Protein AF-A0A821WLG9-F1 (afdb_monomer_lite)

Foldseek 3Di:
DVVVVVCVVVVPPDDPVLVQLLFQCQQDPPVSLVQSPPDPPPDDDDDPDDPQPDVDSNSSSLLLLLLLLQLLLVLLQVCLVVLVLVLCVLVDLLLLLLLLLLSLLSNLLVLLCLQQVHDFRQDTFFLSSVVSVVRCVVCSVVGQPVSNVLLVVLLVQCCCQVVPVCVVCVVPDLFRDPSLVVSQLCLLVVLVVVVCCVPRVFDAPAAAQADFAAFDDRDPVCNVVCNVSSNLNSVLLLSQQVSLVVVVCVVPVHDDRSSVVSNVQSVVSNVLSRRSHGRDHDDQLVVVVCVVRPNDDCVVVVVVVVVVNCCRHPVRVSRRSRGSSSVSSSSSSSSVVSNCSVVCLVVCVVPPVLSSVLSVQLNCQCNGRNSSRSSVRSSVSSVVSVLVVQQDWDKAWWAQQPVVRDTDGCVVPVNGHHDFQETEIETQHAFEDSRVVVVVVVVCVRLVADLVVLLVQLVVQLVVLVVVLVVVVVDPPPVVVVVVVVPPPDDDPDDPPPPPDDPPPPPNVVSVVVSVVVNVVSLVVSADSHQEYEYECLNHPDYDPSRLVSVLVVQVSCVSSNHQYAYEQQDPRNVVVNVVNCVCVRRPPVRYYHD

InterPro domains:
  IPR001902 SLC26A/SulP transporter [PTHR11814] (35-591)
  IPR001902 SLC26A/SulP transporter [TIGR00815] (47-593)
  IPR002645 STAS domain [PF01740] (413-580)
  IPR002645 STAS domain [PS50801] (412-595)
  IPR011547 SLC26A/SulP transporter domain [PF00916] (43-362)
  IPR036513 STAS domain superfamily [G3DSA:3.30.750.24] (392-595)
  IPR036513 STAS domain superfamily [SSF52091] (413-586)

Secondary structure (DSSP, 8-state):
-HHHHHHHHHTTSS-GGGSSSGGGSSS-TTTHHHHTS--S--SSS-----TT--S-HHHHHHHHHHHHHHHHHHHHHHHHHTTGGGGGGG--HHHHHHHHHHHHHHHHHHHHHHHHT---PPP-STTHHHHHHHHHHHHGGG--HHHHHHHHHHHHHHIIIIIIIHHHTTTT-SS---HHHHHHHHHHHHHHHHTHHHHH---B--PPPPSPPPP----GGGHHHHHHHHHHHHHHHHHHHHHHHHHHHHHHT----HHHHHHHHHHHHHHHHTTTPPPP---HHHHHHHHHTT--STHHHHHHHHHHHHIIIIIGGGGGG-BHHHHHHHHHHHTHHHHGGGGGHHHHHHH-HHHHHHHHHHHHHHHHH-HHHHHHHHHHHHHHHHHHHHTS--EEEEEEETTTTEEEETTT-TTPBPBTTEEEEEE-S-B-TTTHHHHHHHHHHHHT--HHHHHHHHHHHHHHHHHHHHHHHTPPPHHHHHHHHHSSS---S--TTS-SS------HHHHHHHHHHHHHHHHHHT--S-SEEEEE-TT---B-HHHHHHHHHHHHHHHHTTPEEEEES--HHHHHHHHHTTHHHHH-GGGEE--

pLDDT: mean 79.48, std 19.42, range [22.52, 97.19]

Radius of gyration: 39.39 Å; chains: 1; bounding box: 82×50×138 Å

Structure (mmCIF, N/CA/C/O backbone):
data_AF-A0A821WLG9-F1
#
_entry.id   AF-A0A821WLG9-F1
#
loop_
_atom_site.group_PDB
_atom_site.id
_atom_site.type_symbol
_atom_site.label_atom_id
_atom_site.label_alt_id
_atom_site.label_comp_id
_atom_site.label_asym_id
_atom_site.label_entity_id
_atom_site.label_seq_id
_atom_site.pdbx_PDB_ins_code
_atom_site.Cartn_x
_atom_site.Cartn_y
_atom_site.Cartn_z
_atom_site.occupancy
_atom_site.B_iso_or_equiv
_atom_site.auth_seq_id
_atom_site.auth_comp_id
_atom_site.auth_asym_id
_atom_site.auth_atom_id
_atom_site.pdbx_PDB_model_num
ATOM 1 N N . MET A 1 1 ? 2.327 -9.175 20.419 1.00 23.48 1 MET A N 1
ATOM 2 C CA . MET A 1 1 ? 2.774 -10.441 21.045 1.00 23.48 1 MET A CA 1
ATOM 3 C C . MET A 1 1 ? 3.434 -11.393 20.050 1.00 23.48 1 MET A C 1
ATOM 5 O O . MET A 1 1 ? 4.548 -11.801 20.322 1.00 23.48 1 MET A O 1
ATOM 9 N N . ILE A 1 2 ? 2.847 -11.665 18.876 1.00 24.08 2 ILE A N 1
ATOM 10 C CA . ILE A 1 2 ? 3.480 -12.509 17.835 1.00 24.08 2 ILE A CA 1
ATOM 11 C C . ILE A 1 2 ? 4.735 -11.843 17.227 1.00 24.08 2 ILE A C 1
ATOM 13 O O . ILE A 1 2 ? 5.773 -12.482 17.141 1.00 24.08 2 ILE A O 1
ATOM 17 N N . LEU A 1 3 ? 4.714 -10.529 16.952 1.00 24.88 3 LEU A N 1
ATOM 18 C CA . LEU A 1 3 ? 5.921 -9.780 16.541 1.00 24.88 3 LEU A CA 1
ATOM 19 C C . LEU A 1 3 ? 7.006 -9.684 17.634 1.00 24.88 3 LEU A C 1
ATOM 21 O O . LEU A 1 3 ? 8.188 -9.626 17.321 1.00 24.88 3 LEU A O 1
ATOM 25 N N . ALA A 1 4 ? 6.621 -9.704 18.914 1.00 24.62 4 ALA A N 1
ATOM 26 C CA . ALA A 1 4 ? 7.572 -9.674 20.031 1.00 24.62 4 ALA A CA 1
ATOM 27 C C . ALA A 1 4 ? 8.205 -11.057 20.280 1.00 24.62 4 ALA A C 1
ATOM 29 O O . ALA A 1 4 ? 9.382 -11.137 20.612 1.00 24.62 4 ALA A O 1
ATOM 30 N N . ALA A 1 5 ? 7.453 -12.137 20.038 1.00 25.86 5 ALA A N 1
ATOM 31 C CA . ALA A 1 5 ? 7.956 -13.510 20.071 1.00 25.86 5 ALA A CA 1
ATOM 32 C C . ALA A 1 5 ? 8.858 -13.844 18.864 1.00 25.86 5 ALA A C 1
ATOM 34 O O . ALA A 1 5 ? 9.761 -14.666 18.990 1.00 25.86 5 ALA A O 1
ATOM 35 N N . ILE A 1 6 ? 8.662 -13.175 17.717 1.00 30.45 6 ILE A N 1
ATOM 36 C CA . ILE A 1 6 ? 9.580 -13.248 16.567 1.00 30.45 6 ILE A CA 1
ATOM 37 C C . ILE A 1 6 ? 10.869 -12.465 16.868 1.00 30.45 6 ILE A C 1
ATOM 39 O O . ILE A 1 6 ? 11.960 -12.994 16.671 1.00 30.45 6 ILE A O 1
ATOM 43 N N . ASN A 1 7 ? 10.777 -11.267 17.458 1.00 28.66 7 ASN A N 1
ATOM 44 C CA . ASN A 1 7 ? 11.967 -10.487 17.823 1.00 28.66 7 ASN A CA 1
ATOM 45 C C . ASN A 1 7 ? 12.826 -11.145 18.917 1.00 28.66 7 ASN A C 1
ATOM 47 O O . ASN A 1 7 ? 14.050 -11.053 18.858 1.00 28.66 7 ASN A O 1
ATOM 51 N N . SER A 1 8 ? 12.231 -11.843 19.894 1.00 25.56 8 SER A N 1
ATOM 52 C CA . SER A 1 8 ? 13.005 -12.429 21.001 1.00 25.56 8 SER A CA 1
ATOM 53 C C . SER A 1 8 ? 13.691 -13.761 20.666 1.00 25.56 8 SER A C 1
ATOM 55 O O . SER A 1 8 ? 14.524 -14.210 21.447 1.00 25.56 8 SER A O 1
ATOM 57 N N . ARG A 1 9 ? 13.353 -14.412 19.540 1.00 25.77 9 ARG A N 1
ATOM 58 C CA . ARG A 1 9 ? 14.006 -15.656 19.077 1.00 25.77 9 ARG A CA 1
ATOM 59 C C . ARG A 1 9 ? 14.866 -15.492 17.821 1.00 25.77 9 ARG A C 1
ATOM 61 O O . ARG A 1 9 ? 15.680 -16.366 17.553 1.00 25.77 9 ARG A O 1
ATOM 68 N N . VAL A 1 10 ? 14.729 -14.387 17.085 1.00 28.84 10 VAL A N 1
ATOM 69 C CA . VAL A 1 10 ? 15.570 -14.074 15.909 1.00 28.84 10 VAL A CA 1
ATOM 70 C C . VAL A 1 10 ? 16.749 -13.153 16.274 1.00 28.84 10 VAL A C 1
ATOM 72 O O . VAL A 1 10 ? 17.753 -13.120 15.567 1.00 28.84 10 VAL A O 1
ATOM 75 N N . GLY A 1 11 ? 16.685 -12.467 17.422 1.00 25.28 11 GLY A N 1
ATOM 76 C CA . GLY A 1 11 ? 17.683 -11.486 17.869 1.00 25.28 11 GLY A CA 1
ATOM 77 C C . GLY A 1 11 ? 19.058 -12.019 18.303 1.00 25.28 11 GLY A C 1
ATOM 78 O O . GLY A 1 11 ? 19.885 -11.219 18.726 1.00 25.28 11 GLY A O 1
ATOM 79 N N . THR A 1 12 ? 19.334 -13.324 18.216 1.00 24.81 12 THR A N 1
ATOM 80 C CA . THR A 1 12 ? 20.614 -13.915 18.667 1.00 24.81 12 THR A CA 1
ATOM 81 C C . THR A 1 12 ? 21.373 -14.719 17.606 1.00 24.81 12 THR A C 1
ATOM 83 O O . THR A 1 12 ? 22.415 -15.283 17.925 1.00 24.81 12 THR A O 1
ATOM 86 N N . LEU A 1 13 ? 20.922 -14.753 16.343 1.00 23.95 13 LEU A N 1
ATOM 87 C CA . LEU A 1 13 ? 21.554 -15.574 15.289 1.00 23.95 13 LEU A CA 1
ATOM 88 C C . LEU A 1 13 ? 21.996 -14.812 14.029 1.00 23.95 13 LEU A C 1
ATOM 90 O O . LEU A 1 13 ? 22.405 -15.436 13.054 1.00 23.95 13 LEU A O 1
ATOM 94 N N . ILE A 1 14 ? 21.961 -13.479 14.034 1.00 25.53 14 ILE A N 1
ATOM 95 C CA . ILE A 1 14 ? 22.322 -12.671 12.861 1.00 25.53 14 ILE A CA 1
ATOM 96 C C . ILE A 1 14 ? 23.416 -11.672 13.268 1.00 25.53 14 ILE A C 1
ATOM 98 O O . ILE A 1 14 ? 23.130 -10.752 14.038 1.00 25.53 14 ILE A O 1
ATOM 102 N N . PRO A 1 15 ? 24.675 -11.823 12.807 1.00 22.52 15 PRO A N 1
ATOM 103 C CA . PRO A 1 15 ? 25.710 -10.846 13.104 1.00 22.52 15 PRO A CA 1
ATOM 104 C C . PRO A 1 15 ? 25.378 -9.510 12.410 1.00 22.52 15 PRO A C 1
ATOM 106 O O . PRO A 1 15 ? 24.936 -9.514 11.254 1.00 22.52 15 PRO A O 1
ATOM 109 N N . PRO A 1 16 ? 25.629 -8.361 13.066 1.00 25.36 16 PRO A N 1
ATOM 110 C CA . PRO A 1 16 ? 25.197 -7.033 12.611 1.00 25.36 16 PRO A CA 1
ATOM 111 C C . PRO A 1 16 ? 25.774 -6.604 11.247 1.00 25.36 16 PRO A C 1
ATOM 113 O O . PRO A 1 16 ? 25.240 -5.700 10.610 1.00 25.36 16 PRO A O 1
ATOM 116 N N . ASN A 1 17 ? 26.802 -7.298 10.748 1.00 24.20 17 ASN A N 1
ATOM 117 C CA . ASN A 1 17 ? 27.434 -7.026 9.453 1.00 24.20 17 ASN A CA 1
ATOM 118 C C . ASN A 1 17 ? 26.671 -7.603 8.244 1.00 24.20 17 ASN A C 1
ATOM 120 O O . ASN A 1 17 ? 26.954 -7.221 7.113 1.00 24.20 17 ASN A O 1
ATOM 124 N N . SER A 1 18 ? 25.682 -8.476 8.463 1.00 24.98 18 SER A N 1
ATOM 125 C CA . SER A 1 18 ? 24.826 -9.040 7.401 1.00 24.98 18 SER A CA 1
ATOM 126 C C . SER A 1 18 ? 23.677 -8.115 6.982 1.00 24.98 18 SER A C 1
ATOM 128 O O . SER A 1 18 ? 23.067 -8.323 5.945 1.00 24.98 18 SER A O 1
ATOM 130 N N . ILE A 1 19 ? 23.406 -7.049 7.745 1.00 26.45 19 ILE A N 1
ATOM 131 C CA . ILE A 1 19 ? 22.319 -6.093 7.471 1.00 26.45 19 ILE A CA 1
ATOM 132 C C . ILE A 1 19 ? 22.745 -5.037 6.431 1.00 26.45 19 ILE A C 1
ATOM 134 O O . ILE A 1 19 ? 21.911 -4.418 5.774 1.00 26.45 19 ILE A O 1
ATOM 138 N N . ALA A 1 20 ? 24.054 -4.869 6.220 1.00 23.22 20 ALA A N 1
ATOM 139 C CA . ALA A 1 20 ? 24.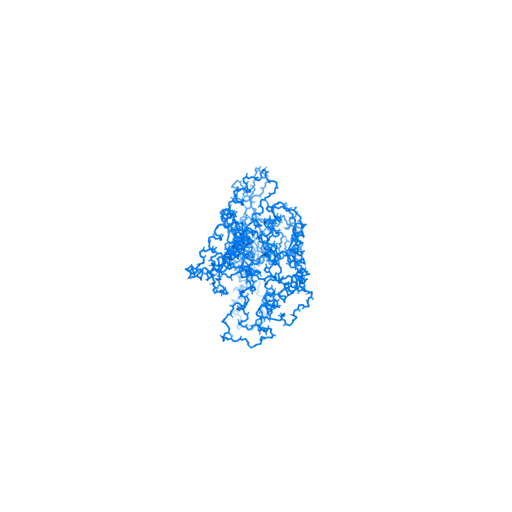609 -3.920 5.256 1.00 23.22 20 ALA A CA 1
ATOM 140 C C . ALA A 1 20 ? 24.592 -4.431 3.799 1.00 23.22 20 ALA A C 1
ATOM 142 O O . ALA A 1 20 ? 24.599 -3.611 2.880 1.00 23.22 20 ALA A O 1
ATOM 143 N N . SER A 1 21 ? 24.527 -5.752 3.568 1.00 24.75 21 SER A N 1
ATOM 144 C CA . SER A 1 21 ? 24.397 -6.339 2.220 1.00 24.75 21 SER A CA 1
ATOM 145 C C . SER A 1 21 ? 22.956 -6.351 1.696 1.00 24.75 21 SER A C 1
ATOM 147 O O . SER A 1 21 ? 22.754 -6.389 0.486 1.00 24.75 21 SER A O 1
ATOM 149 N N . ILE A 1 22 ? 21.974 -6.213 2.594 1.00 27.80 22 ILE A N 1
ATOM 150 C CA . ILE A 1 22 ? 20.524 -6.241 2.316 1.00 27.80 22 ILE A CA 1
ATOM 151 C C . ILE A 1 22 ? 20.060 -4.998 1.526 1.00 27.80 22 ILE A C 1
ATOM 153 O O . ILE A 1 22 ? 19.008 -4.992 0.894 1.00 27.80 22 ILE A O 1
ATOM 157 N N . ALA A 1 23 ? 20.873 -3.940 1.484 1.00 24.88 23 ALA A N 1
ATOM 158 C CA . ALA A 1 23 ? 20.498 -2.632 0.946 1.00 24.88 23 ALA A CA 1
ATOM 159 C C . ALA A 1 23 ? 20.646 -2.463 -0.585 1.00 24.88 23 ALA A C 1
ATOM 161 O O . ALA A 1 23 ? 20.720 -1.329 -1.062 1.00 24.88 23 ALA A O 1
ATOM 162 N N . ASN A 1 24 ? 20.752 -3.547 -1.367 1.00 30.67 24 ASN A N 1
ATOM 163 C CA . ASN A 1 24 ? 21.227 -3.461 -2.757 1.00 30.67 24 ASN A CA 1
ATOM 164 C C . ASN A 1 24 ? 20.327 -4.028 -3.864 1.00 30.67 24 ASN A C 1
ATOM 166 O O . ASN A 1 24 ? 20.704 -3.907 -5.033 1.00 30.67 24 ASN A O 1
ATOM 170 N N . THR A 1 25 ? 19.142 -4.571 -3.574 1.00 28.58 25 THR A N 1
ATOM 171 C CA . THR A 1 25 ? 18.513 -5.497 -4.545 1.00 28.58 25 THR A CA 1
ATOM 172 C C . THR A 1 25 ? 17.132 -5.102 -5.079 1.00 28.58 25 THR A C 1
ATOM 174 O O . THR A 1 25 ? 16.523 -5.874 -5.813 1.00 28.58 25 THR A O 1
ATOM 177 N N . THR A 1 26 ? 16.631 -3.890 -4.822 1.00 30.19 26 THR A N 1
ATOM 178 C CA . THR A 1 26 ? 15.239 -3.525 -5.185 1.00 30.19 26 THR A CA 1
ATOM 179 C C . THR A 1 26 ? 15.062 -2.298 -6.077 1.00 30.19 26 THR A C 1
ATOM 181 O O . THR A 1 26 ? 13.938 -1.859 -6.310 1.00 30.19 26 THR A O 1
ATOM 184 N N . THR A 1 27 ? 16.125 -1.812 -6.720 1.00 26.31 27 THR A N 1
ATOM 185 C CA . THR A 1 27 ? 16.008 -0.821 -7.801 1.00 26.31 27 THR A CA 1
ATOM 186 C C . THR A 1 27 ? 16.720 -1.303 -9.055 1.00 26.31 27 THR A C 1
ATOM 188 O O . THR A 1 27 ? 17.943 -1.377 -9.113 1.00 26.31 27 THR A O 1
ATOM 191 N N . THR A 1 28 ? 15.915 -1.623 -10.073 1.00 31.62 28 THR A N 1
ATOM 192 C CA . THR A 1 28 ? 16.267 -2.218 -11.372 1.00 31.62 28 THR A CA 1
ATOM 193 C C . THR A 1 28 ? 16.817 -3.644 -11.290 1.00 31.62 28 THR A C 1
ATOM 195 O O . THR A 1 28 ? 17.981 -3.862 -10.990 1.00 31.62 28 THR A O 1
ATOM 198 N N . THR A 1 29 ? 16.011 -4.622 -11.703 1.00 30.53 29 THR A N 1
ATOM 199 C CA . THR A 1 29 ? 16.458 -5.980 -12.062 1.00 30.53 29 THR A CA 1
ATOM 200 C C . THR A 1 29 ? 17.608 -5.991 -13.088 1.00 30.53 29 THR A C 1
ATOM 202 O O . THR A 1 29 ? 18.370 -6.946 -13.131 1.00 30.53 29 THR A O 1
ATOM 205 N N . ASN A 1 30 ? 17.823 -4.894 -13.829 1.00 27.70 30 ASN A N 1
ATOM 206 C CA . ASN A 1 30 ? 19.012 -4.685 -14.672 1.00 27.70 30 ASN A CA 1
ATOM 207 C C . ASN A 1 30 ? 20.189 -3.988 -13.948 1.00 27.70 30 ASN A C 1
ATOM 209 O O . ASN A 1 30 ? 21.338 -4.114 -14.361 1.00 27.70 30 ASN A O 1
ATOM 213 N N . GLY A 1 31 ? 19.923 -3.230 -12.882 1.00 27.89 31 GLY A N 1
ATOM 214 C CA . GLY A 1 31 ? 20.931 -2.483 -12.128 1.00 27.89 31 GLY A CA 1
ATOM 215 C C . GLY A 1 31 ? 21.577 -3.314 -11.030 1.00 27.89 31 GLY A C 1
ATOM 216 O O . GLY A 1 31 ? 22.794 -3.288 -10.931 1.00 27.89 31 GLY A O 1
ATOM 217 N N . ALA A 1 32 ? 20.801 -4.109 -10.284 1.00 27.67 32 ALA A N 1
ATOM 218 C CA . ALA A 1 32 ? 21.271 -4.902 -9.142 1.00 27.67 32 ALA A CA 1
ATOM 219 C C . ALA A 1 32 ? 22.396 -5.889 -9.506 1.00 27.67 32 ALA A C 1
ATOM 221 O O . ALA A 1 32 ? 23.393 -5.984 -8.792 1.00 27.67 32 ALA A O 1
ATOM 222 N N . ILE A 1 33 ? 22.279 -6.545 -10.664 1.00 29.23 33 ILE A N 1
ATOM 223 C CA . ILE A 1 33 ? 23.303 -7.456 -11.196 1.00 29.23 33 ILE A CA 1
ATOM 224 C C . ILE A 1 33 ? 24.598 -6.691 -11.521 1.00 29.23 33 ILE A C 1
ATOM 226 O O . ILE A 1 33 ? 25.695 -7.187 -11.282 1.00 29.23 33 ILE A O 1
ATOM 230 N N . THR A 1 34 ? 24.478 -5.444 -11.979 1.00 26.44 34 THR A N 1
ATOM 231 C CA . THR A 1 34 ? 25.624 -4.573 -12.265 1.00 26.44 34 THR A CA 1
ATOM 232 C C . THR A 1 34 ? 26.223 -3.991 -10.976 1.00 26.44 34 THR A C 1
ATOM 234 O O . THR A 1 34 ? 27.438 -3.928 -10.834 1.00 26.44 34 THR A O 1
ATOM 237 N N . THR A 1 35 ? 25.402 -3.595 -9.999 1.00 27.31 35 THR A N 1
ATOM 238 C CA . THR A 1 35 ? 25.847 -2.879 -8.792 1.00 27.31 35 THR A CA 1
ATOM 239 C C . THR A 1 35 ? 26.415 -3.761 -7.688 1.00 27.31 35 THR A C 1
ATOM 241 O O . THR A 1 35 ? 27.226 -3.264 -6.911 1.00 27.31 35 THR A O 1
ATOM 244 N N . ALA A 1 36 ? 26.040 -5.039 -7.602 1.00 27.17 36 ALA A N 1
ATOM 245 C CA . ALA A 1 36 ? 26.558 -5.915 -6.552 1.00 27.17 36 ALA A CA 1
ATOM 246 C C . ALA A 1 36 ? 28.043 -6.295 -6.747 1.00 27.17 36 ALA A C 1
ATOM 248 O O . ALA A 1 36 ? 28.692 -6.673 -5.779 1.00 27.17 36 ALA A O 1
ATOM 249 N N . TYR A 1 37 ? 28.608 -6.156 -7.958 1.00 29.31 37 TYR A N 1
ATOM 250 C CA . TYR A 1 37 ? 29.936 -6.714 -8.259 1.00 29.31 37 TYR A CA 1
ATOM 251 C C . TYR A 1 37 ? 30.783 -5.898 -9.256 1.00 29.31 37 TYR A C 1
ATOM 253 O O . TYR A 1 37 ? 31.655 -6.463 -9.909 1.00 29.31 37 TYR A O 1
ATOM 261 N N . THR A 1 38 ? 30.554 -4.591 -9.436 1.00 24.72 38 THR A N 1
ATOM 262 C CA . THR A 1 38 ? 31.510 -3.688 -10.134 1.00 24.72 38 THR A CA 1
ATOM 263 C C . THR A 1 38 ? 32.602 -3.144 -9.205 1.00 24.72 38 THR A C 1
ATOM 265 O O . THR A 1 38 ? 33.229 -2.128 -9.500 1.00 24.72 38 THR A O 1
ATOM 268 N N . SER A 1 39 ? 32.809 -3.755 -8.042 1.00 26.34 39 SER A N 1
ATOM 269 C CA . SER A 1 39 ? 33.836 -3.330 -7.101 1.00 26.34 39 SER A CA 1
ATOM 270 C C . SER A 1 39 ? 35.206 -3.878 -7.503 1.00 26.34 39 SER A C 1
ATOM 272 O O . SER A 1 39 ? 35.589 -4.950 -7.051 1.00 26.34 39 SER A O 1
ATOM 274 N N . ASP A 1 40 ? 35.990 -3.055 -8.202 1.00 24.61 40 ASP A N 1
ATOM 275 C CA . ASP A 1 40 ? 37.470 -3.067 -8.159 1.00 24.61 40 ASP A CA 1
ATOM 276 C C . ASP A 1 40 ? 38.009 -2.611 -6.777 1.00 24.61 40 ASP A C 1
ATOM 278 O O . ASP A 1 40 ? 39.134 -2.151 -6.626 1.00 24.61 40 ASP A O 1
ATOM 282 N N . THR A 1 41 ? 37.192 -2.707 -5.725 1.00 24.12 41 THR A N 1
ATOM 283 C CA . THR A 1 41 ? 37.567 -2.395 -4.345 1.00 24.12 41 THR A CA 1
ATOM 284 C C . THR A 1 41 ? 37.046 -3.491 -3.426 1.00 24.12 41 THR A C 1
ATOM 286 O O . THR A 1 41 ? 36.073 -3.300 -2.698 1.00 24.12 41 THR A O 1
ATOM 289 N N . LEU A 1 42 ? 37.687 -4.653 -3.504 1.00 26.95 42 LEU A N 1
ATOM 290 C CA . LEU A 1 42 ? 37.723 -5.655 -2.440 1.00 26.95 42 LEU A CA 1
ATOM 291 C C . LEU A 1 42 ? 39.187 -6.031 -2.168 1.00 26.95 42 LEU A C 1
ATOM 293 O O . LEU A 1 42 ? 39.543 -7.200 -2.104 1.00 26.95 42 LEU A O 1
ATOM 297 N N . GLU A 1 43 ? 40.040 -5.027 -1.967 1.00 26.89 43 GLU A N 1
ATOM 298 C CA . GLU A 1 43 ? 41.131 -5.207 -1.016 1.00 26.89 43 GLU A CA 1
ATOM 299 C C . GLU A 1 43 ? 40.616 -4.793 0.359 1.00 26.89 43 GLU A C 1
ATOM 301 O O . GLU A 1 43 ? 40.154 -3.671 0.568 1.00 26.89 43 GLU A O 1
ATOM 306 N N . THR A 1 44 ? 40.700 -5.742 1.290 1.00 29.06 44 THR A N 1
ATOM 307 C CA . THR A 1 44 ? 40.520 -5.580 2.737 1.00 29.06 44 THR A CA 1
ATOM 308 C C . THR A 1 44 ? 39.143 -5.083 3.192 1.00 29.06 44 THR A C 1
ATOM 310 O O . THR A 1 44 ? 38.894 -3.892 3.340 1.00 29.06 44 THR A O 1
ATOM 313 N N . THR A 1 45 ? 38.241 -6.006 3.543 1.00 24.62 45 THR A N 1
ATOM 314 C CA . THR A 1 45 ? 38.035 -6.449 4.942 1.00 24.62 45 THR A CA 1
ATOM 315 C C . THR A 1 45 ? 36.865 -7.455 4.985 1.00 24.62 45 THR A C 1
ATOM 317 O O . THR A 1 45 ? 35.772 -7.172 4.507 1.00 24.62 45 THR A O 1
ATOM 320 N N . SER A 1 46 ? 37.121 -8.639 5.559 1.00 26.31 46 SER A N 1
ATOM 321 C CA . SER A 1 46 ? 36.164 -9.696 5.956 1.00 26.31 46 SER A CA 1
ATOM 322 C C . SER A 1 46 ? 35.268 -10.352 4.883 1.00 26.31 46 SER A C 1
ATOM 324 O O . SER A 1 46 ? 34.050 -10.222 4.928 1.00 26.31 46 SER A O 1
ATOM 326 N N . LEU A 1 47 ? 35.855 -11.166 3.996 1.00 30.81 47 LEU A N 1
ATOM 327 C CA . LEU A 1 47 ? 35.153 -12.232 3.251 1.00 30.81 47 LEU A CA 1
ATOM 328 C C . LEU A 1 47 ? 35.980 -13.531 3.279 1.00 30.81 47 LEU A C 1
ATOM 330 O O . LEU A 1 47 ? 36.430 -14.055 2.263 1.00 30.81 47 LEU A O 1
ATOM 334 N N . THR A 1 48 ? 36.207 -14.061 4.478 1.00 30.08 48 THR A N 1
ATOM 335 C CA . THR A 1 48 ? 36.605 -15.461 4.666 1.00 30.08 48 THR A CA 1
ATOM 336 C C . THR A 1 48 ? 35.387 -16.349 4.394 1.00 30.08 48 THR A C 1
ATOM 338 O O . THR A 1 48 ? 34.597 -16.562 5.309 1.00 30.08 48 THR A O 1
ATOM 341 N N . ASN A 1 49 ? 35.213 -16.770 3.130 1.00 35.09 49 ASN A N 1
ATOM 342 C CA . ASN A 1 49 ? 34.460 -17.945 2.623 1.00 35.09 49 ASN A CA 1
ATOM 343 C C . ASN A 1 49 ? 33.703 -17.667 1.305 1.00 35.09 49 ASN A C 1
ATOM 345 O O . ASN A 1 49 ? 32.502 -17.896 1.221 1.00 35.09 49 ASN A O 1
ATOM 349 N N . ASN A 1 50 ? 34.375 -17.232 0.236 1.00 42.78 50 ASN A N 1
ATOM 350 C CA . ASN A 1 50 ? 33.726 -17.167 -1.082 1.00 42.78 50 ASN A CA 1
ATOM 351 C C . ASN A 1 50 ? 33.950 -18.468 -1.869 1.00 42.78 50 ASN A C 1
ATOM 353 O O . ASN A 1 50 ? 34.939 -18.617 -2.579 1.00 42.78 50 ASN A O 1
ATOM 357 N N . ARG A 1 51 ? 32.996 -19.405 -1.755 1.00 50.41 51 ARG A N 1
ATOM 358 C CA . ARG A 1 51 ? 32.944 -20.683 -2.502 1.00 50.41 51 ARG A CA 1
ATOM 359 C C . ARG A 1 51 ? 32.593 -20.540 -3.995 1.00 50.41 51 ARG A C 1
ATOM 361 O O . ARG A 1 51 ? 32.677 -21.528 -4.715 1.00 50.41 51 ARG A O 1
ATOM 368 N N . TYR A 1 52 ? 32.221 -19.343 -4.458 1.00 49.84 52 TYR A N 1
ATOM 369 C CA . TYR A 1 52 ? 31.686 -19.103 -5.812 1.00 49.84 52 TYR A CA 1
ATOM 370 C C . TYR A 1 52 ? 32.490 -18.100 -6.647 1.00 49.84 52 TYR A C 1
ATOM 372 O O . TYR A 1 52 ? 31.990 -17.597 -7.650 1.00 49.84 52 TYR A O 1
ATOM 380 N N . LEU A 1 53 ? 33.738 -17.812 -6.263 1.00 46.16 53 LEU A N 1
ATOM 381 C CA . LEU A 1 53 ? 34.675 -17.106 -7.138 1.00 46.16 53 LEU A CA 1
ATOM 382 C C . LEU A 1 53 ? 35.116 -18.050 -8.266 1.00 46.16 53 LEU A C 1
ATOM 384 O O . LEU A 1 53 ? 36.177 -18.664 -8.218 1.00 46.16 53 LEU A O 1
ATOM 388 N N . SER A 1 54 ? 34.287 -18.164 -9.301 1.00 41.84 54 SER A N 1
ATOM 389 C CA . SER A 1 54 ? 34.812 -18.334 -10.652 1.00 41.84 54 SER A CA 1
ATOM 390 C C . SER A 1 54 ? 35.695 -17.122 -10.975 1.00 41.84 54 SER A C 1
ATOM 392 O O . SER A 1 54 ? 35.394 -16.010 -10.544 1.00 41.84 54 SER A O 1
ATOM 394 N N . ASN A 1 55 ? 36.744 -17.301 -11.783 1.00 48.31 55 ASN A N 1
ATOM 395 C CA . ASN A 1 55 ? 37.589 -16.206 -12.300 1.00 48.31 55 ASN A CA 1
ATOM 396 C C . ASN A 1 55 ? 36.810 -15.153 -13.131 1.00 48.31 55 ASN A C 1
ATOM 398 O O . ASN A 1 55 ? 37.405 -14.197 -13.620 1.00 48.31 55 ASN A O 1
ATOM 402 N N . ASP A 1 56 ? 35.496 -15.333 -13.298 1.00 61.53 56 ASP A N 1
ATOM 403 C CA . ASP A 1 56 ? 34.582 -14.456 -14.018 1.00 61.53 56 ASP A CA 1
ATOM 404 C C . ASP A 1 56 ? 33.472 -13.926 -13.074 1.00 61.53 56 ASP A C 1
ATOM 406 O O . ASP A 1 56 ? 32.638 -14.717 -12.603 1.00 61.53 56 ASP A O 1
ATOM 410 N N . PRO A 1 57 ? 33.436 -12.610 -12.780 1.00 63.72 57 PRO A N 1
ATOM 411 C CA . PRO A 1 57 ? 32.413 -11.993 -11.937 1.00 63.72 57 PRO A CA 1
ATOM 412 C C . PRO A 1 57 ? 31.005 -12.053 -12.548 1.00 63.72 57 PRO A C 1
ATOM 414 O O . PRO A 1 57 ? 30.023 -12.000 -11.804 1.00 63.72 57 PRO A O 1
ATOM 417 N N . ASP A 1 58 ? 30.873 -12.193 -13.871 1.00 66.19 58 ASP A N 1
ATOM 418 C CA . ASP A 1 58 ? 29.565 -12.289 -14.522 1.00 66.19 58 ASP A CA 1
ATOM 419 C C . ASP A 1 58 ? 28.916 -13.665 -14.317 1.00 66.19 58 ASP A C 1
ATOM 421 O O . ASP A 1 58 ? 27.696 -13.760 -14.164 1.00 66.19 58 ASP A O 1
ATOM 425 N N . GLN A 1 59 ? 29.709 -14.729 -14.181 1.00 72.00 59 GLN A N 1
ATOM 426 C CA . GLN A 1 59 ? 29.187 -16.050 -13.817 1.00 72.00 59 GLN A CA 1
ATOM 427 C C . GLN A 1 59 ? 28.680 -16.094 -12.372 1.00 72.00 59 GLN A C 1
ATOM 429 O O . GLN A 1 59 ? 27.589 -16.610 -12.117 1.00 72.00 59 GLN A O 1
ATOM 434 N N . ALA A 1 60 ? 29.413 -15.488 -11.434 1.00 72.81 60 ALA A N 1
ATOM 435 C CA . ALA A 1 60 ? 28.988 -15.397 -10.036 1.00 72.81 60 ALA A CA 1
ATOM 436 C C . ALA A 1 60 ? 27.647 -14.650 -9.896 1.00 72.81 60 ALA A C 1
ATOM 438 O O . ALA A 1 60 ? 26.756 -15.075 -9.158 1.00 72.81 60 ALA A O 1
ATOM 439 N N . ARG A 1 61 ? 27.461 -13.578 -10.676 1.00 72.12 61 ARG A N 1
ATOM 440 C CA . ARG A 1 61 ? 26.199 -12.827 -10.761 1.00 72.12 61 ARG A CA 1
ATOM 441 C C . ARG A 1 61 ? 25.024 -13.683 -11.225 1.00 72.12 61 ARG A C 1
ATOM 443 O O . ARG A 1 61 ? 23.944 -13.592 -10.644 1.00 72.12 61 ARG A O 1
ATOM 450 N N . ILE A 1 62 ? 25.224 -14.501 -12.259 1.00 80.00 62 ILE A N 1
ATOM 451 C CA . ILE A 1 62 ? 24.182 -15.387 -12.794 1.00 80.00 62 ILE A CA 1
ATOM 452 C C . ILE A 1 62 ? 23.792 -16.438 -11.749 1.00 80.00 62 ILE A C 1
ATOM 454 O O . ILE A 1 62 ? 22.603 -16.638 -11.505 1.00 80.00 62 ILE A O 1
ATOM 458 N N . ILE A 1 63 ? 24.770 -17.051 -11.074 1.00 82.19 63 ILE A N 1
ATOM 459 C CA . ILE A 1 63 ? 24.550 -18.050 -10.012 1.00 82.19 63 ILE A CA 1
ATOM 460 C C . ILE A 1 63 ? 23.689 -17.465 -8.884 1.00 82.19 63 ILE A C 1
ATOM 462 O O . ILE A 1 63 ? 22.664 -18.043 -8.515 1.00 82.19 63 ILE A O 1
ATOM 466 N N . LEU A 1 64 ? 24.065 -16.294 -8.368 1.00 81.00 64 LEU A N 1
ATOM 467 C CA . LEU A 1 64 ? 23.348 -15.645 -7.270 1.00 81.00 64 LEU A CA 1
ATOM 468 C C . LEU A 1 64 ? 21.967 -15.140 -7.698 1.00 81.00 64 LEU A C 1
ATOM 470 O O . LEU A 1 64 ? 20.995 -15.325 -6.967 1.00 81.00 64 LEU A O 1
ATOM 474 N N . GLY A 1 65 ? 21.848 -14.567 -8.899 1.00 82.62 65 GLY A N 1
ATOM 475 C CA . GLY A 1 65 ? 20.559 -14.169 -9.470 1.00 82.62 65 GLY A CA 1
ATOM 476 C C . GLY A 1 65 ? 19.598 -15.352 -9.612 1.00 82.62 65 GLY A C 1
ATOM 477 O O . GLY A 1 65 ? 18.419 -15.238 -9.280 1.00 82.62 65 GLY A O 1
ATOM 478 N N . THR A 1 66 ? 20.121 -16.508 -10.014 1.00 87.94 66 THR A N 1
ATOM 479 C CA . THR A 1 66 ? 19.359 -17.754 -10.150 1.00 87.94 66 THR A CA 1
ATOM 480 C C . THR A 1 66 ? 18.893 -18.292 -8.798 1.00 87.94 66 THR A C 1
ATOM 482 O O . THR A 1 66 ? 17.728 -18.665 -8.641 1.00 87.94 66 THR A O 1
ATOM 485 N N . ALA A 1 67 ? 19.770 -18.277 -7.789 1.00 88.69 67 ALA A N 1
ATOM 486 C CA . ALA A 1 67 ? 19.409 -18.652 -6.423 1.00 88.69 67 ALA A CA 1
ATOM 487 C C . ALA A 1 67 ? 18.337 -17.715 -5.839 1.00 88.69 67 ALA A C 1
ATOM 489 O O . ALA A 1 67 ? 17.358 -18.183 -5.257 1.00 88.69 67 ALA A O 1
ATOM 490 N N . LEU A 1 68 ? 18.460 -16.402 -6.063 1.00 88.19 68 LEU A N 1
ATOM 491 C CA . LEU A 1 68 ? 17.453 -15.417 -5.662 1.00 88.19 68 LEU A CA 1
ATOM 492 C C . LEU A 1 68 ? 16.100 -15.670 -6.334 1.00 88.19 68 LEU A C 1
ATOM 494 O O . LEU A 1 68 ? 15.066 -15.530 -5.679 1.00 88.19 68 LEU A O 1
ATOM 498 N N . ALA A 1 69 ? 16.084 -16.040 -7.621 1.00 90.50 69 ALA A N 1
ATOM 499 C CA . ALA A 1 69 ? 14.851 -16.359 -8.341 1.00 90.50 69 ALA A CA 1
ATOM 500 C C . ALA A 1 69 ? 14.135 -17.552 -7.701 1.00 90.50 69 ALA A C 1
ATOM 502 O O . ALA A 1 69 ? 12.932 -17.482 -7.444 1.00 90.50 69 ALA A O 1
ATOM 503 N N . LEU A 1 70 ? 14.888 -18.604 -7.363 1.00 94.31 70 LEU A N 1
ATOM 504 C CA . LEU A 1 70 ? 14.345 -19.775 -6.686 1.00 94.31 70 LEU A CA 1
ATOM 505 C C . LEU A 1 70 ? 13.788 -19.416 -5.302 1.00 94.31 70 LEU A C 1
ATOM 507 O O . LEU A 1 70 ? 12.637 -19.737 -5.012 1.00 94.31 70 LEU A O 1
ATOM 511 N N . VAL A 1 71 ? 14.569 -18.726 -4.462 1.00 92.94 71 VAL A N 1
ATOM 512 C CA . VAL A 1 71 ? 14.132 -18.336 -3.109 1.00 92.94 71 VAL A CA 1
ATOM 513 C C . VAL A 1 71 ? 12.890 -17.453 -3.179 1.00 92.94 71 VAL A C 1
ATOM 515 O O . VAL A 1 71 ? 11.906 -17.731 -2.499 1.00 92.94 71 VAL A O 1
ATOM 518 N N . SER A 1 72 ? 12.900 -16.427 -4.032 1.00 91.94 72 SER A N 1
ATOM 519 C CA . SER A 1 72 ? 11.763 -15.520 -4.199 1.00 91.94 72 SER A CA 1
ATOM 520 C C . SER A 1 72 ? 10.503 -16.270 -4.645 1.00 91.94 72 SER A C 1
ATOM 522 O O . SER A 1 72 ? 9.433 -16.093 -4.061 1.00 91.94 72 SER A O 1
ATOM 524 N N . GLY A 1 73 ? 10.643 -17.189 -5.608 1.00 95.81 73 GLY A N 1
ATOM 525 C CA . GLY A 1 73 ? 9.545 -18.029 -6.079 1.00 95.81 73 GLY A CA 1
ATOM 526 C C . GLY A 1 73 ? 8.980 -18.953 -4.997 1.00 95.81 73 GLY A C 1
ATOM 527 O O . GLY A 1 73 ? 7.764 -19.023 -4.820 1.00 95.81 73 GLY A O 1
ATOM 528 N N . LEU A 1 74 ? 9.841 -19.608 -4.214 1.00 96.50 74 LEU A N 1
ATOM 529 C CA . LEU A 1 74 ? 9.417 -20.454 -3.093 1.00 96.50 74 LEU A CA 1
ATOM 530 C C . LEU A 1 74 ? 8.713 -19.647 -1.996 1.00 96.50 74 LEU A C 1
ATOM 532 O O . LEU A 1 74 ? 7.699 -20.094 -1.462 1.00 96.50 74 LEU A O 1
ATOM 536 N N . VAL A 1 75 ? 9.202 -18.444 -1.688 1.00 95.44 75 VAL A N 1
ATOM 537 C CA . VAL A 1 75 ? 8.572 -17.544 -0.712 1.00 95.44 75 VAL A CA 1
ATOM 538 C C . VAL A 1 75 ? 7.202 -17.074 -1.209 1.00 95.44 75 VAL A C 1
ATOM 540 O O . VAL A 1 75 ? 6.242 -17.083 -0.440 1.00 95.44 75 VAL A O 1
ATOM 543 N N . HIS A 1 76 ? 7.057 -16.730 -2.494 1.00 95.56 76 HIS A N 1
ATOM 544 C CA . HIS A 1 76 ? 5.756 -16.413 -3.098 1.00 95.56 76 HIS A CA 1
ATOM 545 C C . HIS A 1 76 ? 4.775 -17.586 -3.030 1.00 95.56 76 HIS A C 1
ATOM 547 O O . HIS A 1 76 ? 3.624 -17.381 -2.648 1.00 95.56 76 HIS A O 1
ATOM 553 N N . LEU A 1 77 ? 5.222 -18.809 -3.333 1.00 97.19 77 LEU A N 1
ATOM 554 C CA . LEU A 1 77 ? 4.394 -20.014 -3.210 1.00 97.19 77 LEU A CA 1
ATOM 555 C C . LEU A 1 77 ? 3.976 -20.270 -1.758 1.00 97.19 77 LEU A C 1
ATOM 557 O O . LEU A 1 77 ? 2.801 -20.524 -1.498 1.00 97.19 77 LEU A O 1
ATOM 561 N N . ALA A 1 78 ? 4.901 -20.144 -0.804 1.00 96.75 78 ALA A N 1
ATOM 562 C CA . ALA A 1 78 ? 4.594 -20.273 0.617 1.00 96.75 78 ALA A CA 1
ATOM 563 C C . ALA A 1 78 ? 3.559 -19.225 1.062 1.00 96.75 78 ALA A C 1
ATOM 565 O O . ALA A 1 78 ? 2.572 -19.564 1.714 1.00 96.75 78 ALA A O 1
ATOM 566 N N . MET A 1 79 ? 3.727 -17.965 0.649 1.00 94.38 79 MET A N 1
ATOM 567 C CA . MET A 1 79 ? 2.757 -16.899 0.908 1.00 94.38 79 MET A CA 1
ATOM 568 C C . MET A 1 79 ? 1.392 -17.175 0.259 1.00 94.38 79 MET A C 1
ATOM 570 O O . MET A 1 79 ? 0.368 -16.893 0.880 1.00 94.38 79 MET A O 1
ATOM 574 N N . ALA A 1 80 ? 1.353 -17.746 -0.949 1.00 95.38 80 ALA A N 1
ATOM 575 C CA . ALA A 1 80 ? 0.108 -18.125 -1.618 1.00 95.38 80 ALA A CA 1
ATOM 576 C C . ALA A 1 80 ? -0.640 -19.225 -0.846 1.00 95.38 80 ALA A C 1
ATOM 578 O O . ALA A 1 80 ? -1.834 -19.086 -0.586 1.00 95.38 80 ALA A O 1
ATOM 579 N N . ILE A 1 81 ? 0.068 -20.280 -0.422 1.00 95.56 81 ILE A N 1
ATOM 580 C CA . ILE A 1 81 ? -0.494 -21.399 0.356 1.00 95.56 81 ILE A CA 1
ATOM 581 C C . ILE A 1 81 ? -1.042 -20.901 1.699 1.00 95.56 81 ILE A C 1
ATOM 583 O O . ILE A 1 81 ? -2.146 -21.266 2.105 1.00 95.56 81 ILE A O 1
ATOM 587 N N . LEU A 1 82 ? -0.311 -20.006 2.366 1.00 94.44 82 LEU A N 1
ATOM 588 C CA . LEU A 1 82 ? -0.729 -19.380 3.624 1.00 94.44 82 LEU A CA 1
ATOM 589 C C . LEU A 1 82 ? -1.797 -18.288 3.446 1.00 94.44 82 LEU A C 1
ATOM 591 O O . LEU A 1 82 ? -2.183 -17.651 4.424 1.00 94.44 82 LEU A O 1
ATOM 595 N N . HIS A 1 83 ? -2.280 -18.057 2.222 1.00 91.19 83 HIS A N 1
ATOM 596 C CA . HIS A 1 83 ? -3.273 -17.034 1.891 1.00 91.19 83 HIS A CA 1
ATOM 597 C C . HIS A 1 83 ? -2.864 -15.610 2.317 1.00 91.19 83 HIS A C 1
ATOM 599 O O . HIS A 1 83 ? -3.706 -14.764 2.634 1.00 91.19 83 HIS A O 1
ATOM 605 N N . PHE A 1 84 ? -1.560 -15.315 2.284 1.00 89.44 84 PHE A N 1
ATOM 606 C CA . PHE A 1 84 ? -0.989 -14.048 2.745 1.00 89.44 84 PHE A CA 1
ATOM 607 C C . PHE A 1 84 ? -1.387 -12.843 1.878 1.00 89.44 84 PHE A C 1
ATOM 609 O O . PHE A 1 84 ? -1.234 -11.692 2.289 1.00 89.44 84 PHE A O 1
ATOM 616 N N . GLY A 1 85 ? -1.976 -13.071 0.702 1.00 86.31 85 GLY A N 1
ATOM 617 C CA . GLY A 1 85 ? -2.503 -12.019 -0.159 1.00 86.31 85 GLY A CA 1
ATOM 618 C C . GLY A 1 85 ? -3.556 -11.129 0.509 1.00 86.31 85 GLY A C 1
ATOM 619 O O . GLY A 1 85 ? -3.727 -9.983 0.090 1.00 86.31 85 GLY A O 1
ATOM 620 N N . TYR A 1 86 ? -4.192 -11.588 1.594 1.00 83.25 86 TYR A N 1
ATOM 621 C CA . TYR A 1 86 ? -5.087 -10.769 2.417 1.00 83.25 86 TYR A CA 1
ATOM 622 C C . TYR A 1 86 ? -4.418 -9.496 2.966 1.00 83.25 86 TYR A C 1
ATOM 624 O O . TYR A 1 86 ? -5.067 -8.458 3.072 1.00 83.25 86 TYR A O 1
ATOM 632 N N . VAL A 1 87 ? -3.107 -9.519 3.240 1.00 82.00 87 VAL A N 1
ATOM 633 C CA . VAL A 1 87 ? -2.367 -8.350 3.760 1.00 82.00 87 VAL A CA 1
ATOM 634 C C . VAL A 1 87 ? -2.445 -7.149 2.814 1.00 82.00 87 VAL A C 1
ATOM 636 O O . VAL A 1 87 ? -2.360 -5.999 3.241 1.00 82.00 87 VAL A O 1
ATOM 639 N N . THR A 1 88 ? -2.704 -7.382 1.529 1.00 81.44 88 THR A N 1
ATOM 640 C CA . THR A 1 88 ? -2.860 -6.303 0.549 1.00 81.44 88 THR A CA 1
ATOM 641 C C . THR A 1 88 ? -4.099 -5.444 0.787 1.00 81.44 88 THR A C 1
ATOM 643 O O . THR A 1 88 ? -4.167 -4.349 0.236 1.00 81.44 88 THR A O 1
ATOM 646 N N . VAL A 1 89 ? -5.056 -5.866 1.623 1.00 80.81 89 VAL A N 1
ATOM 647 C CA . VAL A 1 89 ? -6.177 -5.022 2.078 1.00 80.81 89 VAL A CA 1
ATOM 648 C C . VAL A 1 89 ? -5.671 -3.770 2.807 1.00 80.81 89 VAL A C 1
ATOM 650 O O . VAL A 1 89 ? -6.295 -2.718 2.719 1.00 80.81 89 VAL A O 1
ATOM 653 N N . TYR A 1 90 ? -4.504 -3.846 3.453 1.00 80.94 90 TYR A N 1
ATOM 654 C CA . TYR A 1 90 ? -3.894 -2.715 4.157 1.00 80.94 90 TYR A CA 1
ATOM 655 C C . TYR A 1 90 ? -3.111 -1.758 3.241 1.00 80.94 90 TYR A C 1
ATOM 657 O O . TYR A 1 90 ? -2.679 -0.699 3.691 1.00 80.94 90 TYR A O 1
ATOM 665 N N . LEU A 1 91 ? -2.934 -2.098 1.958 1.00 82.94 91 LEU A N 1
ATOM 666 C CA . LEU A 1 91 ? -2.322 -1.215 0.962 1.00 82.94 91 LEU A CA 1
ATOM 667 C C . LEU A 1 91 ? -3.397 -0.306 0.365 1.00 82.94 91 LEU A C 1
ATOM 669 O O . LEU A 1 91 ? -4.080 -0.698 -0.588 1.00 82.94 91 LEU A O 1
ATOM 673 N N . SER A 1 92 ? -3.550 0.886 0.945 1.00 86.00 92 SER A N 1
ATOM 674 C CA . SER A 1 92 ? -4.441 1.915 0.409 1.00 86.00 92 SER A CA 1
ATOM 675 C C . SER A 1 92 ? -3.899 2.496 -0.898 1.00 86.00 92 SER A C 1
ATOM 677 O O . SER A 1 92 ? -2.687 2.501 -1.138 1.00 86.00 92 SER A O 1
ATOM 679 N N . ASP A 1 93 ? -4.793 3.043 -1.722 1.00 84.06 93 ASP A N 1
ATOM 680 C CA . ASP A 1 93 ? -4.423 3.675 -2.992 1.00 84.06 93 ASP A CA 1
ATOM 681 C C . ASP A 1 93 ? -3.391 4.796 -2.788 1.00 84.06 93 ASP A C 1
ATOM 683 O O . ASP A 1 93 ? -2.440 4.914 -3.558 1.00 84.06 93 ASP A O 1
ATOM 687 N N . SER A 1 94 ? -3.505 5.563 -1.700 1.00 88.25 94 SER A N 1
ATOM 688 C CA . SER A 1 94 ? -2.571 6.644 -1.363 1.00 88.25 94 SER A CA 1
ATOM 689 C C . SER A 1 94 ? -1.150 6.140 -1.073 1.00 88.25 94 SER A C 1
ATOM 691 O O . SER A 1 94 ? -0.187 6.772 -1.505 1.00 88.25 94 SER A O 1
ATOM 693 N N . ILE A 1 95 ? -0.987 4.989 -0.402 1.00 88.25 95 ILE A N 1
ATOM 694 C CA . ILE A 1 95 ? 0.341 4.370 -0.209 1.00 88.25 95 ILE A CA 1
ATOM 695 C C . ILE A 1 95 ? 0.893 3.914 -1.556 1.00 88.25 95 ILE A C 1
ATOM 697 O O . ILE A 1 95 ? 2.040 4.209 -1.879 1.00 88.25 95 ILE A O 1
ATOM 701 N N . ILE A 1 96 ? 0.079 3.197 -2.339 1.00 84.75 96 ILE A N 1
ATOM 702 C CA . ILE A 1 96 ? 0.489 2.635 -3.631 1.00 84.75 96 ILE A CA 1
ATOM 703 C C . ILE A 1 96 ? 0.985 3.747 -4.558 1.00 84.75 96 ILE A C 1
ATOM 705 O O . ILE A 1 96 ? 2.040 3.621 -5.186 1.00 84.75 96 ILE A O 1
ATOM 709 N N . GLN A 1 97 ? 0.266 4.866 -4.606 1.00 86.69 97 GLN A N 1
ATOM 710 C CA . GLN A 1 97 ? 0.678 6.010 -5.403 1.00 86.69 97 GLN A CA 1
ATOM 711 C C . GLN A 1 97 ? 1.983 6.629 -4.889 1.00 86.69 97 GLN A C 1
ATOM 713 O O . GLN A 1 97 ? 2.927 6.788 -5.659 1.00 86.69 97 GLN A O 1
ATOM 718 N N . GLY A 1 98 ? 2.091 6.907 -3.583 1.00 90.06 98 GLY A N 1
ATOM 719 C CA . GLY A 1 98 ? 3.315 7.470 -2.997 1.00 90.06 98 GLY A CA 1
ATOM 720 C C . GLY A 1 98 ? 4.541 6.583 -3.234 1.00 90.06 98 GLY A C 1
ATOM 721 O O . GLY A 1 98 ? 5.605 7.066 -3.625 1.00 90.06 98 GLY A O 1
ATOM 722 N N . PHE A 1 99 ? 4.366 5.270 -3.088 1.00 85.88 99 PHE A N 1
ATOM 723 C CA . PHE A 1 99 ? 5.385 4.254 -3.330 1.00 85.88 99 PHE A CA 1
ATOM 724 C C . PHE A 1 99 ? 5.812 4.177 -4.803 1.00 85.88 99 PHE A C 1
ATOM 726 O O . PHE A 1 99 ? 7.009 4.192 -5.102 1.00 85.88 99 PHE A O 1
ATOM 733 N N . THR A 1 100 ? 4.863 4.123 -5.745 1.00 82.44 100 THR A N 1
ATOM 734 C CA . THR A 1 100 ? 5.178 4.026 -7.183 1.00 82.44 100 THR A CA 1
ATOM 735 C C . THR A 1 100 ? 5.789 5.316 -7.735 1.00 82.44 100 THR A C 1
ATOM 737 O O . THR A 1 100 ? 6.734 5.245 -8.524 1.00 82.44 100 THR A O 1
ATOM 740 N N . THR A 1 101 ? 5.346 6.493 -7.277 1.00 88.75 101 THR A N 1
ATOM 741 C CA . THR A 1 101 ? 5.980 7.779 -7.610 1.00 88.75 101 THR A CA 1
ATOM 742 C C . THR A 1 101 ? 7.415 7.852 -7.084 1.00 88.75 101 THR A C 1
ATOM 744 O O . THR A 1 101 ? 8.319 8.236 -7.826 1.00 88.75 101 THR A O 1
ATOM 747 N N . ALA A 1 102 ? 7.665 7.459 -5.833 1.00 89.56 102 ALA A N 1
ATOM 748 C CA . ALA A 1 102 ? 9.017 7.454 -5.277 1.00 89.56 102 ALA A CA 1
ATOM 749 C C . ALA A 1 102 ? 9.934 6.429 -5.970 1.00 89.56 102 ALA A C 1
ATOM 751 O O . ALA A 1 102 ? 11.088 6.729 -6.278 1.00 89.56 102 ALA A O 1
ATOM 752 N N . SER A 1 103 ? 9.407 5.248 -6.304 1.00 82.69 103 SER A N 1
ATOM 753 C CA . SER A 1 103 ? 10.126 4.229 -7.084 1.00 82.69 103 SER A CA 1
ATOM 754 C C . SER A 1 103 ? 10.518 4.745 -8.473 1.00 82.69 103 SER A C 1
ATOM 756 O O . SER A 1 103 ? 11.618 4.475 -8.954 1.00 82.69 103 SER A O 1
ATOM 758 N N . ALA A 1 104 ? 9.656 5.544 -9.110 1.00 82.38 104 ALA A N 1
ATOM 759 C CA . ALA A 1 104 ? 9.968 6.188 -10.382 1.00 82.38 104 ALA A CA 1
ATOM 760 C C . ALA A 1 104 ? 11.156 7.162 -10.272 1.00 82.38 104 ALA A C 1
ATOM 762 O O . ALA A 1 104 ? 11.980 7.207 -11.185 1.00 82.38 104 ALA A O 1
ATOM 763 N N . ILE A 1 105 ? 11.294 7.889 -9.154 1.00 89.06 105 ILE A N 1
ATOM 764 C CA . ILE A 1 105 ? 12.457 8.761 -8.899 1.00 89.06 105 ILE A CA 1
ATOM 765 C C . ILE A 1 105 ? 13.738 7.935 -8.825 1.00 89.06 105 ILE A C 1
ATOM 767 O O . ILE A 1 105 ? 14.707 8.267 -9.502 1.00 89.06 105 ILE A O 1
ATOM 771 N N . HIS A 1 106 ? 13.734 6.835 -8.071 1.00 84.25 106 HIS A N 1
ATOM 772 C CA . HIS A 1 106 ? 14.884 5.931 -8.000 1.00 84.25 106 HIS A CA 1
ATOM 773 C C . HIS A 1 106 ? 15.305 5.403 -9.374 1.00 84.25 106 HIS A C 1
ATOM 775 O O . HIS A 1 106 ? 16.492 5.417 -9.703 1.00 84.25 106 HIS A O 1
ATOM 781 N N . ILE A 1 107 ? 14.335 4.977 -10.191 1.00 81.00 107 ILE A N 1
ATOM 782 C CA . ILE A 1 107 ? 14.590 4.497 -11.555 1.00 81.00 107 ILE A CA 1
ATOM 783 C C . ILE A 1 107 ? 15.208 5.615 -12.399 1.00 81.00 107 ILE A C 1
ATOM 785 O O . ILE A 1 107 ? 16.234 5.398 -13.034 1.00 81.00 107 ILE A O 1
ATOM 789 N N . ILE A 1 108 ? 14.641 6.823 -12.388 1.00 84.62 108 ILE A N 1
ATOM 790 C CA . ILE A 1 108 ? 15.188 7.956 -13.149 1.00 84.62 108 ILE A CA 1
ATOM 791 C C . ILE A 1 108 ? 16.619 8.270 -12.698 1.00 84.62 108 ILE A C 1
ATOM 793 O O . ILE A 1 108 ? 17.503 8.421 -13.541 1.00 84.62 108 ILE A O 1
ATOM 797 N N . THR A 1 109 ? 16.877 8.295 -11.386 1.00 88.56 109 THR A N 1
ATOM 798 C CA . THR A 1 109 ? 18.220 8.500 -10.826 1.00 88.56 109 THR A CA 1
ATOM 799 C C . THR A 1 109 ? 19.213 7.443 -11.306 1.00 88.56 109 THR A C 1
ATOM 801 O O . THR A 1 109 ? 20.352 7.787 -11.610 1.00 88.56 109 THR A O 1
ATOM 804 N N . SER A 1 110 ? 18.801 6.179 -11.448 1.00 83.44 110 SER A N 1
ATOM 805 C CA . SER A 1 110 ? 19.682 5.119 -11.953 1.00 83.44 110 SER A CA 1
ATOM 806 C C . SER A 1 110 ? 19.931 5.199 -13.467 1.00 83.44 110 SER A C 1
ATOM 808 O O . SER A 1 110 ? 20.935 4.673 -13.944 1.00 83.44 110 SER A O 1
ATOM 810 N N . GLN A 1 111 ? 19.042 5.845 -14.230 1.00 85.88 111 GLN A N 1
ATOM 811 C CA . GLN A 1 111 ? 19.175 6.014 -15.684 1.00 85.88 111 GLN A CA 1
ATOM 812 C C . GLN A 1 111 ? 19.915 7.295 -16.098 1.00 85.88 111 GLN A C 1
ATOM 814 O O . GLN A 1 111 ? 20.354 7.409 -17.241 1.00 85.88 111 GLN A O 1
ATOM 819 N N . LEU A 1 112 ? 20.092 8.256 -15.191 1.00 89.81 112 LEU A N 1
ATOM 820 C CA . LEU A 1 112 ? 20.833 9.493 -15.460 1.00 89.81 112 LEU A CA 1
ATOM 821 C C . LEU A 1 112 ? 22.301 9.256 -15.882 1.00 89.81 112 LEU A C 1
ATOM 823 O O . LEU A 1 112 ? 22.720 9.849 -16.877 1.00 89.81 112 LEU A O 1
ATOM 827 N N . PRO A 1 113 ? 23.090 8.383 -15.221 1.00 88.81 113 PRO A N 1
ATOM 828 C CA . PRO A 1 113 ? 24.472 8.121 -15.630 1.00 88.81 113 PRO A CA 1
ATOM 829 C C . PRO A 1 113 ? 24.638 7.606 -17.074 1.00 88.81 113 PRO A C 1
ATOM 831 O O . PRO A 1 113 ? 25.416 8.213 -17.816 1.00 88.81 113 PRO A O 1
ATOM 834 N N . PRO A 1 114 ? 23.913 6.561 -17.539 1.00 85.38 114 PRO A N 1
ATOM 835 C CA . PRO A 1 114 ? 24.010 6.118 -18.931 1.00 85.38 114 PRO A CA 1
ATOM 836 C C . PRO A 1 114 ? 23.460 7.139 -19.937 1.00 85.38 114 PRO A C 1
ATOM 838 O O . PRO A 1 114 ? 23.943 7.167 -21.067 1.00 85.38 114 PRO A O 1
ATOM 841 N N . LEU A 1 115 ? 22.514 8.002 -19.540 1.00 89.06 115 LEU A N 1
ATOM 842 C CA . LEU A 1 115 ? 22.032 9.106 -20.378 1.00 89.06 115 LEU A CA 1
ATOM 843 C C . LEU A 1 115 ? 23.118 10.175 -20.606 1.00 89.06 115 LEU A C 1
ATOM 845 O O . LEU A 1 115 ? 23.258 10.689 -21.712 1.00 89.06 115 LEU A O 1
ATOM 849 N N . LEU A 1 116 ? 23.905 10.483 -19.570 1.00 90.69 116 LEU A N 1
ATOM 850 C CA . LEU A 1 116 ? 25.005 11.459 -19.611 1.00 90.69 116 LEU A CA 1
ATOM 851 C C . LEU A 1 116 ? 26.337 10.857 -20.101 1.00 90.69 116 LEU A C 1
ATOM 853 O O . LEU A 1 116 ? 27.317 11.570 -20.325 1.00 90.69 116 LEU A O 1
ATOM 857 N N . GLY A 1 117 ? 26.404 9.530 -20.232 1.00 88.06 117 GLY A N 1
ATOM 858 C CA . GLY A 1 117 ? 27.624 8.806 -20.587 1.00 88.06 117 GLY A CA 1
ATOM 859 C C . GLY A 1 117 ? 28.705 8.831 -19.505 1.00 88.06 117 GLY A C 1
ATOM 860 O O . GLY A 1 117 ? 29.875 8.641 -19.826 1.00 88.06 117 GLY A O 1
ATOM 861 N N . ILE A 1 118 ? 28.332 9.057 -18.242 1.00 89.81 118 ILE A N 1
ATOM 862 C CA . ILE A 1 118 ? 29.265 9.079 -17.109 1.00 89.81 118 ILE A CA 1
ATOM 863 C C . ILE A 1 118 ? 29.299 7.727 -16.398 1.00 89.81 118 ILE A C 1
ATOM 865 O O . ILE A 1 118 ? 28.285 7.038 -16.273 1.00 89.81 118 ILE A O 1
ATOM 869 N N . LYS A 1 119 ? 30.473 7.364 -15.882 1.00 83.06 119 LYS A N 1
ATOM 870 C CA . LYS A 1 119 ? 30.632 6.253 -14.940 1.00 83.06 119 LYS A CA 1
ATOM 871 C C . LYS A 1 119 ? 30.662 6.835 -13.532 1.00 83.06 119 LYS A C 1
ATOM 873 O O . LYS A 1 119 ? 31.549 7.625 -13.222 1.00 83.06 119 LYS A O 1
ATOM 878 N N . ILE A 1 120 ? 29.690 6.465 -12.707 1.00 81.81 120 ILE A N 1
ATOM 879 C CA . ILE A 1 120 ? 29.644 6.846 -11.293 1.00 81.81 120 ILE A CA 1
ATOM 880 C C . ILE A 1 120 ? 29.993 5.643 -10.428 1.00 81.81 120 ILE A C 1
ATOM 882 O O . ILE A 1 120 ? 29.704 4.503 -10.800 1.00 81.81 120 ILE A O 1
ATOM 886 N N . LYS A 1 121 ? 30.597 5.891 -9.264 1.00 75.94 121 LYS A N 1
ATOM 887 C CA . LYS A 1 121 ? 30.754 4.840 -8.262 1.00 75.94 121 LYS A CA 1
ATOM 888 C C . LYS A 1 121 ? 29.369 4.458 -7.754 1.00 75.94 121 LYS A C 1
ATOM 890 O O . LYS A 1 121 ? 28.584 5.321 -7.366 1.00 75.94 121 LYS A O 1
ATOM 895 N N . THR A 1 122 ? 29.080 3.165 -7.752 1.00 62.31 122 THR A N 1
ATOM 896 C CA . THR A 1 122 ? 27.852 2.638 -7.167 1.00 62.31 122 THR A CA 1
ATOM 897 C C . THR A 1 122 ? 27.785 3.010 -5.695 1.00 62.31 122 THR A C 1
ATOM 899 O O . THR A 1 122 ? 28.657 2.619 -4.916 1.00 62.31 122 THR A O 1
ATOM 902 N N . VAL A 1 123 ? 26.741 3.741 -5.312 1.00 67.69 123 VAL A N 1
ATOM 903 C CA . VAL A 1 123 ? 26.469 4.037 -3.911 1.00 67.69 123 VAL A CA 1
ATOM 904 C C . VAL A 1 123 ? 25.382 3.110 -3.386 1.00 67.69 123 VAL A C 1
ATOM 906 O O . VAL A 1 123 ? 24.338 2.932 -4.016 1.00 67.69 123 VAL A O 1
ATOM 909 N N . THR A 1 124 ? 25.649 2.521 -2.226 1.00 63.34 124 THR A N 1
ATOM 910 C CA . THR A 1 124 ? 24.794 1.545 -1.550 1.00 63.34 124 THR A CA 1
ATOM 911 C C . THR A 1 124 ? 24.299 2.109 -0.211 1.00 63.34 124 THR A C 1
ATOM 913 O O . THR A 1 124 ? 24.869 3.066 0.337 1.00 63.34 124 THR A O 1
ATOM 916 N N . GLY A 1 125 ? 23.212 1.543 0.316 1.00 66.06 125 GLY A N 1
ATOM 917 C CA . GLY A 1 125 ? 22.640 1.933 1.607 1.00 66.06 125 GLY A CA 1
ATOM 918 C C . GLY A 1 125 ? 21.664 3.114 1.562 1.00 66.06 125 GLY A C 1
ATOM 919 O O . GLY A 1 125 ? 21.315 3.640 0.508 1.00 66.06 125 GLY A O 1
ATOM 920 N N . GLN A 1 126 ? 21.242 3.554 2.750 1.00 73.56 126 GLN A N 1
ATOM 921 C CA . GLN A 1 126 ? 20.244 4.615 2.930 1.00 73.56 126 GLN A CA 1
ATOM 922 C C . GLN A 1 126 ? 20.642 5.920 2.220 1.00 73.56 126 GLN A C 1
ATOM 924 O O . GLN A 1 126 ? 21.828 6.237 2.057 1.00 73.56 126 GLN A O 1
ATOM 929 N N . SER A 1 127 ? 19.636 6.704 1.827 1.00 81.56 127 SER A N 1
ATOM 930 C CA . SER A 1 127 ? 19.767 7.941 1.046 1.00 81.56 127 SER A CA 1
ATOM 931 C C . SER A 1 127 ? 20.476 7.753 -0.301 1.00 81.56 127 SER A C 1
ATOM 933 O O . SER A 1 127 ? 21.133 8.672 -0.796 1.00 81.56 127 SER A O 1
ATOM 935 N N . LYS A 1 128 ? 20.340 6.569 -0.917 1.00 79.81 128 LYS A N 1
ATOM 936 C CA . LYS A 1 128 ? 20.947 6.217 -2.212 1.00 79.81 128 LYS A CA 1
ATOM 937 C C . LYS A 1 128 ? 20.654 7.242 -3.301 1.00 79.81 128 LYS A C 1
ATOM 939 O O . LYS A 1 128 ? 21.564 7.635 -4.023 1.00 79.81 128 LYS A O 1
ATOM 944 N N . VAL A 1 129 ? 19.410 7.719 -3.383 1.00 85.94 129 VAL A N 1
ATOM 945 C CA . VAL A 1 129 ? 19.004 8.752 -4.348 1.00 85.94 129 VAL A CA 1
ATOM 946 C C . VAL A 1 129 ? 19.867 9.998 -4.175 1.00 85.94 129 VAL A C 1
ATOM 948 O O . VAL A 1 129 ? 20.522 10.424 -5.122 1.00 85.94 129 VAL A O 1
ATOM 951 N N . ILE A 1 130 ? 19.936 10.538 -2.956 1.00 89.56 130 ILE A N 1
ATOM 952 C CA . ILE A 1 130 ? 20.687 11.763 -2.648 1.00 89.56 130 ILE A CA 1
ATOM 953 C C . ILE A 1 130 ? 22.173 11.576 -2.963 1.00 89.56 130 ILE A C 1
ATOM 955 O O . ILE A 1 130 ? 22.771 12.410 -3.641 1.00 89.56 130 ILE A O 1
ATOM 959 N N . LYS A 1 131 ? 22.770 10.464 -2.524 1.00 86.69 131 LYS A N 1
ATOM 960 C CA . LYS A 1 131 ? 24.191 10.190 -2.764 1.00 86.69 131 LYS A CA 1
ATOM 961 C C . LYS A 1 131 ? 24.505 10.020 -4.256 1.00 86.69 131 LYS A C 1
ATOM 963 O O . LYS A 1 131 ? 25.510 10.552 -4.718 1.00 86.69 131 LYS A O 1
ATOM 968 N N . ASN A 1 132 ? 23.634 9.353 -5.016 1.00 86.69 132 ASN A N 1
ATOM 969 C CA . ASN A 1 132 ? 23.778 9.231 -6.468 1.00 86.69 132 ASN A CA 1
ATOM 970 C C . ASN A 1 132 ? 23.691 10.593 -7.157 1.00 86.69 132 ASN A C 1
ATOM 972 O O . ASN A 1 132 ? 24.508 10.873 -8.026 1.00 86.69 132 ASN A O 1
ATOM 976 N N . TRP A 1 133 ? 22.761 11.463 -6.754 1.00 91.50 133 TRP A N 1
ATOM 977 C CA . TRP A 1 133 ? 22.694 12.827 -7.286 1.00 91.50 133 TRP A CA 1
ATOM 978 C C . TRP A 1 133 ? 23.974 13.617 -7.000 1.00 91.50 133 TRP A C 1
ATOM 980 O O . TRP A 1 133 ? 24.508 14.243 -7.912 1.00 91.50 133 TRP A O 1
ATOM 990 N N . ILE A 1 134 ? 24.519 13.534 -5.782 1.00 91.25 134 ILE A N 1
ATOM 991 C CA . ILE A 1 134 ? 25.807 14.161 -5.440 1.00 91.25 134 ILE A CA 1
ATOM 992 C C . ILE A 1 134 ? 26.924 13.645 -6.359 1.00 91.25 134 ILE A C 1
ATOM 994 O O . ILE A 1 134 ? 27.698 14.439 -6.891 1.00 91.25 134 ILE A O 1
ATOM 998 N N . GLU A 1 135 ? 27.008 12.333 -6.578 1.00 88.25 135 GLU A N 1
ATOM 999 C CA . GLU A 1 135 ? 28.047 11.731 -7.420 1.00 88.25 135 GLU A CA 1
ATOM 1000 C C . GLU A 1 135 ? 27.884 12.073 -8.911 1.00 88.25 135 GLU A C 1
ATOM 1002 O O . GLU A 1 135 ? 28.876 12.295 -9.612 1.00 88.25 135 GLU A O 1
ATOM 1007 N N . ILE A 1 136 ? 26.639 12.185 -9.388 1.00 91.19 136 ILE A N 1
ATOM 1008 C CA . ILE A 1 136 ? 26.312 12.665 -10.736 1.00 91.19 136 ILE A CA 1
ATOM 1009 C C . ILE A 1 136 ? 26.795 14.108 -10.904 1.00 91.19 136 ILE A C 1
ATOM 1011 O O . ILE A 1 136 ? 27.503 14.396 -11.867 1.00 91.19 136 ILE A O 1
ATOM 1015 N N . PHE A 1 137 ? 26.482 15.002 -9.960 1.00 93.06 137 PHE A N 1
ATOM 1016 C CA . PHE A 1 137 ? 26.922 16.399 -10.028 1.00 93.06 137 PHE A CA 1
ATOM 1017 C C . PHE A 1 137 ? 28.445 16.540 -9.938 1.00 93.06 137 PHE A C 1
ATOM 1019 O O . PHE A 1 137 ? 29.019 17.365 -10.642 1.00 93.06 137 PHE A O 1
ATOM 1026 N N . LYS A 1 138 ? 29.126 15.700 -9.148 1.00 91.88 138 LYS A N 1
ATOM 1027 C CA . LYS A 1 138 ? 30.599 15.677 -9.085 1.00 91.88 138 LYS A CA 1
ATOM 1028 C C . LYS A 1 138 ? 31.248 15.251 -10.401 1.00 91.88 138 LYS A C 1
ATOM 1030 O O . LYS A 1 138 ? 32.287 15.792 -10.772 1.00 91.88 138 LYS A O 1
ATOM 1035 N N . ASN A 1 139 ? 30.661 14.287 -11.109 1.00 90.75 139 ASN A N 1
ATOM 1036 C CA . ASN A 1 139 ? 31.221 13.757 -12.355 1.00 90.75 139 ASN A CA 1
ATOM 1037 C C . ASN A 1 139 ? 30.596 14.366 -13.618 1.00 90.75 139 ASN A C 1
ATOM 1039 O O . ASN A 1 139 ? 30.909 13.915 -14.718 1.00 90.75 139 ASN A O 1
ATOM 1043 N N . ILE A 1 140 ? 29.765 15.407 -13.494 1.00 91.00 140 ILE A N 1
ATOM 1044 C CA . ILE A 1 140 ? 29.052 16.015 -14.627 1.00 91.00 140 ILE A CA 1
ATOM 1045 C C . ILE A 1 140 ? 30.009 16.552 -15.704 1.00 91.00 140 ILE A C 1
ATOM 1047 O O . ILE A 1 140 ? 29.735 16.439 -16.898 1.00 91.00 140 ILE A O 1
ATOM 1051 N N . ASN A 1 141 ? 31.183 17.037 -15.289 1.00 90.50 141 ASN A N 1
ATOM 1052 C CA . ASN A 1 141 ? 32.233 17.537 -16.182 1.00 90.50 141 ASN A CA 1
ATOM 1053 C C . ASN A 1 141 ? 32.891 16.427 -17.020 1.00 90.50 141 ASN A C 1
ATOM 1055 O O . ASN A 1 141 ? 33.531 16.719 -18.022 1.00 90.50 141 ASN A O 1
ATOM 1059 N N . LYS A 1 142 ? 32.736 15.155 -16.628 1.00 90.94 142 LYS A N 1
ATOM 1060 C CA . LYS A 1 142 ? 33.227 13.982 -17.372 1.00 90.94 142 LYS A CA 1
ATOM 1061 C C . LYS A 1 142 ? 32.165 13.407 -18.315 1.00 90.94 142 LYS A C 1
ATOM 1063 O O . LYS A 1 142 ? 32.313 12.280 -18.786 1.00 90.94 142 LYS A O 1
ATOM 1068 N N . SER A 1 143 ? 31.065 14.129 -18.531 1.00 91.12 143 SER A N 1
ATOM 1069 C CA . SER A 1 143 ? 29.995 13.694 -19.424 1.00 91.12 143 SER A CA 1
ATOM 1070 C C . SER A 1 143 ? 30.466 13.604 -20.869 1.00 91.12 143 SER A C 1
ATOM 1072 O O . SER A 1 143 ? 31.318 14.359 -21.335 1.00 91.12 143 SER A O 1
ATOM 1074 N N . ASN A 1 144 ? 29.905 12.635 -21.584 1.00 92.94 144 ASN A N 1
ATOM 1075 C CA . ASN A 1 144 ? 30.199 12.444 -22.990 1.00 92.94 144 ASN A CA 1
ATOM 1076 C C . ASN A 1 144 ? 29.188 13.244 -23.816 1.00 92.94 144 ASN A C 1
ATOM 1078 O O . ASN A 1 144 ? 28.009 12.889 -23.867 1.00 92.94 144 ASN A O 1
ATOM 1082 N N . ALA A 1 145 ? 29.659 14.296 -24.487 1.00 92.44 145 ALA A N 1
ATOM 1083 C CA . ALA A 1 145 ? 28.812 15.188 -25.274 1.00 92.44 145 ALA A CA 1
ATOM 1084 C C . ALA A 1 145 ? 27.988 14.447 -26.343 1.00 92.44 145 ALA A C 1
ATOM 1086 O O . ALA A 1 145 ? 26.800 14.729 -26.494 1.00 92.44 145 ALA A O 1
ATOM 1087 N N . ALA A 1 146 ? 28.569 13.458 -27.035 1.00 91.88 146 ALA A N 1
ATOM 1088 C CA . ALA A 1 146 ? 27.848 12.671 -28.035 1.00 91.88 146 ALA A CA 1
ATOM 1089 C C . ALA A 1 146 ? 26.708 11.867 -27.391 1.00 91.88 146 ALA A C 1
ATOM 1091 O O . ALA A 1 146 ? 25.581 11.877 -27.884 1.00 91.88 146 ALA A O 1
ATOM 1092 N N . THR A 1 147 ? 26.972 11.235 -26.245 1.00 92.44 147 THR A N 1
ATOM 1093 C CA . THR A 1 147 ? 25.963 10.481 -25.485 1.00 92.44 147 THR A CA 1
ATOM 1094 C C . THR A 1 147 ? 24.826 11.381 -24.995 1.00 92.44 147 THR A C 1
ATOM 1096 O O . THR A 1 147 ? 23.658 11.003 -25.119 1.00 92.44 147 THR A O 1
ATOM 1099 N N . CYS A 1 148 ? 25.150 12.584 -24.509 1.00 92.88 148 CYS A N 1
ATOM 1100 C CA . CYS A 1 148 ? 24.169 13.580 -24.076 1.00 92.88 148 CYS A CA 1
ATOM 1101 C C . CYS A 1 148 ? 23.287 14.064 -25.235 1.00 92.88 148 CYS A C 1
ATOM 1103 O O . CYS A 1 148 ? 22.073 14.164 -25.072 1.00 92.88 148 CYS A O 1
ATOM 1105 N N . ILE A 1 149 ? 23.872 14.338 -26.407 1.00 94.06 149 ILE A N 1
ATOM 1106 C CA . ILE A 1 149 ? 23.128 14.783 -27.595 1.00 94.06 149 ILE A CA 1
ATOM 1107 C C . ILE A 1 149 ? 22.182 13.679 -28.073 1.00 94.06 149 ILE A C 1
ATOM 1109 O O . ILE A 1 149 ? 20.995 13.934 -28.264 1.00 94.06 149 ILE A O 1
ATOM 1113 N N . ILE A 1 150 ? 22.671 12.442 -28.210 1.00 92.56 150 ILE A N 1
ATOM 1114 C CA . ILE A 1 150 ? 21.847 11.298 -28.630 1.00 92.56 150 ILE A CA 1
ATOM 1115 C C . ILE A 1 150 ? 20.711 11.059 -27.627 1.00 92.56 150 ILE A C 1
ATOM 1117 O O . ILE A 1 150 ? 19.561 10.866 -28.028 1.00 92.56 150 ILE A O 1
ATOM 1121 N N . GLY A 1 151 ? 21.011 11.108 -26.326 1.00 92.06 151 GLY A N 1
ATOM 1122 C CA . GLY A 1 151 ? 20.019 10.966 -25.262 1.00 92.06 151 GLY A CA 1
ATOM 1123 C C . GLY A 1 151 ? 18.972 12.079 -25.287 1.00 92.06 151 GLY A C 1
ATOM 1124 O O . GLY A 1 151 ? 17.776 11.800 -25.239 1.00 92.06 151 GLY A O 1
ATOM 1125 N N . GLY A 1 152 ? 19.406 13.332 -25.435 1.00 93.62 152 GLY A N 1
ATOM 1126 C CA . GLY A 1 152 ? 18.534 14.502 -25.528 1.00 93.62 152 GLY A CA 1
ATOM 1127 C C . GLY A 1 152 ? 17.611 14.456 -26.745 1.00 93.62 152 GLY A C 1
ATOM 1128 O O . GLY A 1 152 ? 16.405 14.649 -26.599 1.00 93.62 152 GLY A O 1
ATOM 1129 N N . ILE A 1 153 ? 18.144 14.113 -27.923 1.00 93.38 153 ILE A N 1
ATOM 1130 C CA . ILE A 1 153 ? 17.350 13.905 -29.144 1.00 93.38 153 ILE A CA 1
ATOM 1131 C C . ILE A 1 153 ? 16.348 12.769 -28.935 1.00 93.38 153 ILE A C 1
ATOM 1133 O O . ILE A 1 153 ? 15.177 12.923 -29.269 1.00 93.38 153 ILE A O 1
ATOM 1137 N N . SER A 1 154 ? 16.774 11.654 -28.337 1.00 90.88 154 SER A N 1
ATOM 1138 C CA . SER A 1 154 ? 15.887 10.521 -28.058 1.00 90.88 154 SER A CA 1
ATOM 1139 C C . SER A 1 154 ? 14.732 10.935 -27.142 1.00 90.88 154 SER A C 1
ATOM 1141 O O . SER A 1 154 ? 13.577 10.680 -27.469 1.00 90.88 154 SER A O 1
ATOM 1143 N N . ILE A 1 155 ? 15.011 11.636 -26.036 1.00 90.75 155 ILE A N 1
ATOM 1144 C CA . ILE A 1 155 ? 13.980 12.151 -25.118 1.00 90.75 155 ILE A CA 1
ATOM 1145 C C . ILE A 1 155 ? 13.047 13.138 -25.830 1.00 90.75 155 ILE A C 1
ATOM 1147 O O . ILE A 1 155 ? 11.832 13.054 -25.657 1.00 90.75 155 ILE A O 1
ATOM 1151 N N . ALA A 1 156 ? 13.586 14.052 -26.641 1.00 91.62 156 ALA A N 1
ATOM 1152 C CA . ALA A 1 156 ? 12.790 15.023 -27.386 1.00 91.62 156 ALA A CA 1
ATOM 1153 C C . ALA A 1 156 ? 11.864 14.341 -28.406 1.00 91.62 156 ALA A C 1
ATOM 1155 O O . ALA A 1 156 ? 10.683 14.683 -28.493 1.00 91.62 156 ALA A O 1
ATOM 1156 N N . LEU A 1 157 ? 12.361 13.338 -29.133 1.00 89.88 157 LEU A N 1
ATOM 1157 C CA . LEU A 1 157 ? 11.562 12.529 -30.055 1.00 89.88 157 LEU A CA 1
ATOM 1158 C C . LEU A 1 157 ? 10.481 11.738 -29.314 1.00 89.88 157 LEU A C 1
ATOM 1160 O O . LEU A 1 157 ? 9.329 11.736 -29.743 1.00 89.88 157 LEU A O 1
ATOM 1164 N N . PHE A 1 158 ? 10.807 11.135 -28.169 1.00 85.25 158 PHE A N 1
ATOM 1165 C CA . PHE A 1 158 ? 9.809 10.474 -27.330 1.00 85.25 158 PHE A CA 1
ATOM 1166 C C . PHE A 1 158 ? 8.715 11.442 -26.886 1.00 85.25 158 PHE A C 1
ATOM 1168 O O . PHE A 1 158 ? 7.540 11.147 -27.075 1.00 85.25 158 PHE A O 1
ATOM 1175 N N . ALA A 1 159 ? 9.076 12.602 -26.339 1.00 83.81 159 ALA A N 1
ATOM 1176 C CA . ALA A 1 159 ? 8.109 13.581 -25.853 1.00 83.81 159 ALA A CA 1
ATOM 1177 C C . ALA A 1 159 ? 7.227 14.134 -26.986 1.00 83.81 159 ALA A C 1
ATOM 1179 O O . ALA A 1 159 ? 6.010 14.208 -26.849 1.00 83.81 159 ALA A O 1
ATOM 1180 N N . THR A 1 160 ? 7.808 14.479 -28.135 1.00 85.44 160 THR A N 1
ATOM 1181 C CA . THR A 1 160 ? 7.052 15.028 -29.273 1.00 85.44 160 THR A CA 1
ATOM 1182 C C . THR A 1 160 ? 6.134 13.987 -29.909 1.00 85.44 160 THR A C 1
ATOM 1184 O O . THR A 1 160 ? 4.931 14.220 -30.041 1.00 85.44 160 THR A O 1
ATOM 1187 N N . VAL A 1 161 ? 6.655 12.809 -30.257 1.00 84.06 161 VAL A N 1
ATOM 1188 C CA . VAL A 1 161 ? 5.870 11.782 -30.955 1.00 84.06 161 VAL A CA 1
ATOM 1189 C C . VAL A 1 161 ? 4.812 11.180 -30.034 1.00 84.06 161 VAL A C 1
ATOM 1191 O O . VAL A 1 161 ? 3.651 11.060 -30.425 1.00 84.06 161 VAL A O 1
ATOM 1194 N N . ARG A 1 162 ? 5.176 10.842 -28.792 1.00 76.69 162 ARG A N 1
ATOM 1195 C CA . ARG A 1 162 ? 4.248 10.205 -27.852 1.00 76.69 162 ARG A CA 1
ATOM 1196 C C . ARG A 1 162 ? 3.206 11.178 -27.316 1.00 76.69 162 ARG A C 1
ATOM 1198 O O . ARG A 1 162 ? 2.028 10.841 -27.319 1.00 76.69 162 ARG A O 1
ATOM 1205 N N . ASP A 1 163 ? 3.621 12.350 -26.838 1.00 73.25 163 ASP A N 1
ATOM 1206 C CA . ASP A 1 163 ? 2.707 13.239 -26.113 1.00 73.25 163 ASP A CA 1
ATOM 1207 C C . ASP A 1 163 ? 1.963 14.215 -27.024 1.00 73.25 163 ASP A C 1
ATOM 1209 O O . ASP A 1 163 ? 0.861 14.634 -26.681 1.00 73.25 163 ASP A O 1
ATOM 1213 N N . GLN A 1 164 ? 2.545 14.608 -28.163 1.00 80.44 164 GLN A N 1
ATOM 1214 C CA . GLN A 1 164 ? 1.921 15.588 -29.057 1.00 80.44 164 GLN A CA 1
ATOM 1215 C C . GLN A 1 164 ? 1.289 14.913 -30.270 1.00 80.44 164 GLN A C 1
ATOM 1217 O O . GLN A 1 164 ? 0.118 15.147 -30.551 1.00 80.44 164 GLN A O 1
ATOM 1222 N N . ILE A 1 165 ? 2.036 14.075 -30.993 1.00 80.81 165 ILE A N 1
ATOM 1223 C CA . ILE A 1 165 ? 1.559 13.496 -32.259 1.00 80.81 165 ILE A CA 1
ATOM 1224 C C . ILE A 1 165 ? 0.530 12.395 -31.998 1.00 80.81 165 ILE A C 1
ATOM 1226 O O . ILE A 1 165 ? -0.590 12.488 -32.498 1.00 80.81 165 ILE A O 1
ATOM 1230 N N . ASN A 1 166 ? 0.870 11.387 -31.192 1.00 77.88 166 ASN A N 1
ATOM 1231 C CA . ASN A 1 166 ? -0.030 10.262 -30.937 1.00 77.88 166 ASN A CA 1
ATOM 1232 C C . ASN A 1 166 ? -1.337 10.708 -30.260 1.00 77.88 166 ASN A C 1
ATOM 1234 O O . ASN A 1 166 ? -2.400 10.223 -30.635 1.00 77.88 166 ASN A O 1
ATOM 1238 N N . GLU A 1 167 ? -1.298 11.663 -29.325 1.00 74.81 167 GLU A N 1
ATOM 1239 C CA . GLU A 1 167 ? -2.525 12.191 -28.708 1.00 74.81 167 GLU A CA 1
ATOM 1240 C C . GLU A 1 167 ? -3.332 13.086 -29.666 1.00 74.81 167 GLU A C 1
ATOM 1242 O O . GLU A 1 167 ? -4.554 12.963 -29.732 1.00 74.81 167 GLU A O 1
ATOM 1247 N N . ARG A 1 168 ? -2.688 13.935 -30.482 1.00 78.50 168 ARG A N 1
ATOM 1248 C CA . ARG A 1 168 ? -3.397 14.819 -31.428 1.00 78.50 168 ARG A CA 1
ATOM 1249 C C . ARG A 1 168 ? -4.015 14.071 -32.610 1.00 78.50 168 ARG A C 1
ATOM 1251 O O . ARG A 1 168 ? -5.073 14.465 -33.093 1.00 78.50 168 ARG A O 1
ATOM 1258 N N . PHE A 1 169 ? -3.376 12.999 -33.074 1.00 75.69 169 PHE A N 1
ATOM 1259 C CA . PHE A 1 169 ? -3.833 12.191 -34.211 1.00 75.69 169 PHE A CA 1
ATOM 1260 C C . PHE A 1 169 ? -4.505 10.876 -33.804 1.00 75.69 169 PHE A C 1
ATOM 1262 O O . PHE A 1 169 ? -4.811 10.051 -34.667 1.00 75.69 169 PHE A O 1
ATOM 1269 N N . LYS A 1 170 ? -4.826 10.710 -32.516 1.00 69.94 170 LYS A N 1
ATOM 1270 C CA . LYS A 1 170 ? -5.512 9.536 -31.955 1.00 69.94 170 LYS A CA 1
ATOM 1271 C C . LYS A 1 170 ? -6.813 9.173 -32.676 1.00 69.94 170 LYS A C 1
ATOM 1273 O O . LYS A 1 170 ? -7.168 8.006 -32.756 1.00 69.94 170 LYS A O 1
ATOM 1278 N N . GLY A 1 171 ? -7.512 10.170 -33.225 1.00 69.75 171 GLY A N 1
ATOM 1279 C CA . GLY A 1 171 ? -8.743 9.970 -33.997 1.00 69.75 171 GLY A CA 1
ATOM 1280 C C . GLY A 1 171 ? -8.540 9.552 -35.460 1.00 69.75 171 GLY A C 1
ATOM 1281 O O . GLY A 1 171 ? -9.507 9.162 -36.103 1.00 69.75 171 GLY A O 1
ATOM 1282 N N . ARG A 1 172 ? -7.321 9.650 -36.010 1.00 75.25 172 ARG A N 1
ATOM 1283 C CA . ARG A 1 172 ? -7.021 9.316 -37.418 1.00 75.25 172 ARG A CA 1
ATOM 1284 C C . ARG A 1 172 ? -6.105 8.109 -37.588 1.00 75.25 172 ARG A C 1
ATOM 1286 O O . ARG A 1 172 ? -6.152 7.479 -38.639 1.00 75.25 172 ARG A O 1
ATOM 1293 N N . ILE A 1 173 ? -5.273 7.797 -36.596 1.00 70.94 173 ILE A N 1
ATOM 1294 C CA . ILE A 1 173 ? -4.333 6.676 -36.658 1.00 70.94 173 ILE A CA 1
ATOM 1295 C C . ILE A 1 173 ? -4.833 5.575 -35.706 1.00 70.94 173 ILE A C 1
ATOM 1297 O O . ILE A 1 173 ? -4.840 5.794 -34.496 1.00 70.94 173 ILE A O 1
ATOM 1301 N N . PRO A 1 174 ? -5.247 4.398 -36.217 1.00 67.44 174 PRO A N 1
ATOM 1302 C CA . PRO A 1 174 ? -5.817 3.329 -35.392 1.00 67.44 174 PRO A CA 1
ATOM 1303 C C . PRO A 1 174 ? -4.785 2.632 -34.492 1.00 67.44 174 PRO A C 1
ATOM 1305 O O . PRO A 1 174 ? -5.164 1.984 -33.521 1.00 67.44 174 PRO A O 1
ATOM 1308 N N . ILE A 1 175 ? -3.489 2.753 -34.805 1.00 70.81 175 ILE A N 1
ATOM 1309 C CA . ILE A 1 175 ? -2.386 2.127 -34.068 1.00 70.81 175 ILE A CA 1
ATOM 1310 C C . ILE A 1 175 ? -1.385 3.222 -33.671 1.00 70.81 175 ILE A C 1
ATOM 1312 O O . ILE A 1 175 ? -0.897 3.929 -34.555 1.00 70.81 175 ILE A O 1
ATOM 1316 N N . PRO A 1 176 ? -1.053 3.388 -32.378 1.00 72.31 176 PRO A N 1
ATOM 1317 C CA . PRO A 1 176 ? -0.069 4.381 -31.958 1.00 72.31 176 PRO A CA 1
ATOM 1318 C C . PRO A 1 176 ? 1.302 4.074 -32.567 1.00 72.31 176 PRO A C 1
ATOM 1320 O O . PRO A 1 176 ? 1.703 2.913 -32.668 1.00 72.31 176 PRO A O 1
ATOM 1323 N N . ILE A 1 177 ? 2.034 5.119 -32.959 1.00 80.75 177 ILE A N 1
ATOM 1324 C CA . ILE A 1 177 ? 3.351 4.966 -33.584 1.00 80.75 177 ILE A CA 1
ATOM 1325 C C . ILE A 1 177 ? 4.319 4.349 -32.556 1.00 80.75 177 ILE A C 1
ATOM 1327 O O . ILE A 1 177 ? 4.498 4.952 -31.491 1.00 80.75 177 ILE A O 1
ATOM 1331 N N . PRO A 1 178 ? 4.965 3.198 -32.852 1.00 79.56 178 PRO A N 1
ATOM 1332 C CA . PRO A 1 178 ? 5.892 2.523 -31.942 1.00 79.56 178 PRO A CA 1
ATOM 1333 C C . PRO A 1 178 ? 7.256 3.230 -31.937 1.00 79.56 178 PRO A C 1
ATOM 1335 O O . PRO A 1 178 ? 8.251 2.731 -32.470 1.00 79.56 178 PRO A O 1
ATOM 1338 N N . ILE A 1 179 ? 7.294 4.432 -31.363 1.00 84.62 179 ILE A N 1
ATOM 1339 C CA . ILE A 1 179 ? 8.472 5.307 -31.350 1.00 84.62 179 ILE A CA 1
ATOM 1340 C C . ILE A 1 179 ? 9.676 4.660 -30.651 1.00 84.62 179 ILE A C 1
ATOM 1342 O O . ILE A 1 179 ? 10.814 4.884 -31.055 1.00 84.62 179 ILE A O 1
ATOM 1346 N N . GLU A 1 180 ? 9.440 3.795 -29.664 1.00 82.62 180 GLU A N 1
ATOM 1347 C CA . GLU A 1 180 ? 10.473 3.028 -28.968 1.00 82.62 180 GLU A CA 1
ATOM 1348 C C . GLU A 1 180 ? 11.242 2.128 -29.937 1.00 82.62 180 GLU A C 1
ATOM 1350 O O . GLU A 1 180 ? 12.473 2.140 -29.946 1.00 82.62 180 GLU A O 1
ATOM 1355 N N . LEU A 1 181 ? 10.528 1.395 -30.798 1.00 84.50 181 LEU A N 1
ATOM 1356 C CA . LEU A 1 181 ? 11.143 0.524 -31.797 1.00 84.50 181 LEU A CA 1
ATOM 1357 C C . LEU A 1 181 ? 11.901 1.344 -32.845 1.00 84.50 181 LEU A C 1
ATOM 1359 O O . LEU A 1 181 ? 13.025 0.997 -33.201 1.00 84.50 181 LEU A O 1
ATOM 1363 N N . ILE A 1 182 ? 11.317 2.456 -33.297 1.00 88.94 182 ILE A N 1
ATOM 1364 C CA . ILE A 1 182 ? 11.943 3.347 -34.281 1.00 88.94 182 ILE A CA 1
ATOM 1365 C C . ILE A 1 182 ? 13.262 3.907 -33.737 1.00 88.94 182 ILE A C 1
ATOM 1367 O O . ILE A 1 182 ? 14.276 3.848 -34.427 1.00 88.94 182 ILE A O 1
ATOM 1371 N N . ILE A 1 183 ? 13.287 4.396 -32.494 1.00 89.38 183 ILE A N 1
ATOM 1372 C CA . ILE A 1 183 ? 14.505 4.938 -31.874 1.00 89.38 183 ILE A CA 1
ATOM 1373 C C . ILE A 1 183 ? 15.563 3.853 -31.680 1.00 89.38 183 ILE A C 1
ATOM 1375 O O . ILE A 1 183 ? 16.746 4.116 -31.889 1.00 89.38 183 ILE A O 1
ATOM 1379 N N . VAL A 1 184 ? 15.169 2.627 -31.336 1.00 88.38 184 VAL A N 1
ATOM 1380 C CA . VAL A 1 184 ? 16.109 1.504 -31.238 1.00 88.38 184 VAL A CA 1
ATOM 1381 C C . VAL A 1 184 ? 16.693 1.147 -32.607 1.00 88.38 184 VAL A C 1
ATOM 1383 O O . VAL A 1 184 ? 17.906 0.969 -32.708 1.00 88.38 184 VAL A O 1
ATOM 1386 N N . ILE A 1 185 ? 15.879 1.093 -33.666 1.00 90.94 185 ILE A N 1
ATOM 1387 C CA . ILE A 1 185 ? 16.341 0.788 -35.030 1.00 90.94 185 ILE A CA 1
ATOM 1388 C C . ILE A 1 185 ? 17.252 1.902 -35.551 1.00 90.94 185 ILE A C 1
ATOM 1390 O O . ILE A 1 185 ? 18.363 1.620 -36.002 1.00 90.94 185 ILE A O 1
ATOM 1394 N N . LEU A 1 186 ? 16.823 3.163 -35.458 1.00 92.12 186 LEU A N 1
ATOM 1395 C CA . LEU A 1 186 ? 17.607 4.316 -35.902 1.00 92.12 186 LEU A CA 1
ATOM 1396 C C . LEU A 1 186 ? 18.890 4.455 -35.083 1.00 92.12 186 LEU A C 1
ATOM 1398 O O . LEU A 1 186 ? 19.965 4.594 -35.654 1.00 92.12 186 LEU A O 1
ATOM 1402 N N . GLY A 1 187 ? 18.801 4.351 -33.756 1.00 91.12 187 GLY A N 1
ATOM 1403 C CA . GLY A 1 187 ? 19.951 4.431 -32.858 1.00 91.12 187 GLY A CA 1
ATOM 1404 C C . GLY A 1 187 ? 20.986 3.348 -33.150 1.00 91.12 187 GLY A C 1
ATOM 1405 O O . GLY A 1 187 ? 22.172 3.646 -33.248 1.00 91.12 187 GLY A O 1
ATOM 1406 N N . THR A 1 188 ? 20.541 2.108 -33.363 1.00 91.12 188 THR A N 1
ATOM 1407 C CA . THR A 1 188 ? 21.407 0.990 -33.769 1.00 91.12 188 THR A CA 1
ATOM 1408 C C . THR A 1 188 ? 22.038 1.223 -35.141 1.00 91.12 188 THR A C 1
ATOM 1410 O O . THR A 1 188 ? 23.250 1.068 -35.288 1.00 91.12 188 THR A O 1
ATOM 1413 N N . SER A 1 189 ? 21.238 1.624 -36.135 1.00 91.62 189 SER A N 1
ATOM 1414 C CA . SER A 1 189 ? 21.682 1.791 -37.527 1.00 91.62 189 SER A CA 1
ATOM 1415 C C . SER A 1 189 ? 22.682 2.936 -37.671 1.00 91.62 189 SER A C 1
ATOM 1417 O O . SER A 1 189 ? 23.731 2.772 -38.286 1.00 91.62 189 SER A O 1
ATOM 1419 N N . ILE A 1 190 ? 22.394 4.084 -37.053 1.00 93.12 190 ILE A N 1
ATOM 1420 C CA . ILE A 1 190 ? 23.282 5.251 -37.052 1.00 93.12 190 ILE A CA 1
ATOM 1421 C C . ILE A 1 190 ? 24.554 4.930 -36.256 1.00 93.12 190 ILE A C 1
ATOM 1423 O O . ILE A 1 190 ? 25.655 5.210 -36.722 1.00 93.12 190 ILE A O 1
ATOM 1427 N N . SER A 1 191 ? 24.432 4.280 -35.094 1.00 93.12 191 SER A N 1
ATOM 1428 C CA . SER A 1 191 ? 25.600 3.876 -34.300 1.00 93.12 191 SER A CA 1
ATOM 1429 C C . SER A 1 191 ? 26.508 2.896 -35.049 1.00 93.12 191 SER A C 1
ATOM 1431 O O . SER A 1 191 ? 27.729 3.004 -34.944 1.00 93.12 191 SER A O 1
ATOM 1433 N N . ALA A 1 192 ? 25.932 1.984 -35.841 1.00 90.44 192 ALA A N 1
ATOM 1434 C CA . ALA A 1 192 ? 26.680 1.070 -36.701 1.00 90.44 192 ALA A CA 1
ATOM 1435 C C . ALA A 1 192 ? 27.331 1.787 -37.895 1.00 90.44 192 ALA A C 1
ATOM 1437 O O . ALA A 1 192 ? 28.488 1.524 -38.199 1.00 90.44 192 ALA A O 1
ATOM 1438 N N . ALA A 1 193 ? 26.620 2.710 -38.551 1.00 92.06 193 ALA A N 1
ATOM 1439 C CA . ALA A 1 193 ? 27.136 3.433 -39.714 1.00 92.06 193 ALA A CA 1
ATOM 1440 C C . ALA A 1 193 ? 28.286 4.392 -39.359 1.00 92.06 193 ALA A C 1
ATOM 1442 O O . ALA A 1 193 ? 29.216 4.571 -40.144 1.00 92.06 193 ALA A O 1
ATOM 1443 N N . PHE A 1 194 ? 28.226 5.013 -38.179 1.00 91.06 194 PHE A N 1
ATOM 1444 C CA . PHE A 1 194 ? 29.195 6.019 -37.741 1.00 91.06 194 PHE A CA 1
ATOM 1445 C C . PHE A 1 194 ? 30.176 5.521 -36.669 1.00 91.06 194 PHE A C 1
ATOM 1447 O O . PHE A 1 194 ? 31.016 6.302 -36.223 1.00 91.06 194 PHE A O 1
ATOM 1454 N N . ASP A 1 195 ? 30.095 4.252 -36.257 1.00 89.62 195 ASP A N 1
ATOM 1455 C CA . ASP A 1 195 ? 30.948 3.635 -35.231 1.00 89.62 195 ASP A CA 1
ATOM 1456 C C . ASP A 1 195 ? 31.036 4.461 -33.930 1.00 89.62 195 ASP A C 1
ATOM 1458 O O . ASP A 1 195 ? 32.119 4.835 -33.458 1.00 89.62 195 ASP A O 1
ATOM 1462 N N . PHE A 1 196 ? 29.882 4.742 -33.313 1.00 89.56 196 PHE A N 1
ATOM 1463 C CA . PHE A 1 196 ? 29.798 5.638 -32.147 1.00 89.56 196 PHE A CA 1
ATOM 1464 C C . PHE A 1 196 ? 30.687 5.237 -30.968 1.00 89.56 196 PHE A C 1
ATOM 1466 O O . PHE A 1 196 ? 31.230 6.099 -30.270 1.00 89.56 196 PHE A O 1
ATOM 1473 N N . ASN A 1 197 ? 30.879 3.936 -30.766 1.00 90.19 197 ASN A N 1
ATOM 1474 C CA . ASN A 1 197 ? 31.734 3.430 -29.704 1.00 90.19 197 ASN A CA 1
ATOM 1475 C C . ASN A 1 197 ? 33.219 3.751 -29.936 1.00 90.19 197 ASN A C 1
ATOM 1477 O O . ASN A 1 197 ? 33.881 4.219 -29.018 1.00 90.19 197 ASN A O 1
ATOM 1481 N N . LYS A 1 198 ? 33.738 3.565 -31.156 1.00 89.31 198 LYS A N 1
ATOM 1482 C CA . LYS A 1 198 ? 35.163 3.796 -31.444 1.00 89.31 198 LYS A CA 1
ATOM 1483 C C . LYS A 1 198 ? 35.499 5.278 -31.571 1.00 89.31 198 LYS A C 1
ATOM 1485 O O . LYS A 1 198 ? 36.551 5.699 -31.106 1.00 89.31 198 LYS A O 1
ATOM 1490 N N . ARG A 1 199 ? 34.627 6.063 -32.215 1.00 90.12 199 ARG A N 1
ATOM 1491 C CA . ARG A 1 199 ? 34.906 7.476 -32.523 1.00 90.12 199 ARG A CA 1
ATOM 1492 C C . ARG A 1 199 ? 34.636 8.416 -31.357 1.00 90.12 199 ARG A C 1
ATOM 1494 O O . ARG A 1 199 ? 35.410 9.337 -31.132 1.00 90.12 199 ARG A O 1
ATOM 1501 N N . TRP A 1 200 ? 33.546 8.187 -30.628 1.00 88.38 200 TRP A N 1
ATOM 1502 C CA . TRP A 1 200 ? 33.095 9.092 -29.569 1.00 88.38 200 TRP A CA 1
ATOM 1503 C C . TRP A 1 200 ? 33.007 8.422 -28.201 1.00 88.38 200 TRP A C 1
ATOM 1505 O O . TRP A 1 200 ? 32.496 9.041 -27.278 1.00 88.38 200 TRP A O 1
ATOM 1515 N N . ASN A 1 201 ? 33.492 7.186 -28.032 1.00 90.69 201 ASN A N 1
ATOM 1516 C CA . ASN A 1 201 ? 33.455 6.457 -26.758 1.00 90.69 201 ASN A CA 1
ATOM 1517 C C . ASN A 1 201 ? 32.043 6.380 -26.141 1.00 90.69 201 ASN A C 1
ATOM 1519 O O . ASN A 1 201 ? 31.853 6.507 -24.929 1.00 90.69 201 ASN A O 1
ATOM 1523 N N . VAL A 1 202 ? 31.023 6.228 -26.992 1.00 90.69 202 VAL A N 1
ATOM 1524 C CA . VAL A 1 202 ? 29.643 6.020 -26.541 1.00 90.69 202 VAL A CA 1
ATOM 1525 C C . VAL A 1 202 ? 29.506 4.587 -26.027 1.00 90.69 202 VAL A C 1
ATOM 1527 O O . VAL A 1 202 ? 29.902 3.629 -26.699 1.00 90.69 202 VAL A O 1
ATOM 1530 N N . ASN A 1 203 ? 28.923 4.429 -24.837 1.00 87.38 203 ASN A N 1
ATOM 1531 C CA . ASN A 1 203 ? 28.651 3.112 -24.266 1.00 87.38 203 ASN A CA 1
ATOM 1532 C C . ASN A 1 203 ? 27.550 2.406 -25.069 1.00 87.38 203 ASN A C 1
ATOM 1534 O O . ASN A 1 203 ? 26.442 2.932 -25.211 1.00 87.38 203 ASN A O 1
ATOM 1538 N N . ILE A 1 204 ? 27.859 1.207 -25.554 1.00 89.81 204 ILE A N 1
ATOM 1539 C CA . ILE A 1 204 ? 26.957 0.345 -26.326 1.00 89.81 204 ILE A CA 1
ATOM 1540 C C . ILE A 1 204 ? 26.652 -0.945 -25.559 1.00 89.81 204 ILE A C 1
ATOM 1542 O O . ILE A 1 204 ? 27.361 -1.280 -24.609 1.00 89.81 204 ILE A O 1
ATOM 1546 N N . VAL A 1 205 ? 25.619 -1.670 -25.987 1.00 85.50 205 VAL A N 1
ATOM 1547 C CA . VAL A 1 205 ? 25.182 -2.932 -25.363 1.00 85.50 205 VAL A CA 1
ATOM 1548 C C . VAL A 1 205 ? 26.261 -4.019 -25.432 1.00 85.50 205 VAL A C 1
ATOM 1550 O O . VAL A 1 205 ? 26.497 -4.714 -24.449 1.00 85.50 205 VAL A O 1
ATOM 1553 N N . GLY A 1 206 ? 26.952 -4.159 -26.567 1.00 83.56 206 GLY A N 1
ATOM 1554 C CA . GLY A 1 206 ? 27.996 -5.172 -26.730 1.00 83.56 206 GLY A CA 1
ATOM 1555 C C . GLY A 1 206 ? 27.464 -6.544 -27.158 1.00 83.56 206 GLY A C 1
ATOM 1556 O O . GLY A 1 206 ? 26.437 -6.650 -27.824 1.00 83.56 206 GLY A O 1
ATOM 1557 N N . ARG A 1 207 ? 28.228 -7.612 -26.894 1.00 78.88 207 ARG A N 1
ATOM 1558 C CA . ARG A 1 207 ? 27.874 -8.963 -27.363 1.00 78.88 207 ARG A CA 1
ATOM 1559 C C . ARG A 1 207 ? 26.786 -9.561 -26.473 1.00 78.88 207 ARG A C 1
ATOM 1561 O O . ARG A 1 207 ? 26.954 -9.614 -25.261 1.00 78.88 207 ARG A O 1
ATOM 1568 N N . LEU A 1 208 ? 25.717 -10.048 -27.094 1.00 77.06 208 LEU A N 1
ATOM 1569 C CA . LEU A 1 208 ? 24.634 -10.760 -26.422 1.00 77.06 208 LEU A CA 1
ATOM 1570 C C . LEU A 1 208 ? 24.796 -12.269 -26.661 1.00 77.06 208 LEU A C 1
ATOM 1572 O O . LEU A 1 208 ? 25.042 -12.658 -27.808 1.00 77.06 208 LEU A O 1
ATOM 1576 N N . PRO A 1 209 ? 24.680 -13.117 -25.623 1.00 72.88 209 PRO A N 1
ATOM 1577 C CA . PRO A 1 209 ? 24.641 -14.560 -25.814 1.00 72.88 209 PRO A CA 1
ATOM 1578 C C . PRO A 1 209 ? 23.383 -14.928 -26.610 1.00 72.88 209 PRO A C 1
ATOM 1580 O O . PRO A 1 209 ? 22.286 -14.462 -26.302 1.00 72.88 209 PRO A O 1
ATOM 1583 N N . LEU A 1 210 ? 23.558 -15.728 -27.661 1.00 77.25 210 LEU A N 1
ATOM 1584 C CA . LEU A 1 210 ? 22.464 -16.225 -28.494 1.00 77.25 210 LEU A CA 1
ATOM 1585 C C . LEU A 1 210 ? 22.009 -17.586 -27.981 1.00 77.25 210 LEU A C 1
ATOM 1587 O O . LEU A 1 210 ? 22.831 -18.390 -27.541 1.00 77.25 210 LEU A O 1
ATOM 1591 N N . GLY A 1 211 ? 20.716 -17.861 -28.113 1.00 78.50 211 GLY A N 1
ATOM 1592 C CA . GLY A 1 211 ? 20.137 -19.142 -27.720 1.00 78.50 211 GLY A CA 1
ATOM 1593 C C . GLY A 1 211 ? 19.374 -19.095 -26.401 1.00 78.50 211 GLY A C 1
ATOM 1594 O O . GLY A 1 211 ? 19.439 -18.136 -25.634 1.00 78.50 211 GLY A O 1
ATOM 1595 N N . ILE A 1 212 ? 18.617 -20.162 -26.158 1.00 80.50 212 ILE A N 1
ATOM 1596 C CA . ILE A 1 212 ? 17.956 -20.401 -24.876 1.00 80.50 212 ILE A CA 1
ATOM 1597 C C . ILE A 1 212 ? 18.979 -21.105 -23.977 1.00 80.50 212 ILE A C 1
ATOM 1599 O O . ILE A 1 212 ? 19.568 -22.093 -24.423 1.00 80.50 212 ILE A O 1
ATOM 1603 N N . PRO A 1 213 ? 19.210 -20.638 -22.739 1.00 81.12 213 PRO A N 1
ATOM 1604 C CA . PRO A 1 213 ? 20.065 -21.362 -21.810 1.00 81.12 213 PRO A CA 1
ATOM 1605 C C . PRO A 1 213 ? 19.477 -22.751 -21.542 1.00 81.12 213 PRO A C 1
ATOM 1607 O O . PRO A 1 213 ? 18.274 -22.890 -21.312 1.00 81.12 213 PRO A O 1
ATOM 1610 N N . SER A 1 214 ? 20.320 -23.785 -21.570 1.00 85.31 214 SER A N 1
ATOM 1611 C CA . SER A 1 214 ? 19.894 -25.139 -21.214 1.00 85.31 214 SER A CA 1
ATOM 1612 C C . SER A 1 214 ? 19.362 -25.167 -19.777 1.00 85.31 214 SER A C 1
ATOM 1614 O O . SER A 1 214 ? 19.962 -24.517 -18.914 1.00 85.31 214 SER A O 1
ATOM 1616 N N . PRO A 1 215 ? 18.284 -25.924 -19.492 1.00 89.62 215 PRO A N 1
ATOM 1617 C CA . PRO A 1 215 ? 17.798 -26.087 -18.132 1.00 89.62 215 PRO A CA 1
ATOM 1618 C C . PRO A 1 215 ? 18.907 -26.612 -17.214 1.00 89.62 215 PRO A C 1
ATOM 1620 O O . PRO A 1 215 ? 19.510 -27.650 -17.489 1.00 89.62 215 PRO A O 1
ATOM 1623 N N . SER A 1 216 ? 19.167 -25.908 -16.120 1.00 88.38 216 SER A N 1
ATOM 1624 C CA . SER A 1 216 ? 20.146 -26.263 -15.098 1.00 88.38 216 SER A CA 1
ATOM 1625 C C . SER A 1 216 ? 19.499 -26.230 -13.722 1.00 88.38 216 SER A C 1
ATOM 1627 O O . SER A 1 216 ? 18.666 -25.372 -13.437 1.00 88.38 216 SER A O 1
ATOM 1629 N N . VAL A 1 217 ? 19.888 -27.154 -12.844 1.00 90.56 217 VAL A N 1
ATOM 1630 C CA . VAL A 1 217 ? 19.421 -27.131 -11.453 1.00 90.56 217 VAL A CA 1
ATOM 1631 C C . VAL A 1 217 ? 19.950 -25.855 -10.784 1.00 90.56 217 VAL A C 1
ATOM 1633 O O . VAL A 1 217 ? 21.158 -25.612 -10.855 1.00 90.56 217 VAL A O 1
ATOM 1636 N N . PRO A 1 218 ? 19.088 -25.044 -10.137 1.00 87.25 218 PRO A N 1
ATOM 1637 C CA . PRO A 1 218 ? 19.531 -23.851 -9.431 1.00 87.25 218 PRO A CA 1
ATOM 1638 C C . PRO A 1 218 ? 20.610 -24.193 -8.395 1.00 87.25 218 PRO A C 1
ATOM 1640 O O . PRO A 1 218 ? 20.526 -25.239 -7.741 1.00 87.25 218 PRO A O 1
ATOM 1643 N N . PRO A 1 219 ? 21.617 -23.329 -8.210 1.00 82.50 219 PRO A N 1
ATOM 1644 C CA . PRO A 1 219 ? 22.758 -23.615 -7.350 1.00 82.50 219 PRO A CA 1
ATOM 1645 C C . PRO A 1 219 ? 22.334 -23.656 -5.874 1.00 82.50 219 PRO A C 1
ATOM 1647 O O . PRO A 1 219 ? 22.297 -22.637 -5.186 1.00 82.50 219 PRO A O 1
ATOM 1650 N N . MET A 1 220 ? 22.036 -24.859 -5.370 1.00 86.69 220 MET A N 1
ATOM 1651 C CA . MET A 1 220 ? 21.505 -25.069 -4.014 1.00 86.69 220 MET A CA 1
ATOM 1652 C C . MET A 1 220 ? 22.446 -24.563 -2.919 1.00 86.69 220 MET A C 1
ATOM 1654 O O . MET A 1 220 ? 21.995 -24.068 -1.890 1.00 86.69 220 MET A O 1
ATOM 1658 N N . GLY A 1 221 ? 23.758 -24.635 -3.147 1.00 83.75 221 GLY A N 1
ATOM 1659 C CA . GLY A 1 221 ? 24.743 -24.160 -2.182 1.00 83.75 221 GLY A CA 1
ATOM 1660 C C . GLY A 1 221 ? 24.796 -22.636 -2.030 1.00 83.75 221 GLY A C 1
ATOM 1661 O O . GLY A 1 221 ? 25.381 -22.173 -1.058 1.00 83.75 221 GLY A O 1
ATOM 1662 N N . ALA A 1 222 ? 24.247 -21.861 -2.973 1.00 79.75 222 ALA A N 1
ATOM 1663 C CA . ALA A 1 222 ? 24.218 -20.397 -2.900 1.00 79.75 222 ALA A CA 1
ATOM 1664 C C . ALA A 1 222 ? 22.964 -19.878 -2.173 1.00 79.75 222 ALA A C 1
ATOM 1666 O O . ALA A 1 222 ? 22.879 -18.700 -1.843 1.00 79.75 222 ALA A O 1
ATOM 1667 N N . ILE A 1 223 ? 21.986 -20.752 -1.901 1.00 86.50 223 ILE A N 1
ATOM 1668 C CA . ILE A 1 223 ? 20.719 -20.384 -1.255 1.00 86.50 223 ILE A CA 1
ATOM 1669 C C . ILE A 1 223 ? 20.950 -19.843 0.156 1.00 86.50 223 ILE A C 1
ATOM 1671 O O . ILE A 1 223 ? 20.311 -18.862 0.527 1.00 86.50 223 ILE A O 1
ATOM 1675 N N . SER A 1 224 ? 21.864 -20.442 0.932 1.00 85.50 224 SER A N 1
ATOM 1676 C CA . SER A 1 224 ? 22.183 -19.979 2.293 1.00 85.50 224 SER A CA 1
ATOM 1677 C C . SER A 1 224 ? 22.649 -18.529 2.322 1.00 85.50 224 SER A C 1
ATOM 1679 O O . SER A 1 224 ? 22.349 -17.810 3.271 1.00 85.50 224 SER A O 1
ATOM 1681 N N . ASP A 1 225 ? 23.340 -18.109 1.266 1.00 77.25 225 ASP A N 1
ATOM 1682 C CA . ASP A 1 225 ? 23.986 -16.805 1.187 1.00 77.25 225 ASP A CA 1
ATOM 1683 C C . ASP A 1 225 ? 22.987 -15.717 0.772 1.00 77.25 225 ASP A C 1
ATOM 1685 O O . ASP A 1 225 ? 23.174 -14.551 1.103 1.00 77.25 225 ASP A O 1
ATOM 1689 N N . VAL A 1 226 ? 21.898 -16.098 0.090 1.00 79.50 226 VAL A N 1
ATOM 1690 C CA . VAL A 1 226 ? 20.916 -15.164 -0.488 1.00 79.50 226 VAL A CA 1
ATOM 1691 C C . VAL A 1 226 ? 19.511 -15.288 0.101 1.00 79.50 226 VAL A C 1
ATOM 1693 O O . VAL A 1 226 ? 18.591 -14.613 -0.359 1.00 79.50 226 VAL A O 1
ATOM 1696 N N . ILE A 1 227 ? 19.297 -16.144 1.105 1.00 83.88 227 ILE A N 1
ATOM 1697 C CA . ILE A 1 227 ? 17.951 -16.423 1.629 1.00 83.88 227 ILE A CA 1
ATOM 1698 C C . ILE A 1 227 ? 17.270 -15.173 2.204 1.00 83.88 227 ILE A C 1
ATOM 1700 O O . ILE A 1 227 ? 16.088 -14.944 1.945 1.00 83.88 227 ILE A O 1
ATOM 1704 N N . GLY A 1 228 ? 18.017 -14.339 2.937 1.00 77.44 228 GLY A N 1
ATOM 1705 C CA . GLY A 1 228 ? 17.507 -13.088 3.504 1.00 77.44 228 GLY A CA 1
ATOM 1706 C C . GLY A 1 228 ? 17.100 -12.092 2.418 1.00 77.44 228 GLY A C 1
ATOM 1707 O O . GLY A 1 228 ? 15.977 -11.584 2.425 1.00 77.44 228 GLY A O 1
ATOM 1708 N N . ASP A 1 229 ? 17.977 -11.896 1.434 1.00 73.38 229 ASP A N 1
ATOM 1709 C CA . ASP A 1 229 ? 17.733 -11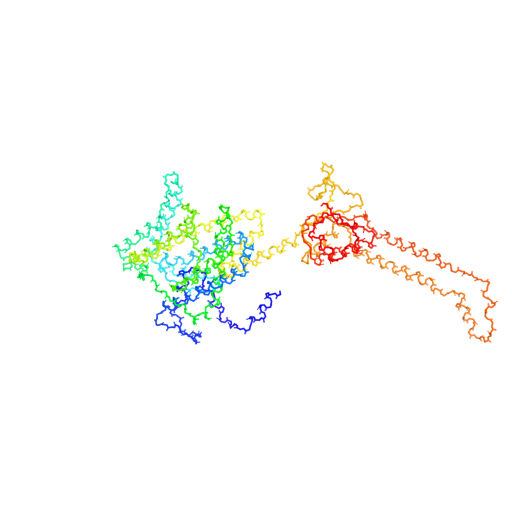.012 0.292 1.00 73.38 229 ASP A CA 1
ATOM 1710 C C . ASP A 1 229 ? 16.565 -11.513 -0.569 1.00 73.38 229 ASP A C 1
ATOM 1712 O O . ASP A 1 229 ? 15.720 -10.731 -1.003 1.00 73.38 229 ASP A O 1
ATOM 1716 N N . GLY A 1 230 ? 16.457 -12.828 -0.768 1.00 79.25 230 GLY A N 1
ATOM 1717 C CA . GLY A 1 230 ? 15.374 -13.453 -1.522 1.00 79.25 230 GLY A CA 1
ATOM 1718 C C . GLY A 1 230 ? 13.998 -13.240 -0.885 1.00 79.25 230 GLY A C 1
ATOM 1719 O O . GLY A 1 230 ? 13.038 -12.960 -1.604 1.00 79.25 230 GLY A O 1
ATOM 1720 N N . ILE A 1 231 ? 13.894 -13.294 0.450 1.00 82.94 231 ILE A N 1
ATOM 1721 C CA . ILE A 1 231 ? 12.649 -12.977 1.174 1.00 82.94 231 ILE A CA 1
ATOM 1722 C C . ILE A 1 231 ? 12.275 -11.503 0.982 1.00 82.94 231 ILE A C 1
ATOM 1724 O O . ILE A 1 231 ? 11.121 -11.194 0.676 1.00 82.94 231 ILE A O 1
ATOM 1728 N N . ALA A 1 232 ? 13.241 -10.592 1.128 1.00 75.69 232 ALA A N 1
ATOM 1729 C CA . ALA A 1 232 ? 13.004 -9.161 0.952 1.00 75.69 232 ALA A CA 1
ATOM 1730 C C . ALA A 1 232 ? 12.533 -8.838 -0.478 1.00 75.69 232 ALA A C 1
ATOM 1732 O O . ALA A 1 232 ? 11.521 -8.156 -0.666 1.00 75.69 232 ALA A O 1
ATOM 1733 N N . ILE A 1 233 ? 13.207 -9.398 -1.488 1.00 79.75 233 ILE A N 1
ATOM 1734 C CA . ILE A 1 233 ? 12.823 -9.256 -2.897 1.00 79.75 233 ILE A CA 1
ATOM 1735 C C . ILE A 1 233 ? 11.430 -9.832 -3.136 1.00 79.75 233 ILE A C 1
ATOM 1737 O O . ILE A 1 233 ? 10.630 -9.185 -3.805 1.00 79.75 233 ILE A O 1
ATOM 1741 N N . ALA A 1 234 ? 11.094 -10.996 -2.574 1.00 85.44 234 ALA A N 1
ATOM 1742 C CA . ALA A 1 234 ? 9.765 -11.580 -2.730 1.00 85.44 234 ALA A CA 1
ATOM 1743 C C . ALA A 1 234 ? 8.665 -10.628 -2.234 1.00 85.44 234 ALA A C 1
ATOM 1745 O O . ALA A 1 234 ? 7.686 -10.388 -2.945 1.00 85.44 234 ALA A O 1
ATOM 1746 N N . ILE A 1 235 ? 8.840 -10.032 -1.052 1.00 81.88 235 ILE A N 1
ATOM 1747 C CA . ILE A 1 235 ? 7.878 -9.076 -0.487 1.00 81.88 235 ILE A CA 1
ATOM 1748 C C . ILE A 1 235 ? 7.736 -7.855 -1.401 1.00 81.88 235 ILE A C 1
ATOM 1750 O O . ILE A 1 235 ? 6.619 -7.480 -1.763 1.00 81.88 235 ILE A O 1
ATOM 1754 N N . VAL A 1 236 ? 8.852 -7.260 -1.829 1.00 78.19 236 VAL A N 1
ATOM 1755 C CA . VAL A 1 236 ? 8.833 -6.071 -2.692 1.00 78.19 236 VAL A CA 1
ATOM 1756 C C . VAL A 1 236 ? 8.232 -6.381 -4.065 1.00 78.19 236 VAL A C 1
ATOM 1758 O O . VAL A 1 236 ? 7.391 -5.622 -4.547 1.00 78.19 236 VAL A O 1
ATOM 1761 N N . CYS A 1 237 ? 8.590 -7.512 -4.678 1.00 84.06 237 CYS A N 1
ATOM 1762 C CA . CYS A 1 237 ? 8.025 -7.960 -5.949 1.00 84.06 237 CYS A CA 1
ATOM 1763 C C . CYS A 1 237 ? 6.520 -8.186 -5.852 1.00 84.06 237 CYS A C 1
ATOM 1765 O O . CYS A 1 237 ? 5.776 -7.760 -6.736 1.00 84.06 237 CYS A O 1
ATOM 1767 N N . PHE A 1 238 ? 6.064 -8.810 -4.766 1.00 85.69 238 PHE A N 1
ATOM 1768 C CA . PHE A 1 238 ? 4.645 -9.014 -4.532 1.00 85.69 238 PHE A CA 1
ATOM 1769 C C . PHE A 1 238 ? 3.907 -7.680 -4.408 1.00 85.69 238 PHE A C 1
ATOM 1771 O O . PHE A 1 238 ? 2.896 -7.477 -5.083 1.00 85.69 238 PHE A O 1
ATOM 1778 N N . VAL A 1 239 ? 4.428 -6.750 -3.601 1.00 79.38 239 VAL A N 1
ATOM 1779 C CA . VAL A 1 239 ? 3.794 -5.443 -3.417 1.00 79.38 239 VAL A CA 1
ATOM 1780 C C . VAL A 1 239 ? 3.776 -4.631 -4.705 1.00 79.38 239 VAL A C 1
ATOM 1782 O O . VAL A 1 239 ? 2.737 -4.062 -5.033 1.00 79.38 239 VAL A O 1
ATOM 1785 N N . LEU A 1 240 ? 4.871 -4.592 -5.466 1.00 78.50 240 LEU A N 1
ATOM 1786 C CA . LEU A 1 240 ? 4.907 -3.923 -6.768 1.00 78.50 240 LEU A CA 1
ATOM 1787 C C . LEU A 1 240 ? 3.874 -4.521 -7.724 1.00 78.50 240 LEU A C 1
ATOM 1789 O O . LEU A 1 240 ? 3.125 -3.778 -8.363 1.00 78.50 240 LEU A O 1
ATOM 1793 N N . ASN A 1 241 ? 3.801 -5.851 -7.789 1.00 85.94 241 ASN A N 1
ATOM 1794 C CA . ASN A 1 241 ? 2.864 -6.535 -8.664 1.00 85.94 241 ASN A CA 1
ATOM 1795 C C . ASN A 1 241 ? 1.407 -6.241 -8.288 1.00 85.94 241 ASN A C 1
ATOM 1797 O O . ASN A 1 241 ? 0.645 -5.776 -9.135 1.00 85.94 241 ASN A O 1
ATOM 1801 N N . ILE A 1 242 ? 1.024 -6.415 -7.017 1.00 86.25 242 ILE A N 1
ATOM 1802 C CA . ILE A 1 242 ? -0.358 -6.146 -6.599 1.00 86.25 242 ILE A CA 1
ATOM 1803 C C . ILE A 1 242 ? -0.711 -4.661 -6.694 1.00 86.25 242 ILE A C 1
ATOM 1805 O O . ILE A 1 242 ? -1.844 -4.328 -7.027 1.00 86.25 242 ILE A O 1
ATOM 1809 N N . SER A 1 243 ? 0.250 -3.765 -6.457 1.00 80.56 243 SER A N 1
ATOM 1810 C CA . SER A 1 243 ? 0.074 -2.321 -6.629 1.00 80.56 243 SER A CA 1
ATOM 1811 C C . SER A 1 243 ? -0.312 -1.980 -8.065 1.00 80.56 243 SER A C 1
ATOM 1813 O O . SER A 1 243 ? -1.290 -1.270 -8.294 1.00 80.56 243 SER A O 1
ATOM 1815 N N . MET A 1 244 ? 0.417 -2.531 -9.040 1.00 79.69 244 MET A N 1
ATOM 1816 C CA . MET A 1 244 ? 0.131 -2.300 -10.454 1.00 79.69 244 MET A CA 1
ATOM 1817 C C . MET A 1 244 ? -1.162 -2.992 -10.900 1.00 79.69 244 MET A C 1
ATOM 1819 O O . MET A 1 244 ? -1.958 -2.406 -11.633 1.00 79.69 244 MET A O 1
ATOM 1823 N N . ALA A 1 245 ? -1.406 -4.216 -10.428 1.00 87.38 245 ALA A N 1
ATOM 1824 C CA . ALA A 1 245 ? -2.636 -4.940 -10.721 1.00 87.38 245 ALA A CA 1
ATOM 1825 C C . ALA A 1 245 ? -3.867 -4.181 -10.200 1.00 87.38 245 ALA A C 1
ATOM 1827 O O . ALA A 1 245 ? -4.821 -3.992 -10.952 1.00 87.38 245 ALA A O 1
ATOM 1828 N N . LYS A 1 246 ? -3.824 -3.675 -8.958 1.00 83.38 246 LYS A N 1
ATOM 1829 C CA . LYS A 1 246 ? -4.886 -2.844 -8.370 1.00 83.38 246 LYS A CA 1
ATOM 1830 C C . LYS A 1 246 ? -5.080 -1.527 -9.115 1.00 83.38 246 LYS A C 1
ATOM 1832 O O . LYS A 1 246 ? -6.220 -1.145 -9.356 1.00 83.38 246 LYS A O 1
ATOM 1837 N N . LEU A 1 247 ? -3.998 -0.863 -9.528 1.00 80.12 247 LEU A N 1
ATOM 1838 C CA . LEU A 1 247 ? -4.080 0.376 -10.306 1.00 80.12 247 LEU A CA 1
ATOM 1839 C C . LEU A 1 247 ? -4.945 0.189 -11.566 1.00 80.12 247 LEU A C 1
ATOM 1841 O O . LEU A 1 247 ? -5.846 0.988 -11.830 1.00 80.12 247 LEU A O 1
ATOM 1845 N N . PHE A 1 248 ? -4.711 -0.884 -12.326 1.00 82.62 248 PHE A N 1
ATOM 1846 C CA . PHE A 1 248 ? -5.509 -1.185 -13.517 1.00 82.62 248 PHE A CA 1
ATOM 1847 C C . PHE A 1 248 ? -6.891 -1.757 -13.193 1.00 82.62 248 PHE A C 1
ATOM 1849 O O . PHE A 1 248 ? -7.856 -1.408 -13.870 1.00 82.62 248 PHE A O 1
ATOM 1856 N N . ALA A 1 249 ? -7.016 -2.561 -12.140 1.00 86.88 249 ALA A N 1
ATOM 1857 C CA . ALA A 1 249 ? -8.293 -3.080 -11.656 1.00 86.88 249 ALA A CA 1
ATOM 1858 C C . ALA A 1 249 ? -9.276 -1.958 -11.318 1.00 86.88 249 ALA A C 1
ATOM 1860 O O . ALA A 1 249 ? -10.422 -1.990 -11.758 1.00 86.88 249 ALA A O 1
ATOM 1861 N N . THR A 1 250 ? -8.813 -0.922 -10.616 1.00 82.00 250 THR A N 1
ATOM 1862 C CA . THR A 1 250 ? -9.610 0.268 -10.300 1.00 82.00 250 THR A CA 1
ATOM 1863 C C . THR A 1 250 ? -9.956 1.051 -11.566 1.00 82.00 250 THR A C 1
ATOM 1865 O O . THR A 1 250 ? -11.102 1.466 -11.740 1.00 82.00 250 THR A O 1
ATOM 1868 N N . LYS A 1 251 ? -8.999 1.211 -12.494 1.00 83.31 251 LYS A N 1
ATOM 1869 C CA . LYS A 1 251 ? -9.217 1.917 -13.769 1.00 83.31 251 LYS A CA 1
ATOM 1870 C C . LYS A 1 251 ? -10.268 1.233 -14.655 1.00 83.31 251 LYS A C 1
ATOM 1872 O O . LYS A 1 251 ? -11.094 1.918 -15.252 1.00 83.31 251 LYS A O 1
ATOM 1877 N N . TYR A 1 252 ? -10.244 -0.097 -14.737 1.00 86.75 252 TYR A N 1
ATOM 1878 C CA . TYR A 1 252 ? -11.086 -0.895 -15.641 1.00 86.75 252 TYR A CA 1
ATOM 1879 C C . TYR A 1 252 ? -12.216 -1.664 -14.950 1.00 86.75 252 TYR A C 1
ATOM 1881 O O . TYR A 1 252 ? -12.966 -2.369 -15.621 1.00 86.75 252 TYR A O 1
ATOM 1889 N N . LYS A 1 253 ? -12.371 -1.503 -13.634 1.00 89.19 253 LYS A N 1
ATOM 1890 C CA . LYS A 1 253 ? -13.451 -2.070 -12.815 1.00 89.19 253 LYS A CA 1
ATOM 1891 C C . LYS A 1 253 ? -13.550 -3.602 -12.878 1.00 89.19 253 LYS A C 1
ATOM 1893 O O . LYS A 1 253 ? -14.648 -4.144 -12.975 1.00 89.19 253 LYS A O 1
ATOM 1898 N N . TYR A 1 254 ? -12.418 -4.301 -12.799 1.00 90.88 254 TYR A N 1
ATOM 1899 C CA . TYR A 1 254 ? -12.379 -5.765 -12.664 1.00 90.88 254 TYR A CA 1
ATOM 1900 C C . TYR A 1 254 ? -11.771 -6.183 -11.314 1.00 90.88 254 TYR A C 1
ATOM 1902 O O . TYR A 1 254 ? -10.961 -5.441 -10.761 1.00 90.88 254 TYR A O 1
ATOM 1910 N N . PRO A 1 255 ? -12.141 -7.347 -10.749 1.00 90.06 255 PRO A N 1
ATOM 1911 C CA . PRO A 1 255 ? -11.565 -7.821 -9.493 1.00 90.06 255 PRO A CA 1
ATOM 1912 C C . PRO A 1 255 ? -10.165 -8.420 -9.700 1.00 90.06 255 PRO A C 1
ATOM 1914 O O . PRO A 1 255 ? -9.898 -9.068 -10.710 1.00 90.06 255 PRO A O 1
ATOM 1917 N N . VAL A 1 256 ? -9.283 -8.266 -8.710 1.00 91.31 256 VAL A N 1
ATOM 1918 C CA . VAL A 1 256 ? -7.955 -8.905 -8.672 1.00 91.31 256 VAL A CA 1
ATOM 1919 C C . VAL A 1 256 ? -7.867 -9.813 -7.456 1.00 91.31 256 VAL A C 1
ATOM 1921 O O . VAL A 1 256 ? -8.251 -9.410 -6.360 1.00 91.31 256 VAL A O 1
ATOM 1924 N N . SER A 1 257 ? -7.330 -11.022 -7.643 1.00 93.44 257 SER A N 1
ATOM 1925 C CA . SER A 1 257 ? -7.024 -11.959 -6.558 1.00 93.44 257 SER A CA 1
ATOM 1926 C C . SER A 1 257 ? -5.531 -11.894 -6.208 1.00 93.44 257 SER A C 1
ATOM 1928 O O . SER A 1 257 ? -4.710 -12.409 -6.969 1.00 93.44 257 SER A O 1
ATOM 1930 N N . PRO A 1 258 ? -5.141 -11.309 -5.058 1.00 93.31 258 PRO A N 1
ATOM 1931 C CA . PRO A 1 258 ? -3.732 -11.213 -4.674 1.00 93.31 258 PRO A CA 1
ATOM 1932 C C . PRO A 1 258 ? -3.058 -12.575 -4.452 1.00 93.31 258 PRO A C 1
ATOM 1934 O O . PRO A 1 258 ? -1.874 -12.725 -4.735 1.00 93.31 258 PRO A O 1
ATOM 1937 N N . ASN A 1 259 ? -3.802 -13.579 -3.970 1.00 95.00 259 ASN A N 1
ATOM 1938 C CA . ASN A 1 259 ? -3.270 -14.938 -3.796 1.00 95.00 259 ASN A CA 1
ATOM 1939 C C . ASN A 1 259 ? -2.979 -15.614 -5.139 1.00 95.00 259 ASN A C 1
ATOM 1941 O O . ASN A 1 259 ? -1.989 -16.333 -5.253 1.00 95.00 259 ASN A O 1
ATOM 1945 N N . GLN A 1 260 ? -3.804 -15.360 -6.160 1.00 94.81 260 GLN A N 1
ATOM 1946 C CA . GLN A 1 260 ? -3.549 -15.884 -7.501 1.00 94.81 260 GLN A CA 1
ATOM 1947 C C . GLN A 1 260 ? -2.286 -15.262 -8.105 1.00 94.81 260 GLN A C 1
ATOM 1949 O O . GLN A 1 260 ? -1.491 -15.966 -8.720 1.00 94.81 260 GLN A O 1
ATOM 1954 N N . GLU A 1 261 ? -2.073 -13.964 -7.882 1.00 93.12 261 GLU A N 1
ATOM 1955 C CA . GLU A 1 261 ? -0.853 -13.268 -8.296 1.00 93.12 261 GLU A CA 1
ATOM 1956 C C . GLU A 1 261 ? 0.397 -13.822 -7.591 1.00 93.12 261 GLU A C 1
ATOM 1958 O O . GLU A 1 261 ? 1.411 -14.061 -8.245 1.00 93.12 261 GLU A O 1
ATOM 1963 N N . LEU A 1 262 ? 0.323 -14.094 -6.279 1.00 93.75 262 LEU A N 1
ATOM 1964 C CA . LEU A 1 262 ? 1.405 -14.762 -5.539 1.00 93.75 262 LEU A CA 1
ATOM 1965 C C . LEU A 1 262 ? 1.731 -16.131 -6.128 1.00 93.75 262 LEU A C 1
ATOM 1967 O O . LEU A 1 262 ? 2.896 -16.442 -6.357 1.00 93.75 262 LEU A O 1
ATOM 1971 N N . PHE A 1 263 ? 0.708 -16.940 -6.397 1.00 96.69 263 PHE A N 1
ATOM 1972 C CA . PHE A 1 263 ? 0.901 -18.258 -6.986 1.00 96.69 263 PHE A CA 1
ATOM 1973 C C . PHE A 1 263 ? 1.541 -18.164 -8.379 1.00 96.69 263 PHE A C 1
ATOM 1975 O O . PHE A 1 263 ? 2.524 -18.851 -8.649 1.00 96.69 263 PHE A O 1
ATOM 1982 N N . ALA A 1 264 ? 1.036 -17.276 -9.241 1.00 95.00 264 ALA A N 1
ATOM 1983 C CA . ALA A 1 264 ? 1.537 -17.098 -10.602 1.00 95.00 264 ALA A CA 1
ATOM 1984 C C . ALA A 1 264 ? 3.012 -16.662 -10.634 1.00 95.00 264 ALA A C 1
ATOM 1986 O O . ALA A 1 264 ? 3.813 -17.268 -11.347 1.00 95.00 264 ALA A O 1
ATOM 1987 N N . TYR A 1 265 ? 3.395 -15.664 -9.829 1.00 92.25 265 TYR A N 1
ATOM 1988 C CA . TYR A 1 265 ? 4.794 -15.235 -9.722 1.00 92.25 265 TYR A CA 1
ATOM 1989 C C . TYR A 1 265 ? 5.675 -16.270 -9.025 1.00 92.25 265 TYR A C 1
ATOM 1991 O O . TYR A 1 265 ? 6.827 -16.437 -9.417 1.00 92.25 265 TYR A O 1
ATOM 1999 N N . GLY A 1 266 ? 5.135 -17.002 -8.050 1.00 96.00 266 GLY A N 1
ATOM 2000 C CA . GLY A 1 266 ? 5.840 -18.090 -7.385 1.00 96.00 266 GLY A CA 1
ATOM 2001 C C . GLY A 1 266 ? 6.248 -19.188 -8.358 1.00 96.00 266 GLY A C 1
ATOM 2002 O O . GLY A 1 266 ? 7.433 -19.494 -8.484 1.00 96.00 266 GLY A O 1
ATOM 2003 N N . VAL A 1 267 ? 5.286 -19.714 -9.123 1.00 97.19 267 VAL A N 1
ATOM 2004 C CA . VAL A 1 267 ? 5.563 -20.701 -10.178 1.00 97.19 267 VAL A CA 1
ATOM 2005 C C . VAL A 1 267 ? 6.497 -20.112 -11.237 1.00 97.19 267 VAL A C 1
ATOM 2007 O O . VAL A 1 267 ? 7.484 -20.749 -11.599 1.00 97.19 267 VAL A O 1
ATOM 2010 N N . GLY A 1 268 ? 6.232 -18.887 -11.701 1.00 94.50 268 GLY A N 1
ATOM 2011 C CA . GLY A 1 268 ? 7.044 -18.223 -12.720 1.00 94.50 268 GLY A CA 1
ATOM 2012 C C . GLY A 1 268 ? 8.512 -18.072 -12.317 1.00 94.50 268 GLY A C 1
ATOM 2013 O O . GLY A 1 268 ? 9.398 -18.391 -13.108 1.00 94.50 268 GLY A O 1
ATOM 2014 N N . ASN A 1 269 ? 8.785 -17.652 -11.081 1.00 93.12 269 ASN A N 1
ATOM 2015 C CA . ASN A 1 269 ? 10.143 -17.469 -10.566 1.00 93.12 269 ASN A CA 1
ATOM 2016 C C . ASN A 1 269 ? 10.858 -18.796 -10.291 1.00 93.12 269 ASN A C 1
ATOM 2018 O O . ASN A 1 269 ? 12.043 -18.916 -10.603 1.00 93.12 269 ASN A O 1
ATOM 2022 N N . VAL A 1 270 ? 10.142 -19.817 -9.804 1.00 95.81 270 VAL A N 1
ATOM 2023 C CA . VAL A 1 270 ? 10.703 -21.171 -9.675 1.00 95.81 270 VAL A CA 1
ATOM 2024 C C . VAL A 1 270 ? 11.110 -21.702 -11.046 1.00 95.81 270 VAL A C 1
ATOM 2026 O O . VAL A 1 270 ? 12.257 -22.101 -11.214 1.00 95.81 270 VAL A O 1
ATOM 2029 N N . VAL A 1 271 ? 10.230 -21.643 -12.050 1.00 95.12 271 VAL A N 1
ATOM 2030 C CA . VAL A 1 271 ? 10.556 -22.081 -13.418 1.00 95.12 271 VAL A CA 1
ATOM 2031 C C . VAL A 1 271 ? 11.724 -21.272 -13.985 1.00 95.12 271 VAL A C 1
ATOM 2033 O O . VAL A 1 271 ? 12.666 -21.855 -14.508 1.00 95.12 271 VAL A O 1
ATOM 2036 N N . THR A 1 272 ? 11.717 -19.948 -13.814 1.00 90.56 272 THR A N 1
ATOM 2037 C CA . THR A 1 272 ? 12.785 -19.044 -14.281 1.00 90.56 272 THR A CA 1
ATOM 2038 C C . THR A 1 272 ? 14.158 -19.418 -13.711 1.00 90.56 272 THR A C 1
ATOM 2040 O O . THR A 1 272 ? 15.159 -19.334 -14.423 1.00 90.56 272 THR A O 1
ATOM 2043 N N . SER A 1 273 ? 14.217 -19.900 -12.465 1.00 92.38 273 SER A N 1
ATOM 2044 C CA . SER A 1 273 ? 15.476 -20.335 -11.849 1.00 92.38 273 SER A CA 1
ATOM 2045 C C . SER A 1 273 ? 16.117 -21.539 -12.556 1.00 92.38 273 SER A C 1
ATOM 2047 O O . SER A 1 273 ? 17.337 -21.646 -12.593 1.00 92.38 273 SER A O 1
ATOM 2049 N N . PHE A 1 274 ? 15.343 -22.408 -13.212 1.00 93.38 274 PHE A N 1
ATOM 2050 C CA . PHE A 1 274 ? 15.926 -23.512 -13.984 1.00 93.38 274 PHE A CA 1
ATOM 2051 C C . PHE A 1 274 ? 16.589 -23.051 -15.285 1.00 93.38 274 PHE A C 1
ATOM 2053 O O . PHE A 1 274 ? 17.347 -23.805 -15.878 1.00 93.38 274 PHE A O 1
ATOM 2060 N N . PHE A 1 275 ? 16.340 -21.822 -15.736 1.00 90.94 275 PHE A N 1
ATOM 2061 C CA . PHE A 1 275 ? 16.872 -21.277 -16.989 1.00 90.94 275 PHE A CA 1
ATOM 2062 C C . PHE A 1 275 ? 17.901 -20.163 -16.752 1.00 90.94 275 PHE A C 1
ATOM 2064 O O . PHE A 1 275 ? 18.061 -19.284 -17.596 1.00 90.94 275 PHE A O 1
ATOM 2071 N N . ASN A 1 276 ? 18.594 -20.175 -15.606 1.00 85.50 276 ASN A N 1
ATOM 2072 C CA . ASN A 1 276 ? 19.569 -19.145 -15.212 1.00 85.50 276 ASN A CA 1
ATOM 2073 C C . ASN A 1 276 ? 18.994 -17.714 -15.205 1.00 85.50 276 ASN A C 1
ATOM 2075 O O . ASN A 1 276 ? 19.692 -16.735 -15.480 1.00 85.50 276 ASN A O 1
ATOM 2079 N N . GLY A 1 277 ? 17.692 -17.592 -14.941 1.00 82.50 277 GLY A N 1
ATOM 2080 C CA . GLY A 1 277 ? 17.017 -16.308 -14.855 1.00 82.50 277 GLY A CA 1
ATOM 2081 C C . GLY A 1 277 ? 17.085 -15.706 -13.454 1.00 82.50 277 GLY A C 1
ATOM 2082 O O . GLY A 1 277 ? 17.324 -16.387 -12.462 1.00 82.50 277 GLY A O 1
ATOM 2083 N N . PHE A 1 278 ? 16.836 -14.405 -13.372 1.00 82.06 278 PHE A N 1
ATOM 2084 C CA . PHE A 1 278 ? 16.756 -13.651 -12.120 1.00 82.06 278 PHE A CA 1
ATOM 2085 C C . PHE A 1 278 ? 15.285 -13.458 -11.695 1.00 82.06 278 PHE A C 1
ATOM 2087 O O . PHE A 1 278 ? 14.391 -13.663 -12.522 1.00 82.06 278 PHE A O 1
ATOM 2094 N N . PRO A 1 279 ? 14.994 -13.048 -10.439 1.00 82.69 279 PRO A N 1
ATOM 2095 C CA . PRO A 1 279 ? 13.624 -12.836 -9.977 1.00 82.69 279 PRO A CA 1
ATOM 2096 C C . PRO A 1 279 ? 12.837 -11.907 -10.908 1.00 82.69 279 PRO A C 1
ATOM 2098 O O . PRO A 1 279 ? 13.179 -10.734 -11.086 1.00 82.69 279 PRO A O 1
ATOM 2101 N N . ALA A 1 280 ? 11.757 -12.421 -11.486 1.00 82.38 280 ALA A N 1
ATOM 2102 C CA . ALA A 1 280 ? 10.834 -11.647 -12.289 1.00 82.38 280 ALA A CA 1
ATOM 2103 C C . ALA A 1 280 ? 9.873 -10.853 -11.392 1.00 82.38 280 ALA A C 1
ATOM 2105 O O . ALA A 1 280 ? 9.398 -11.315 -10.352 1.00 82.38 280 ALA A O 1
ATOM 2106 N N . CYS A 1 281 ? 9.575 -9.634 -11.835 1.00 80.94 281 CYS A N 1
ATOM 2107 C CA . CYS A 1 281 ? 8.657 -8.695 -11.201 1.00 80.94 281 CYS A CA 1
ATOM 2108 C C . CYS A 1 281 ? 7.860 -7.961 -12.287 1.00 80.94 281 CYS A C 1
ATOM 2110 O O . CYS A 1 281 ? 8.248 -7.964 -13.461 1.00 80.94 281 CYS A O 1
ATOM 2112 N N . VAL A 1 282 ? 6.774 -7.295 -11.896 1.00 80.44 282 VAL A N 1
ATOM 2113 C CA . VAL A 1 282 ? 5.971 -6.483 -12.810 1.00 80.44 282 VAL A CA 1
ATOM 2114 C C . VAL A 1 282 ? 6.820 -5.406 -13.492 1.00 80.44 282 VAL A C 1
ATOM 2116 O O . VAL A 1 282 ? 7.590 -4.676 -12.865 1.00 80.44 282 VAL A O 1
ATOM 2119 N N . ALA A 1 283 ? 6.661 -5.274 -14.806 1.00 77.62 283 ALA A N 1
ATOM 2120 C CA . ALA A 1 283 ? 7.337 -4.251 -15.589 1.00 77.62 283 ALA A CA 1
ATOM 2121 C C . ALA A 1 283 ? 6.417 -3.035 -15.776 1.00 77.62 283 ALA A C 1
ATOM 2123 O O . ALA A 1 283 ? 5.713 -2.944 -16.782 1.00 77.62 283 ALA A O 1
ATOM 2124 N N . LEU A 1 284 ? 6.464 -2.080 -14.836 1.00 70.44 284 LEU A N 1
ATOM 2125 C CA . LEU A 1 284 ? 5.606 -0.877 -14.819 1.00 70.44 284 LEU A CA 1
ATOM 2126 C C . LEU A 1 284 ? 5.530 -0.171 -16.186 1.00 70.44 284 LEU A C 1
ATOM 2128 O O . LEU A 1 284 ? 4.443 0.129 -16.675 1.00 70.44 284 LEU A O 1
ATOM 2132 N N . SER A 1 285 ? 6.686 0.034 -16.828 1.00 67.50 285 SER A N 1
ATOM 2133 C CA . SER A 1 285 ? 6.788 0.654 -18.156 1.00 67.50 285 SER A CA 1
ATOM 2134 C C . SER A 1 285 ? 6.046 -0.146 -19.237 1.00 67.50 285 SER A C 1
ATOM 2136 O O . SER A 1 285 ? 5.226 0.411 -19.964 1.00 67.50 285 SER A O 1
ATOM 2138 N N . ARG A 1 286 ? 6.266 -1.467 -19.312 1.00 74.38 286 ARG A N 1
ATOM 2139 C CA . ARG A 1 286 ? 5.673 -2.318 -20.359 1.00 74.38 286 ARG A CA 1
ATOM 2140 C C . ARG A 1 286 ? 4.164 -2.445 -20.196 1.00 74.38 286 ARG A C 1
ATOM 2142 O O . ARG A 1 286 ? 3.439 -2.362 -21.182 1.00 74.38 286 ARG A O 1
ATOM 2149 N N . CYS A 1 287 ? 3.690 -2.595 -18.961 1.00 76.50 287 CYS A N 1
ATOM 2150 C CA . CYS A 1 287 ? 2.260 -2.650 -18.676 1.00 76.50 287 CYS A CA 1
ATOM 2151 C C . CYS A 1 287 ? 1.564 -1.335 -19.057 1.00 76.50 287 CYS A C 1
ATOM 2153 O O . CYS A 1 287 ? 0.507 -1.370 -19.676 1.00 76.50 287 CYS A O 1
ATOM 2155 N N . ALA A 1 288 ? 2.175 -0.182 -18.756 1.00 67.62 288 ALA A N 1
ATOM 2156 C CA . ALA A 1 288 ? 1.637 1.121 -19.147 1.00 67.62 288 ALA A CA 1
ATOM 2157 C C . ALA A 1 288 ? 1.597 1.320 -20.673 1.00 67.62 288 ALA A C 1
ATOM 2159 O O . ALA A 1 288 ? 0.684 1.968 -21.177 1.00 67.62 288 ALA A O 1
ATOM 2160 N N . VAL A 1 289 ? 2.563 0.769 -21.416 1.00 70.81 289 VAL A N 1
ATOM 2161 C CA . VAL A 1 289 ? 2.556 0.814 -22.888 1.00 70.81 289 VAL A CA 1
ATOM 2162 C C . VAL A 1 289 ? 1.446 -0.067 -23.460 1.00 70.81 289 VAL A C 1
ATOM 2164 O O . VAL A 1 289 ? 0.660 0.428 -24.257 1.00 70.81 289 VAL A O 1
ATOM 2167 N N . ILE A 1 290 ? 1.334 -1.330 -23.028 1.00 77.56 290 ILE A N 1
ATOM 2168 C CA . ILE A 1 290 ? 0.273 -2.248 -23.491 1.00 77.56 290 ILE A CA 1
ATOM 2169 C C . ILE A 1 290 ? -1.114 -1.675 -23.189 1.00 77.56 290 ILE A C 1
ATOM 2171 O O . ILE A 1 290 ? -2.013 -1.736 -24.023 1.00 77.56 290 ILE A O 1
ATOM 2175 N N . GLU A 1 291 ? -1.288 -1.090 -22.007 1.00 77.62 291 GLU A N 1
ATOM 2176 C CA . GLU A 1 291 ? -2.530 -0.416 -21.647 1.00 77.62 291 GLU A CA 1
ATOM 2177 C C . GLU A 1 291 ? -2.793 0.800 -22.543 1.00 77.62 291 GLU A C 1
ATOM 2179 O O . GLU A 1 291 ? -3.880 0.934 -23.103 1.00 77.62 291 GLU A O 1
ATOM 2184 N N . GLY A 1 292 ? -1.780 1.648 -22.741 1.00 69.25 292 GLY A N 1
ATOM 2185 C CA . GLY A 1 292 ? -1.875 2.839 -23.582 1.00 69.25 292 GLY A CA 1
ATOM 2186 C C . GLY A 1 292 ? -2.175 2.542 -25.054 1.00 69.25 292 GLY A C 1
ATOM 2187 O O . GLY A 1 292 ? -2.787 3.374 -25.722 1.00 69.25 292 GLY A O 1
ATOM 2188 N N . THR A 1 293 ? -1.799 1.362 -25.559 1.00 72.06 293 THR A N 1
ATOM 2189 C CA . THR A 1 293 ? -2.151 0.904 -26.914 1.00 72.06 293 THR A CA 1
ATOM 2190 C C . THR A 1 293 ? -3.514 0.209 -26.996 1.00 72.06 293 THR A C 1
ATOM 2192 O O . THR A 1 293 ? -3.927 -0.197 -28.080 1.00 72.06 293 THR A O 1
ATOM 2195 N N . GLY A 1 294 ? -4.245 0.099 -25.881 1.00 76.00 294 GLY A N 1
ATOM 2196 C CA . GLY A 1 294 ? -5.576 -0.504 -25.830 1.00 76.00 294 GLY A CA 1
ATOM 2197 C C . GLY A 1 294 ? -5.579 -2.024 -25.650 1.00 76.00 294 GLY A C 1
ATOM 2198 O O . GLY A 1 294 ? -6.590 -2.664 -25.944 1.00 76.00 294 GLY A O 1
ATOM 2199 N N . GLY A 1 295 ? -4.481 -2.618 -25.174 1.00 83.38 295 GLY A N 1
ATOM 2200 C CA . GLY A 1 295 ? -4.401 -4.040 -24.846 1.00 83.38 295 GLY A CA 1
ATOM 2201 C C . GLY A 1 295 ? -5.353 -4.426 -23.708 1.00 83.38 295 GLY A C 1
ATOM 2202 O O . GLY A 1 295 ? -5.324 -3.829 -22.635 1.00 83.38 295 GLY A O 1
ATOM 2203 N N . LYS A 1 296 ? -6.198 -5.440 -23.942 1.00 84.19 296 LYS A N 1
ATOM 2204 C CA . LYS A 1 296 ? -7.242 -5.888 -22.993 1.00 84.19 296 LYS A CA 1
ATOM 2205 C C . LYS A 1 296 ? -7.053 -7.313 -22.469 1.00 84.19 296 LYS A C 1
ATOM 2207 O O . LYS A 1 296 ? -7.749 -7.709 -21.542 1.00 84.19 296 LYS A O 1
ATOM 2212 N N . THR A 1 297 ? -6.166 -8.104 -23.075 1.00 88.88 297 THR A N 1
ATOM 2213 C CA . THR A 1 297 ? -6.010 -9.536 -22.775 1.00 88.88 297 THR A CA 1
ATOM 2214 C C . THR A 1 297 ? -4.544 -9.913 -22.570 1.00 88.88 297 THR A C 1
ATOM 2216 O O . THR A 1 297 ? -3.636 -9.263 -23.092 1.00 88.88 297 THR A O 1
ATOM 2219 N N . GLN A 1 298 ? -4.305 -11.012 -21.846 1.00 87.94 298 GLN A N 1
ATOM 2220 C CA . GLN A 1 298 ? -2.956 -11.548 -21.598 1.00 87.94 298 GLN A CA 1
ATOM 2221 C C . GLN A 1 298 ? -2.270 -12.085 -22.865 1.00 87.94 298 GLN A C 1
ATOM 2223 O O . GLN A 1 298 ? -1.055 -12.281 -22.875 1.00 87.94 298 GLN A O 1
ATOM 2228 N N . LEU A 1 299 ? -3.020 -12.255 -23.963 1.00 89.50 299 LEU A N 1
ATOM 2229 C CA . LEU A 1 299 ? -2.465 -12.636 -25.261 1.00 89.50 299 LEU A CA 1
ATOM 2230 C C . LEU A 1 299 ? -1.398 -11.637 -25.735 1.00 89.50 299 LEU A C 1
ATOM 2232 O O . LEU A 1 299 ? -0.425 -12.043 -26.359 1.00 89.50 299 LEU A O 1
ATOM 2236 N N . GLY A 1 300 ? -1.523 -10.353 -25.375 1.00 86.19 300 GLY A N 1
ATOM 2237 C CA . GLY A 1 300 ? -0.493 -9.353 -25.665 1.00 86.19 300 GLY A CA 1
ATOM 2238 C C . GLY A 1 300 ? 0.855 -9.676 -25.010 1.00 86.19 300 GLY A C 1
ATOM 2239 O O . GLY A 1 300 ? 1.895 -9.550 -25.652 1.00 86.19 300 GLY A O 1
ATOM 2240 N N . GLY A 1 301 ? 0.846 -10.156 -23.762 1.00 86.94 301 GLY A N 1
ATOM 2241 C CA . GLY A 1 301 ? 2.057 -10.594 -23.061 1.00 86.94 301 GLY A CA 1
ATOM 2242 C C . GLY A 1 301 ? 2.661 -11.866 -23.662 1.00 86.94 301 GLY A C 1
ATOM 2243 O O . GLY A 1 301 ? 3.877 -11.954 -23.811 1.00 86.94 301 GLY A O 1
ATOM 2244 N N . PHE A 1 302 ? 1.815 -12.815 -24.070 1.00 90.00 302 PHE A N 1
ATOM 2245 C CA . PHE A 1 302 ? 2.242 -14.048 -24.739 1.00 90.00 302 PHE A CA 1
ATOM 2246 C C . PHE A 1 302 ? 2.864 -13.789 -26.121 1.00 90.00 302 PHE A C 1
ATOM 2248 O O . PHE A 1 302 ? 3.929 -14.305 -26.441 1.00 90.00 302 PHE A O 1
ATOM 2255 N N . LEU A 1 303 ? 2.250 -12.931 -26.938 1.00 90.31 303 LEU A N 1
ATOM 2256 C CA . LEU A 1 303 ? 2.836 -12.533 -28.220 1.00 90.31 303 LEU A CA 1
ATOM 2257 C C . LEU A 1 303 ? 4.153 -11.777 -28.012 1.00 90.31 303 LEU A C 1
ATOM 2259 O O . LEU A 1 303 ? 5.120 -12.013 -28.734 1.00 90.31 303 LEU A O 1
ATOM 2263 N N . ALA A 1 304 ? 4.228 -10.920 -26.989 1.00 86.94 304 ALA A N 1
ATOM 2264 C CA . ALA A 1 304 ? 5.464 -10.227 -26.644 1.00 86.94 304 ALA A CA 1
ATOM 2265 C C . ALA A 1 304 ? 6.587 -11.197 -26.235 1.00 86.94 304 ALA A C 1
ATOM 2267 O O . ALA A 1 304 ? 7.732 -10.977 -26.626 1.00 86.94 304 ALA A O 1
ATOM 2268 N N . SER A 1 305 ? 6.295 -12.278 -25.500 1.00 88.62 305 SER A N 1
ATOM 2269 C CA . SER A 1 305 ? 7.317 -13.271 -25.141 1.00 88.62 305 SER A CA 1
ATOM 2270 C C . SER A 1 305 ? 7.809 -14.070 -26.352 1.00 88.62 305 SER A C 1
ATOM 2272 O O . SER A 1 305 ? 9.012 -14.305 -26.454 1.00 88.62 305 SER A O 1
ATOM 2274 N N . ILE A 1 306 ? 6.935 -14.397 -27.314 1.00 91.38 306 ILE A N 1
ATOM 2275 C CA . ILE A 1 306 ? 7.334 -15.010 -28.595 1.00 91.38 306 ILE A CA 1
ATOM 2276 C C . ILE A 1 306 ? 8.265 -14.078 -29.378 1.00 91.38 306 ILE A C 1
ATOM 2278 O O . ILE A 1 306 ? 9.305 -14.509 -29.872 1.00 91.38 306 ILE A O 1
ATOM 2282 N N . VAL A 1 307 ? 7.931 -12.789 -29.468 1.00 89.44 307 VAL A N 1
ATOM 2283 C CA . VAL A 1 307 ? 8.779 -11.805 -30.158 1.00 89.44 307 VAL A CA 1
ATOM 2284 C C . VAL A 1 307 ? 10.140 -11.675 -29.471 1.00 89.44 307 VAL A C 1
ATOM 2286 O O . VAL A 1 307 ? 11.167 -11.664 -30.147 1.00 89.44 307 VAL A O 1
ATOM 2289 N N . VAL A 1 308 ? 10.176 -11.636 -28.135 1.00 86.62 308 VAL A N 1
ATOM 2290 C CA . VAL A 1 308 ? 11.433 -11.631 -27.367 1.00 86.62 308 VAL A CA 1
ATOM 2291 C C . VAL A 1 308 ? 12.252 -12.896 -27.633 1.00 86.62 308 VAL A C 1
ATOM 2293 O O . VAL A 1 308 ? 13.464 -12.802 -27.815 1.00 86.62 308 VAL A O 1
ATOM 2296 N N . LEU A 1 309 ? 11.608 -14.062 -27.720 1.00 87.94 309 LEU A N 1
ATOM 2297 C CA . LEU A 1 309 ? 12.277 -15.319 -28.044 1.00 87.94 309 LEU A CA 1
ATOM 2298 C C . LEU A 1 309 ? 12.926 -15.271 -29.436 1.00 87.94 309 LEU A C 1
ATOM 2300 O O . LEU A 1 309 ? 14.101 -15.601 -29.574 1.00 87.94 309 LEU A O 1
ATOM 2304 N N . ILE A 1 310 ? 12.206 -14.786 -30.453 1.00 88.56 310 ILE A N 1
ATOM 2305 C CA . ILE A 1 310 ? 12.746 -14.591 -31.811 1.00 88.56 310 ILE A CA 1
ATOM 2306 C C . ILE A 1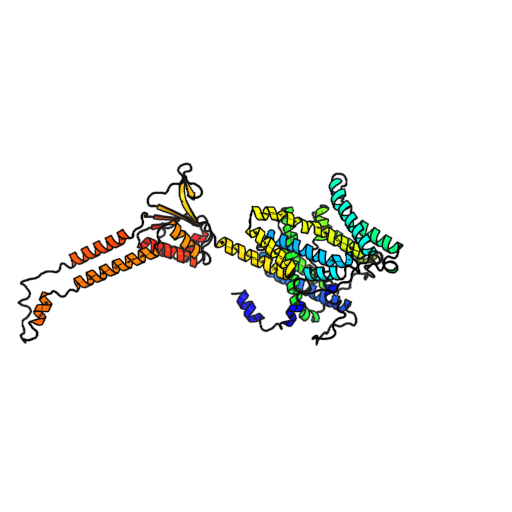 310 ? 13.932 -13.619 -31.791 1.00 88.56 310 ILE A C 1
ATOM 2308 O O . ILE A 1 310 ? 14.948 -13.854 -32.449 1.00 88.56 310 ILE A O 1
ATOM 2312 N N . ILE A 1 311 ? 13.827 -12.541 -31.009 1.00 84.62 311 ILE A N 1
ATOM 2313 C CA . ILE A 1 311 ? 14.902 -11.560 -30.870 1.00 84.62 311 ILE A CA 1
ATOM 2314 C C . ILE A 1 311 ? 16.172 -12.208 -30.309 1.00 84.62 311 ILE A C 1
ATOM 2316 O O . ILE A 1 311 ? 17.243 -12.007 -30.877 1.00 84.62 311 ILE A O 1
ATOM 2320 N N . ILE A 1 312 ? 16.067 -13.005 -29.245 1.00 82.75 312 ILE A N 1
ATOM 2321 C CA . ILE A 1 312 ? 17.222 -13.662 -28.611 1.00 82.75 312 ILE A CA 1
ATOM 2322 C C . ILE A 1 312 ? 17.832 -14.741 -29.521 1.00 82.75 312 ILE A C 1
ATOM 2324 O O . ILE A 1 312 ? 19.045 -14.946 -29.501 1.00 82.75 312 ILE A O 1
ATOM 2328 N N . LEU A 1 313 ? 17.018 -15.415 -30.340 1.00 85.31 313 LEU A N 1
ATOM 2329 C CA . LEU A 1 313 ? 17.484 -16.481 -31.231 1.00 85.31 313 LEU A CA 1
ATOM 2330 C C . LEU A 1 313 ? 18.134 -15.969 -32.525 1.00 85.31 313 LEU A C 1
ATOM 2332 O O . LEU A 1 313 ? 19.080 -16.588 -33.004 1.00 85.31 313 LEU A O 1
ATOM 2336 N N . VAL A 1 314 ? 17.636 -14.868 -33.100 1.00 85.81 314 VAL A N 1
ATOM 2337 C CA . VAL A 1 314 ? 18.020 -14.432 -34.460 1.00 85.81 314 VAL A CA 1
ATOM 2338 C C . VAL A 1 314 ? 18.526 -12.990 -34.500 1.00 85.81 314 VAL A C 1
ATOM 2340 O O . VAL A 1 314 ? 19.549 -12.702 -35.114 1.00 85.81 314 VAL A O 1
ATOM 2343 N N . VAL A 1 315 ? 17.815 -12.064 -33.853 1.00 84.31 315 VAL A N 1
ATOM 2344 C CA . VAL A 1 315 ? 18.025 -10.609 -34.011 1.00 84.31 315 VAL A CA 1
ATOM 2345 C C . VAL A 1 315 ? 19.126 -10.077 -33.083 1.00 84.31 315 VAL A C 1
ATOM 2347 O O . VAL A 1 315 ? 19.675 -9.007 -33.331 1.00 84.31 315 VAL A O 1
ATOM 2350 N N . GLY A 1 316 ? 19.495 -10.825 -32.039 1.00 79.75 316 GLY A N 1
ATOM 2351 C CA . GLY A 1 316 ? 20.479 -10.455 -31.016 1.00 79.75 316 GLY A CA 1
ATOM 2352 C C . GLY A 1 316 ? 21.749 -9.754 -31.526 1.00 79.75 316 GLY A C 1
ATOM 2353 O O . GLY A 1 316 ? 22.115 -8.724 -30.955 1.00 79.75 316 GLY A O 1
ATOM 2354 N N . PRO A 1 317 ? 22.403 -10.207 -32.618 1.00 83.88 317 PRO A N 1
ATOM 2355 C CA . PRO A 1 317 ? 23.622 -9.570 -33.116 1.00 83.88 317 PRO A CA 1
ATOM 2356 C C . PRO A 1 317 ? 23.410 -8.132 -33.600 1.00 83.88 317 PRO A C 1
ATOM 2358 O O . PRO A 1 317 ? 24.335 -7.323 -33.513 1.00 83.88 317 PRO A O 1
ATOM 2361 N N . LEU A 1 318 ? 22.203 -7.795 -34.069 1.00 85.38 318 LEU A N 1
ATOM 2362 C CA . LEU A 1 318 ? 21.880 -6.453 -34.553 1.00 85.38 318 LEU A CA 1
ATOM 2363 C C . LEU A 1 318 ? 21.909 -5.427 -33.418 1.00 85.38 318 LEU A C 1
ATOM 2365 O O . LEU A 1 318 ? 22.307 -4.294 -33.646 1.00 85.38 318 LEU A O 1
ATOM 2369 N N . PHE A 1 319 ? 21.600 -5.813 -32.178 1.00 84.50 319 PHE A N 1
ATOM 2370 C CA . PHE A 1 319 ? 21.599 -4.887 -31.039 1.00 84.50 319 PHE A CA 1
ATOM 2371 C C . PHE A 1 319 ? 22.992 -4.568 -30.483 1.00 84.50 319 PHE A C 1
ATOM 2373 O O . PHE A 1 319 ? 23.112 -3.747 -29.576 1.00 84.50 319 PHE A O 1
ATOM 2380 N N . ARG A 1 320 ? 24.064 -5.164 -31.023 1.00 85.81 320 ARG A N 1
ATOM 2381 C CA . ARG A 1 320 ? 25.424 -5.005 -30.484 1.00 85.81 320 ARG A CA 1
ATOM 2382 C C . ARG A 1 320 ? 25.893 -3.554 -30.437 1.00 85.81 320 ARG A C 1
ATOM 2384 O O . ARG A 1 320 ? 26.568 -3.160 -29.487 1.00 85.81 320 ARG A O 1
ATOM 2391 N N . THR A 1 321 ? 25.561 -2.776 -31.463 1.00 89.44 321 THR A N 1
ATOM 2392 C CA . THR A 1 321 ? 25.954 -1.367 -31.600 1.00 89.44 321 THR A CA 1
ATOM 2393 C C . THR A 1 321 ? 24.960 -0.406 -30.954 1.00 89.44 321 THR A C 1
ATOM 2395 O O . THR A 1 321 ? 25.200 0.799 -30.980 1.00 89.44 321 THR A O 1
ATOM 2398 N N . LEU A 1 322 ? 23.862 -0.890 -30.363 1.00 89.88 322 LEU A N 1
ATOM 2399 C CA . LEU A 1 322 ? 22.842 -0.034 -29.762 1.00 89.88 322 LEU A CA 1
ATOM 2400 C C . LEU A 1 322 ? 23.444 0.812 -28.622 1.00 89.88 322 LEU A C 1
ATOM 2402 O O . LEU A 1 322 ? 24.019 0.243 -27.690 1.00 89.88 322 LEU A O 1
ATOM 2406 N N . PRO A 1 323 ? 23.299 2.151 -28.648 1.00 91.44 323 PRO A N 1
ATOM 2407 C CA . PRO A 1 323 ? 23.744 3.005 -27.553 1.00 91.44 323 PRO A CA 1
ATOM 2408 C C . PRO A 1 323 ? 22.902 2.832 -26.282 1.00 91.44 323 PRO A C 1
ATOM 2410 O O . PRO A 1 323 ? 21.672 2.918 -26.316 1.00 91.44 323 PRO A O 1
ATOM 2413 N N . ASN A 1 324 ? 23.564 2.710 -25.128 1.00 86.31 324 ASN A N 1
ATOM 2414 C CA . ASN A 1 324 ? 22.898 2.582 -23.824 1.00 86.31 324 ASN A CA 1
ATOM 2415 C C . ASN A 1 324 ? 22.071 3.830 -23.454 1.00 86.31 324 ASN A C 1
ATOM 2417 O O . ASN A 1 324 ? 21.090 3.729 -22.720 1.00 86.31 324 ASN A O 1
ATOM 2421 N N . THR A 1 325 ? 22.417 5.001 -23.998 1.00 90.81 325 THR A N 1
ATOM 2422 C CA . THR A 1 325 ? 21.665 6.254 -23.796 1.00 90.81 325 THR A CA 1
ATOM 2423 C C . THR A 1 325 ? 20.252 6.206 -24.386 1.00 90.81 325 THR A C 1
ATOM 2425 O O . THR A 1 325 ? 19.314 6.714 -23.774 1.00 90.81 325 THR A O 1
ATOM 2428 N N . CYS A 1 326 ? 20.049 5.501 -25.508 1.00 88.94 326 CYS A N 1
ATOM 2429 C CA . CYS A 1 326 ? 18.715 5.312 -26.084 1.00 88.94 326 CYS A CA 1
ATOM 2430 C C . CYS A 1 326 ? 17.826 4.478 -25.148 1.00 88.94 326 CYS A C 1
ATOM 2432 O O . CYS A 1 326 ? 16.659 4.807 -24.939 1.00 88.94 326 CYS A O 1
ATOM 2434 N N . LEU A 1 327 ? 18.392 3.433 -24.531 1.00 82.62 327 LEU A N 1
ATOM 2435 C CA . LEU A 1 327 ? 17.699 2.606 -23.537 1.00 82.62 327 LEU A CA 1
ATOM 2436 C C . LEU A 1 327 ? 17.344 3.415 -22.280 1.00 82.62 327 LEU A C 1
ATOM 2438 O O . LEU A 1 327 ? 16.213 3.343 -21.799 1.00 82.62 327 LEU A O 1
ATOM 2442 N N . ALA A 1 328 ? 18.277 4.234 -21.788 1.00 82.50 328 ALA A N 1
ATOM 2443 C CA . ALA A 1 328 ? 18.041 5.122 -20.651 1.00 82.50 328 ALA A CA 1
ATOM 2444 C C . ALA A 1 328 ? 16.911 6.130 -20.935 1.00 82.50 328 ALA A C 1
ATOM 2446 O O . ALA A 1 328 ? 16.015 6.305 -20.107 1.00 82.50 328 ALA A O 1
ATOM 2447 N N . ALA A 1 329 ? 16.900 6.738 -22.127 1.00 87.50 329 ALA A N 1
ATOM 2448 C CA . ALA A 1 329 ? 15.855 7.663 -22.565 1.00 87.50 329 ALA A CA 1
ATOM 2449 C C . ALA A 1 329 ? 14.461 7.007 -22.609 1.00 87.50 329 ALA A C 1
ATOM 2451 O O . ALA A 1 329 ? 13.486 7.605 -22.143 1.00 87.50 329 ALA A O 1
ATOM 2452 N N . ILE A 1 330 ? 14.361 5.763 -23.099 1.00 81.38 330 ILE A N 1
ATOM 2453 C CA . ILE A 1 330 ? 13.110 4.981 -23.084 1.00 81.38 330 ILE A CA 1
ATOM 2454 C C . ILE A 1 330 ? 12.607 4.806 -21.648 1.00 81.38 330 ILE A C 1
ATOM 2456 O O . ILE A 1 330 ? 11.435 5.042 -21.353 1.00 81.38 330 ILE A O 1
ATOM 2460 N N . ILE A 1 331 ? 13.489 4.405 -20.730 1.00 79.94 331 ILE A N 1
ATOM 2461 C CA . ILE A 1 331 ? 13.102 4.137 -19.342 1.00 79.94 331 ILE A CA 1
ATOM 2462 C C . ILE A 1 331 ? 12.659 5.430 -18.641 1.00 79.94 331 ILE A C 1
ATOM 2464 O O . ILE A 1 331 ? 11.607 5.438 -18.003 1.00 79.94 331 ILE A O 1
ATOM 2468 N N . ILE A 1 332 ? 13.406 6.531 -18.790 1.00 82.69 332 ILE A N 1
ATOM 2469 C CA . ILE A 1 332 ? 13.075 7.828 -18.173 1.00 82.69 332 ILE A CA 1
ATOM 2470 C C . ILE A 1 332 ? 11.713 8.332 -18.654 1.00 82.69 332 ILE A C 1
ATOM 2472 O O . ILE A 1 332 ? 10.860 8.702 -17.846 1.00 82.69 332 ILE A O 1
ATOM 2476 N N . THR A 1 333 ? 11.474 8.315 -19.965 1.00 80.25 333 THR A N 1
ATOM 2477 C CA . THR A 1 333 ? 10.213 8.806 -20.541 1.00 80.25 333 THR A CA 1
ATOM 2478 C C . THR A 1 333 ? 9.022 7.925 -20.160 1.00 80.25 333 THR A C 1
ATOM 2480 O O . THR A 1 333 ? 7.924 8.437 -19.935 1.00 80.25 333 THR A O 1
ATOM 2483 N N . ALA A 1 334 ? 9.226 6.617 -19.975 1.00 76.44 334 ALA A N 1
ATOM 2484 C CA . ALA A 1 334 ? 8.190 5.717 -19.474 1.00 76.44 334 ALA A CA 1
ATOM 2485 C C . ALA A 1 334 ? 7.764 6.000 -18.022 1.00 76.44 334 ALA A C 1
ATOM 2487 O O . ALA A 1 334 ? 6.623 5.713 -17.657 1.00 76.44 334 ALA A O 1
ATOM 2488 N N . MET A 1 335 ? 8.637 6.590 -17.199 1.00 78.81 335 MET A N 1
ATOM 2489 C CA . MET A 1 335 ? 8.326 6.924 -15.802 1.00 78.81 335 MET A CA 1
ATOM 2490 C C . MET A 1 335 ? 7.441 8.171 -15.646 1.00 78.81 335 MET A C 1
ATOM 2492 O O . MET A 1 335 ? 6.889 8.394 -14.567 1.00 78.81 335 MET A O 1
ATOM 2496 N N . LYS A 1 336 ? 7.223 8.951 -16.716 1.00 82.12 336 LYS A N 1
ATOM 2497 C CA . LYS A 1 336 ? 6.406 10.178 -16.706 1.00 82.12 336 LYS A CA 1
ATOM 2498 C C . LYS A 1 336 ? 5.035 9.980 -16.049 1.00 82.12 336 LYS A C 1
ATOM 2500 O O . LYS A 1 336 ? 4.649 10.765 -15.187 1.00 82.12 336 LYS A O 1
ATOM 2505 N N . ASN A 1 337 ? 4.312 8.918 -16.408 1.00 74.88 337 ASN A N 1
ATOM 2506 C CA . ASN A 1 337 ? 2.966 8.664 -15.881 1.00 74.88 337 ASN A CA 1
ATOM 2507 C C . ASN A 1 337 ? 2.957 8.383 -14.370 1.00 74.88 337 ASN A C 1
ATOM 2509 O O . ASN A 1 337 ? 2.003 8.750 -13.691 1.00 74.88 337 ASN A O 1
ATOM 2513 N N . MET A 1 338 ? 4.022 7.781 -13.834 1.00 78.12 338 MET A N 1
ATOM 2514 C CA . MET A 1 338 ? 4.159 7.535 -12.394 1.00 78.12 338 MET A CA 1
ATOM 2515 C C . MET A 1 338 ? 4.445 8.831 -11.624 1.00 78.12 338 MET A C 1
ATOM 2517 O O . MET A 1 338 ? 3.934 9.020 -10.522 1.00 78.12 338 MET A O 1
ATOM 2521 N N . LEU A 1 339 ? 5.198 9.760 -12.225 1.00 86.12 339 LEU A N 1
ATOM 2522 C CA . LEU A 1 339 ? 5.430 11.092 -11.656 1.00 86.12 339 LEU A CA 1
ATOM 2523 C C . LEU A 1 339 ? 4.173 11.968 -11.689 1.00 86.12 339 LEU A C 1
ATOM 2525 O O . LEU A 1 339 ? 3.930 12.744 -10.766 1.00 86.12 339 LEU A O 1
ATOM 2529 N N . LEU A 1 340 ? 3.341 11.830 -12.725 1.00 85.94 340 LEU A N 1
ATOM 2530 C CA . LEU A 1 340 ? 2.098 12.593 -12.866 1.00 85.94 340 LEU A CA 1
ATOM 2531 C C . LEU A 1 340 ? 1.049 12.276 -11.791 1.00 85.94 340 LEU A C 1
ATOM 2533 O O . LEU A 1 340 ? 0.140 13.084 -11.599 1.00 85.94 340 LEU A O 1
ATOM 2537 N N . GLN A 1 341 ? 1.189 11.169 -11.055 1.00 85.00 341 GLN A N 1
ATOM 2538 C CA . GLN A 1 341 ? 0.335 10.860 -9.901 1.00 85.00 341 GLN A CA 1
ATOM 2539 C C . GLN A 1 341 ? 0.412 11.946 -8.814 1.00 85.00 341 GLN A C 1
ATOM 2541 O O . GLN A 1 341 ? -0.570 12.193 -8.117 1.00 85.00 341 GLN A O 1
ATOM 2546 N N . THR A 1 342 ? 1.522 12.695 -8.744 1.00 89.81 342 THR A N 1
ATOM 2547 C CA . THR A 1 342 ? 1.676 13.831 -7.817 1.00 89.81 342 THR A CA 1
ATOM 2548 C C . THR A 1 342 ? 0.621 14.928 -7.996 1.00 89.81 342 THR A C 1
ATOM 2550 O O . THR A 1 342 ? 0.337 15.685 -7.068 1.00 89.81 342 THR A O 1
ATOM 2553 N N . LYS A 1 343 ? -0.034 14.999 -9.162 1.00 90.50 343 LYS A N 1
ATOM 2554 C CA . LYS A 1 343 ? -1.127 15.948 -9.417 1.00 90.50 343 LYS A CA 1
ATOM 2555 C C . LYS A 1 343 ? -2.364 15.701 -8.550 1.00 90.50 343 LYS A C 1
ATOM 2557 O O . LYS A 1 343 ? -3.204 16.591 -8.455 1.00 90.50 343 LYS A O 1
ATOM 2562 N N . GLN A 1 344 ? -2.488 14.532 -7.918 1.00 86.75 344 GLN A N 1
ATOM 2563 C CA . GLN A 1 344 ? -3.604 14.221 -7.022 1.00 86.75 344 GLN A CA 1
ATOM 2564 C C . GLN A 1 344 ? -3.427 14.821 -5.615 1.00 86.75 344 GLN A C 1
ATOM 2566 O O . GLN A 1 344 ? -4.419 15.021 -4.917 1.00 86.75 344 GLN A O 1
ATOM 2571 N N . LEU A 1 345 ? -2.206 15.196 -5.204 1.00 92.62 345 LEU A N 1
ATOM 2572 C CA . LEU A 1 345 ? -1.921 15.704 -3.850 1.00 92.62 345 LEU A CA 1
ATOM 2573 C C . LEU A 1 345 ? -2.817 16.870 -3.401 1.00 92.62 345 LEU A C 1
ATOM 2575 O O . LEU A 1 345 ? -3.296 16.825 -2.267 1.00 92.62 345 LEU A O 1
ATOM 2579 N N . PRO A 1 346 ? -3.086 17.900 -4.231 1.00 94.00 346 PRO A N 1
ATOM 2580 C CA . PRO A 1 346 ? -3.952 19.005 -3.826 1.00 94.00 346 PRO A CA 1
ATOM 2581 C C . PRO A 1 346 ? -5.383 18.554 -3.513 1.00 94.00 346 PRO A C 1
ATOM 2583 O O . PRO A 1 346 ? -6.017 19.098 -2.609 1.00 94.00 346 PRO A O 1
ATOM 2586 N N . LEU A 1 347 ? -5.885 17.550 -4.240 1.00 92.06 347 LEU A N 1
ATOM 2587 C CA . LEU A 1 347 ? -7.197 16.963 -3.986 1.00 92.06 347 LEU A CA 1
ATOM 2588 C C . LEU A 1 347 ? -7.186 16.171 -2.674 1.00 92.06 347 LEU A C 1
ATOM 2590 O O . LEU A 1 347 ? -8.076 16.380 -1.850 1.00 92.06 347 LEU A O 1
ATOM 2594 N N . LEU A 1 348 ? -6.165 15.334 -2.442 1.00 92.00 348 LEU A N 1
ATOM 2595 C CA . LEU A 1 348 ? -6.013 14.596 -1.181 1.00 92.00 348 LEU A CA 1
ATOM 2596 C C . LEU A 1 348 ? -5.935 15.543 0.023 1.00 92.00 348 LEU A C 1
ATOM 2598 O O . LEU A 1 348 ? -6.617 15.327 1.019 1.00 92.00 348 LEU A O 1
ATOM 2602 N N . TRP A 1 349 ? -5.169 16.633 -0.073 1.00 95.62 349 TRP A N 1
ATOM 2603 C CA . TRP A 1 349 ? -5.049 17.613 1.011 1.00 95.62 349 TRP A CA 1
ATOM 2604 C C . TRP A 1 349 ? -6.388 18.268 1.378 1.00 95.62 349 TRP A C 1
ATOM 2606 O O . TRP A 1 349 ? -6.670 18.491 2.557 1.00 95.62 349 TRP A O 1
ATOM 2616 N N . ARG A 1 350 ? -7.219 18.578 0.374 1.00 95.62 350 ARG A N 1
ATOM 2617 C CA . ARG A 1 350 ? -8.535 19.208 0.571 1.00 95.62 350 ARG A CA 1
ATOM 2618 C C . ARG A 1 350 ? -9.598 18.238 1.087 1.00 95.62 350 ARG A C 1
ATOM 2620 O O . ARG A 1 350 ? -10.533 18.686 1.739 1.00 95.62 350 ARG A O 1
ATOM 2627 N N . THR A 1 351 ? -9.468 16.947 0.791 1.00 91.62 351 THR A N 1
ATOM 2628 C CA . THR A 1 351 ? -10.479 15.926 1.111 1.00 91.62 351 THR A CA 1
ATOM 2629 C C . THR A 1 351 ? -10.142 15.153 2.384 1.00 91.62 351 THR A C 1
ATOM 2631 O O . THR A 1 351 ? -10.933 15.153 3.323 1.00 91.62 351 THR A O 1
ATOM 2634 N N . ASN A 1 352 ? -8.960 14.535 2.462 1.00 90.12 352 ASN A N 1
ATOM 2635 C CA . ASN A 1 352 ? -8.540 13.719 3.597 1.00 90.12 352 ASN A CA 1
ATOM 2636 C C . ASN A 1 352 ? -7.053 13.926 3.935 1.00 90.12 352 ASN A C 1
ATOM 2638 O O . ASN A 1 352 ? -6.151 13.305 3.367 1.00 90.12 352 ASN A O 1
ATOM 2642 N N . LYS A 1 353 ? -6.798 14.755 4.956 1.00 91.62 353 LYS A N 1
ATOM 2643 C CA . LYS A 1 353 ? -5.441 15.064 5.440 1.00 91.62 353 LYS A CA 1
ATOM 2644 C C . LYS A 1 353 ? -4.664 13.830 5.915 1.00 91.62 353 LYS A C 1
ATOM 2646 O O . LYS A 1 353 ? -3.441 13.824 5.808 1.00 91.62 353 LYS A O 1
ATOM 2651 N N . LEU A 1 354 ? -5.340 12.799 6.435 1.00 90.44 354 LEU A N 1
ATOM 2652 C CA . LEU A 1 354 ? -4.671 11.578 6.907 1.00 90.44 354 LEU A CA 1
ATOM 2653 C C . LEU A 1 354 ? -4.155 10.741 5.732 1.00 90.44 354 LEU A C 1
ATOM 2655 O O . LEU A 1 354 ? -3.042 10.228 5.788 1.00 90.44 354 LEU A O 1
ATOM 2659 N N . GLU A 1 355 ? -4.917 10.652 4.643 1.00 90.81 355 GLU A N 1
ATOM 2660 C CA . GLU A 1 355 ? -4.464 9.975 3.422 1.00 90.81 355 GLU A CA 1
ATOM 2661 C C . GLU A 1 355 ? -3.351 10.745 2.712 1.00 90.81 355 GLU A C 1
ATOM 2663 O O . GLU A 1 355 ? -2.397 10.133 2.233 1.00 90.81 355 GLU A O 1
ATOM 2668 N N . PHE A 1 356 ? -3.424 12.080 2.701 1.00 93.75 356 PHE A N 1
ATOM 2669 C CA . PHE A 1 356 ? -2.315 12.915 2.241 1.00 93.75 356 PHE A CA 1
ATOM 2670 C C . PHE A 1 356 ? -1.037 12.645 3.049 1.00 93.75 356 PHE A C 1
ATOM 2672 O O . PHE A 1 356 ? 0.039 12.475 2.477 1.00 93.75 356 PHE A O 1
ATOM 2679 N N . LEU A 1 357 ? -1.151 12.561 4.379 1.00 93.25 357 LEU A N 1
ATOM 2680 C CA . LEU A 1 357 ? -0.019 12.266 5.252 1.00 93.25 357 LEU A CA 1
ATOM 2681 C C . LEU A 1 357 ? 0.563 10.872 4.972 1.00 93.25 357 LEU A C 1
ATOM 2683 O O . LEU A 1 357 ? 1.780 10.739 4.873 1.00 93.25 357 LEU A O 1
ATOM 2687 N N . ALA A 1 358 ? -0.285 9.857 4.782 1.00 93.06 358 ALA A N 1
ATOM 2688 C CA . ALA A 1 358 ? 0.152 8.510 4.407 1.00 93.06 358 ALA A CA 1
ATOM 2689 C C . ALA A 1 358 ? 0.939 8.506 3.087 1.00 93.06 358 ALA A C 1
ATOM 2691 O O . ALA A 1 358 ? 1.984 7.859 2.992 1.00 93.06 358 ALA A O 1
ATOM 2692 N N . TRP A 1 359 ? 0.471 9.265 2.090 1.00 94.75 359 TRP A N 1
ATOM 2693 C CA . TRP A 1 359 ? 1.157 9.423 0.807 1.00 94.75 359 TRP A CA 1
ATOM 2694 C C . TRP A 1 359 ? 2.550 10.040 0.994 1.00 94.75 359 TRP A C 1
ATOM 2696 O O . TRP A 1 359 ? 3.540 9.471 0.536 1.00 94.75 359 TRP A O 1
ATOM 2706 N N . ILE A 1 360 ? 2.642 11.163 1.719 1.00 96.19 360 ILE A N 1
ATOM 2707 C CA . ILE A 1 360 ? 3.903 11.892 1.942 1.00 96.19 360 ILE A CA 1
ATOM 2708 C C . ILE A 1 360 ? 4.903 11.053 2.736 1.00 96.19 360 ILE A C 1
ATOM 2710 O O . ILE A 1 360 ? 6.071 10.989 2.361 1.00 96.19 360 ILE A O 1
ATOM 2714 N N . ILE A 1 361 ? 4.457 10.390 3.806 1.00 96.00 361 ILE A N 1
ATOM 2715 C CA . ILE A 1 361 ? 5.321 9.543 4.637 1.00 96.00 361 ILE A CA 1
ATOM 2716 C C . ILE A 1 361 ? 5.853 8.358 3.827 1.00 96.00 361 ILE A C 1
ATOM 2718 O O . ILE A 1 361 ? 7.046 8.071 3.887 1.00 96.00 361 ILE A O 1
ATOM 2722 N N . THR A 1 362 ? 5.003 7.707 3.027 1.00 93.44 362 THR A N 1
ATOM 2723 C CA . THR A 1 362 ? 5.432 6.600 2.159 1.00 93.44 362 THR A CA 1
ATOM 2724 C C . THR A 1 362 ? 6.438 7.083 1.117 1.00 93.44 362 THR A C 1
ATOM 2726 O O . THR A 1 362 ? 7.500 6.486 0.955 1.00 93.44 362 THR A O 1
ATOM 2729 N N . PHE A 1 363 ? 6.137 8.193 0.437 1.00 95.00 363 PHE A N 1
ATOM 2730 C CA . PHE A 1 363 ? 7.016 8.780 -0.571 1.00 95.00 363 PHE A CA 1
ATOM 2731 C C . PHE A 1 363 ? 8.388 9.142 0.018 1.00 95.00 363 PHE A C 1
ATOM 2733 O O . PHE A 1 363 ? 9.421 8.739 -0.516 1.00 95.00 363 PHE A O 1
ATOM 2740 N N . ALA A 1 364 ? 8.407 9.853 1.149 1.00 95.56 364 ALA A N 1
ATOM 2741 C CA . ALA A 1 364 ? 9.637 10.236 1.833 1.00 95.56 364 ALA A CA 1
ATOM 2742 C C . ALA A 1 364 ? 10.412 9.011 2.335 1.00 95.56 364 ALA A C 1
ATOM 2744 O O . ALA A 1 364 ? 11.626 8.944 2.156 1.00 95.56 364 ALA A O 1
ATOM 2745 N N . GLY A 1 365 ? 9.714 8.020 2.898 1.00 93.94 365 GLY A N 1
ATOM 2746 C CA . GLY A 1 365 ? 10.305 6.759 3.336 1.00 93.94 365 GLY A CA 1
ATOM 2747 C C . GLY A 1 365 ? 11.041 6.055 2.199 1.00 93.94 365 GLY A C 1
ATOM 2748 O O . GLY A 1 365 ? 12.206 5.712 2.357 1.00 93.94 365 GLY A O 1
ATOM 2749 N N . VAL A 1 366 ? 10.414 5.921 1.028 1.00 88.81 366 VAL A N 1
ATOM 2750 C CA . VAL A 1 366 ? 11.039 5.270 -0.135 1.00 88.81 366 VAL A CA 1
ATOM 2751 C C . VAL A 1 366 ? 12.230 6.066 -0.668 1.00 88.81 366 VAL A C 1
ATOM 2753 O O . VAL A 1 366 ? 13.269 5.487 -0.977 1.00 88.81 366 VAL A O 1
ATOM 2756 N N . VAL A 1 367 ? 12.120 7.393 -0.783 1.00 91.00 367 VAL A N 1
ATOM 2757 C CA . VAL A 1 367 ? 13.213 8.229 -1.316 1.00 91.00 367 VAL A CA 1
ATOM 2758 C C . VAL A 1 367 ? 14.424 8.258 -0.373 1.00 91.00 367 VAL A C 1
ATOM 2760 O O . VAL A 1 367 ? 15.565 8.228 -0.840 1.00 91.00 367 VAL A O 1
ATOM 2763 N N . LEU A 1 368 ? 14.193 8.320 0.942 1.00 91.44 368 LEU A N 1
ATOM 2764 C CA . LEU A 1 368 ? 15.250 8.494 1.944 1.00 91.44 368 LEU A CA 1
ATOM 2765 C C . LEU A 1 368 ? 15.826 7.171 2.455 1.00 91.44 368 LEU A C 1
ATOM 2767 O O . LEU A 1 368 ? 17.035 7.085 2.667 1.00 91.44 368 LEU A O 1
ATOM 2771 N N . LEU A 1 369 ? 14.991 6.154 2.664 1.00 85.69 369 LEU A N 1
ATOM 2772 C CA . LEU A 1 369 ? 15.394 4.885 3.279 1.00 85.69 369 LEU A CA 1
ATOM 2773 C C . LEU A 1 369 ? 15.588 3.748 2.273 1.00 85.69 369 LEU A C 1
ATOM 2775 O O . LEU A 1 369 ? 16.207 2.764 2.654 1.00 85.69 369 LEU A O 1
ATOM 2779 N N . ASP A 1 370 ? 15.155 3.934 1.018 1.00 80.56 370 ASP A N 1
ATOM 2780 C CA . ASP A 1 370 ? 15.045 2.932 -0.060 1.00 80.56 370 ASP A CA 1
ATOM 2781 C C . ASP A 1 370 ? 13.671 2.224 -0.118 1.00 80.56 370 ASP A C 1
ATOM 2783 O O . ASP A 1 370 ? 12.802 2.409 0.739 1.00 80.56 370 ASP A O 1
ATOM 2787 N N . VAL A 1 371 ? 13.425 1.496 -1.210 1.00 76.44 371 VAL A N 1
ATOM 2788 C CA . VAL A 1 371 ? 12.118 0.944 -1.613 1.00 76.44 371 VAL A CA 1
ATOM 2789 C C . VAL A 1 371 ? 11.534 -0.021 -0.580 1.00 76.44 371 VAL A C 1
ATOM 2791 O O . VAL A 1 371 ? 10.345 0.045 -0.271 1.00 76.44 371 VAL A O 1
ATOM 2794 N N . ASP A 1 372 ? 12.356 -0.899 -0.027 1.00 73.25 372 ASP A N 1
ATOM 2795 C CA . ASP A 1 372 ? 11.977 -1.899 0.971 1.00 73.25 372 ASP A CA 1
ATOM 2796 C C . ASP A 1 372 ? 11.584 -1.264 2.316 1.00 73.25 372 ASP A C 1
ATOM 2798 O O . ASP A 1 372 ? 10.478 -1.488 2.815 1.00 73.25 372 ASP A O 1
ATOM 2802 N N . TYR A 1 373 ? 12.436 -0.402 2.877 1.00 83.00 373 TYR A N 1
ATOM 2803 C CA . TYR A 1 373 ? 12.146 0.298 4.131 1.00 83.00 373 TYR A CA 1
ATOM 2804 C C . TYR A 1 373 ? 10.978 1.272 3.990 1.00 83.00 373 TYR A C 1
ATOM 2806 O O . TYR A 1 373 ? 10.120 1.349 4.873 1.00 83.00 373 TYR A O 1
ATOM 2814 N N . GLY A 1 374 ? 10.904 1.988 2.867 1.00 85.19 374 GLY A N 1
ATOM 2815 C CA . GLY A 1 374 ? 9.798 2.892 2.573 1.00 85.19 374 GLY A CA 1
ATOM 2816 C C . GLY A 1 374 ? 8.447 2.183 2.521 1.00 85.19 374 GLY A C 1
ATOM 2817 O O . GLY A 1 374 ? 7.448 2.728 2.993 1.00 85.19 374 GLY A O 1
ATOM 2818 N N . LEU A 1 375 ? 8.418 0.942 2.032 1.00 80.56 375 LEU A N 1
ATOM 2819 C CA . LEU A 1 375 ? 7.223 0.109 2.062 1.00 80.56 375 LEU A CA 1
ATOM 2820 C C . LEU A 1 375 ? 6.812 -0.264 3.494 1.00 80.56 375 LEU A C 1
ATOM 2822 O O . LEU A 1 375 ? 5.640 -0.105 3.844 1.00 80.56 375 LEU A O 1
ATOM 2826 N N . TYR A 1 376 ? 7.749 -0.715 4.337 1.00 84.31 376 TYR A N 1
ATOM 2827 C CA . TYR A 1 376 ? 7.442 -1.022 5.741 1.00 84.31 376 TYR A CA 1
ATOM 2828 C C . TYR A 1 376 ? 6.888 0.198 6.477 1.00 84.31 376 TYR A C 1
ATOM 2830 O O . TYR A 1 376 ? 5.880 0.094 7.180 1.00 84.31 376 TYR A O 1
ATOM 2838 N N . VAL A 1 377 ? 7.501 1.364 6.263 1.00 91.12 377 VAL A N 1
ATOM 2839 C CA . VAL A 1 377 ? 7.042 2.637 6.825 1.00 91.12 377 VAL A CA 1
ATOM 2840 C C . 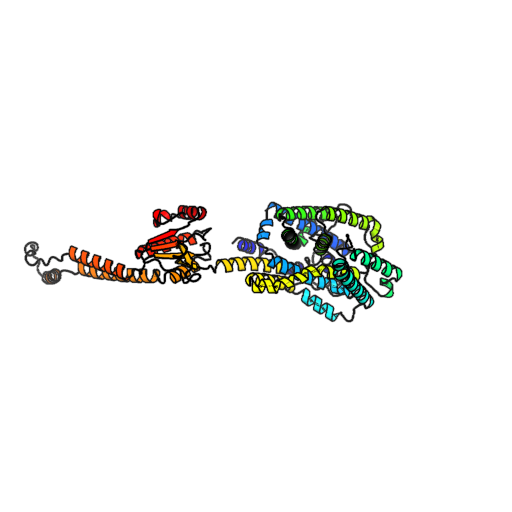VAL A 1 377 ? 5.637 2.984 6.326 1.00 91.12 377 VAL A C 1
ATOM 2842 O O . VAL A 1 377 ? 4.789 3.363 7.134 1.00 91.12 377 VAL A O 1
ATOM 2845 N N . GLY A 1 378 ? 5.352 2.809 5.032 1.00 88.88 378 GLY A N 1
ATOM 2846 C CA . GLY A 1 378 ? 4.029 3.067 4.457 1.00 88.88 378 GLY A CA 1
ATOM 2847 C C . GLY A 1 378 ? 2.933 2.193 5.073 1.00 88.88 378 GLY A C 1
ATOM 2848 O O . GLY A 1 378 ? 1.928 2.709 5.565 1.00 88.88 378 GLY A O 1
ATOM 2849 N N . VAL A 1 379 ? 3.153 0.875 5.138 1.00 86.06 379 VAL A N 1
ATOM 2850 C CA . VAL A 1 379 ? 2.194 -0.073 5.737 1.00 86.06 379 VAL A CA 1
ATOM 2851 C C . VAL A 1 379 ? 1.982 0.214 7.225 1.00 86.06 379 VAL A C 1
ATOM 2853 O O . VAL A 1 379 ? 0.839 0.287 7.683 1.00 86.06 379 VAL A O 1
ATOM 2856 N N . ALA A 1 380 ? 3.064 0.421 7.984 1.00 90.56 380 ALA A N 1
ATOM 2857 C CA . ALA A 1 380 ? 2.982 0.748 9.406 1.00 90.56 380 ALA A CA 1
ATOM 2858 C C . ALA A 1 380 ? 2.205 2.051 9.645 1.00 90.56 380 ALA A C 1
ATOM 2860 O O . ALA A 1 380 ? 1.366 2.118 10.545 1.00 90.56 380 ALA A O 1
ATOM 2861 N N . THR A 1 381 ? 2.431 3.060 8.801 1.00 91.19 381 THR A N 1
ATOM 2862 C CA . THR A 1 381 ? 1.725 4.344 8.861 1.00 91.19 381 THR A CA 1
ATOM 2863 C C . THR A 1 381 ? 0.229 4.160 8.648 1.00 91.19 381 THR A C 1
ATOM 2865 O O . THR A 1 381 ? -0.562 4.706 9.410 1.00 91.19 381 THR A O 1
ATOM 2868 N N . THR A 1 382 ? -0.196 3.355 7.677 1.00 87.88 382 THR A N 1
ATOM 2869 C CA . THR A 1 382 ? -1.630 3.144 7.436 1.00 87.88 382 THR A CA 1
ATOM 2870 C C . THR A 1 382 ? -2.314 2.375 8.550 1.00 87.88 382 THR A C 1
ATOM 2872 O O . THR A 1 382 ? -3.406 2.764 8.961 1.00 87.88 382 THR A O 1
ATOM 2875 N N . ILE A 1 383 ? -1.667 1.350 9.107 1.00 89.00 383 ILE A N 1
ATOM 2876 C CA . ILE A 1 383 ? -2.192 0.658 10.290 1.00 89.00 383 ILE A CA 1
ATOM 2877 C C . ILE A 1 383 ? -2.335 1.645 11.457 1.00 89.00 383 ILE A C 1
ATOM 2879 O O . ILE A 1 383 ? -3.382 1.693 12.103 1.00 89.00 383 ILE A O 1
ATOM 2883 N N . LEU A 1 384 ? -1.324 2.484 11.695 1.00 90.56 384 LEU A N 1
ATOM 2884 C CA . LEU A 1 384 ? -1.359 3.495 12.749 1.00 90.56 384 LEU A CA 1
ATOM 2885 C C . LEU A 1 384 ? -2.480 4.522 12.530 1.00 90.56 384 LEU A C 1
ATOM 2887 O O . LEU A 1 384 ? -3.211 4.839 13.465 1.00 90.56 384 LEU A O 1
ATOM 2891 N N . LEU A 1 385 ? -2.655 5.021 11.305 1.00 88.88 385 LEU A N 1
ATOM 2892 C CA . LEU A 1 385 ? -3.707 5.985 10.976 1.00 88.88 385 LEU A CA 1
ATOM 2893 C C . LEU A 1 385 ? -5.110 5.391 11.145 1.00 88.88 385 LEU A C 1
ATOM 2895 O O . LEU A 1 385 ? -5.998 6.085 11.641 1.00 88.88 385 LEU A O 1
ATOM 2899 N N . LEU A 1 386 ? -5.307 4.114 10.799 1.00 85.69 386 LEU A N 1
ATOM 2900 C CA . LEU A 1 386 ? -6.561 3.401 11.058 1.00 85.69 386 LEU A CA 1
ATOM 2901 C C . LEU A 1 386 ? -6.854 3.318 12.563 1.00 85.69 386 LEU A C 1
ATOM 2903 O O . LEU A 1 386 ? -7.976 3.600 12.985 1.00 85.69 386 LEU A O 1
ATOM 2907 N N . ILE A 1 387 ? -5.841 3.011 13.379 1.00 86.44 387 ILE A N 1
ATOM 2908 C CA . ILE A 1 387 ? -5.975 2.968 14.843 1.00 86.44 387 ILE A CA 1
ATOM 2909 C C . ILE A 1 387 ? -6.307 4.360 15.401 1.00 86.44 387 ILE A C 1
ATOM 2911 O O . ILE A 1 387 ? -7.245 4.494 16.184 1.00 86.44 387 ILE A O 1
ATOM 2915 N N . ILE A 1 388 ? -5.585 5.404 14.978 1.00 86.25 388 ILE A N 1
ATOM 2916 C CA . ILE A 1 388 ? -5.816 6.787 15.433 1.00 86.25 388 ILE A CA 1
ATOM 2917 C C . ILE A 1 388 ? -7.230 7.250 15.076 1.00 86.25 388 ILE A C 1
ATOM 2919 O O . ILE A 1 388 ? -7.897 7.878 15.899 1.00 86.25 388 ILE A O 1
ATOM 2923 N N . ARG A 1 389 ? -7.704 6.932 13.866 1.00 83.94 389 ARG A N 1
ATOM 2924 C CA . ARG A 1 389 ? -9.066 7.256 13.432 1.00 83.94 389 ARG A CA 1
ATOM 2925 C C . ARG A 1 389 ? -10.105 6.573 14.324 1.00 83.94 389 ARG A C 1
ATOM 2927 O O . ARG A 1 389 ? -11.022 7.244 14.782 1.00 83.94 389 ARG A O 1
ATOM 2934 N N . SER A 1 390 ? -9.911 5.294 14.643 1.00 83.50 390 SER A N 1
ATOM 2935 C CA . SER A 1 390 ? -10.819 4.541 15.519 1.00 83.50 390 SER A CA 1
ATOM 2936 C C . SER A 1 390 ? -10.835 5.034 16.977 1.00 83.50 390 SER A C 1
ATOM 2938 O O . SER A 1 390 ? -11.780 4.751 17.713 1.00 83.50 390 SER A O 1
ATOM 2940 N N . GLN A 1 391 ? -9.803 5.766 17.413 1.00 85.00 391 GLN A N 1
ATOM 2941 C CA . GLN A 1 391 ? -9.711 6.357 18.756 1.00 85.00 391 GLN A CA 1
ATOM 2942 C C . GLN A 1 391 ? -10.281 7.780 18.854 1.00 85.00 391 GLN A C 1
ATOM 2944 O O . GLN A 1 391 ? -10.374 8.320 19.957 1.00 85.00 391 GLN A O 1
ATOM 2949 N N . ARG A 1 392 ? -10.686 8.400 17.737 1.00 83.50 392 ARG A N 1
ATOM 2950 C CA . ARG A 1 392 ? -11.356 9.713 17.726 1.00 83.50 392 ARG A CA 1
ATOM 2951 C C . ARG A 1 392 ? -12.792 9.624 17.192 1.00 83.50 392 ARG A C 1
ATOM 2953 O O . ARG A 1 392 ? -13.110 10.311 16.221 1.00 83.50 392 ARG A O 1
ATOM 2960 N N . PRO A 1 393 ? -13.650 8.789 17.801 1.00 85.00 393 PRO A N 1
ATOM 2961 C CA . PRO A 1 393 ? -15.035 8.667 17.383 1.00 85.00 393 PRO A CA 1
ATOM 2962 C C . PRO A 1 393 ? -15.828 9.925 17.735 1.00 85.00 393 PRO A C 1
ATOM 2964 O O . PRO A 1 393 ? -15.568 10.583 18.750 1.00 85.00 393 PRO A O 1
ATOM 2967 N N . HIS A 1 394 ? -16.817 10.241 16.903 1.00 86.44 394 HIS A N 1
ATOM 2968 C CA . HIS A 1 394 ? -17.828 11.232 17.250 1.00 86.44 394 HIS A CA 1
ATOM 2969 C C . HIS A 1 394 ? -18.826 10.594 18.218 1.00 86.44 394 HIS A C 1
ATOM 2971 O O . HIS A 1 394 ? -19.190 9.424 18.100 1.00 86.44 394 HIS A O 1
ATOM 2977 N N . ALA A 1 395 ? -19.242 11.361 19.216 1.00 91.50 395 ALA A N 1
ATOM 2978 C CA . ALA A 1 395 ? -20.347 10.987 20.083 1.00 91.50 395 ALA A CA 1
ATOM 2979 C C . ALA A 1 395 ? -21.396 12.083 19.973 1.00 91.50 395 ALA A C 1
ATOM 2981 O O . ALA A 1 395 ? -21.043 13.262 19.954 1.00 91.50 395 ALA A O 1
ATOM 2982 N N . SER A 1 396 ? -22.665 11.715 19.917 1.00 91.31 396 SER A N 1
ATOM 2983 C CA . SER A 1 396 ? -23.783 12.635 19.729 1.00 91.31 396 SER A CA 1
ATOM 2984 C C . SER A 1 396 ? -24.778 12.505 20.888 1.00 91.31 396 SER A C 1
ATOM 2986 O O . SER A 1 396 ? -24.952 11.436 21.476 1.00 91.31 396 SER A O 1
ATOM 2988 N N . SER A 1 397 ? -25.379 13.635 21.281 1.00 92.62 397 SER A N 1
ATOM 2989 C CA . SER A 1 397 ? -26.540 13.639 22.177 1.00 92.62 397 SER A CA 1
ATOM 2990 C C . SER A 1 397 ? -27.738 13.865 21.281 1.00 92.62 397 SER A C 1
ATOM 2992 O O . SER A 1 397 ? -27.796 14.893 20.603 1.00 92.62 397 SER A O 1
ATOM 2994 N N . LEU A 1 398 ? -28.637 12.888 21.228 1.00 93.31 398 LEU A N 1
ATOM 2995 C CA . LEU A 1 398 ? -29.758 12.947 20.303 1.00 93.31 398 LEU A CA 1
ATOM 2996 C C . LEU A 1 398 ? -30.900 13.762 20.914 1.00 93.31 398 LEU A C 1
ATOM 2998 O O . LEU A 1 398 ? -31.188 13.653 22.108 1.00 93.31 398 LEU A O 1
ATOM 3002 N N . GLY A 1 399 ? -31.524 14.596 20.090 1.00 93.19 399 GLY A N 1
ATOM 3003 C CA . GLY A 1 399 ? -32.763 15.307 20.387 1.00 93.19 399 GLY A CA 1
ATOM 3004 C C . GLY A 1 399 ? -33.876 14.843 19.454 1.00 93.19 399 GLY A C 1
ATOM 3005 O O . GLY A 1 399 ? -33.610 14.308 18.380 1.00 93.19 399 GLY A O 1
ATOM 3006 N N . TYR A 1 400 ? -35.122 15.036 19.865 1.00 93.94 400 TYR A N 1
ATOM 3007 C CA . TYR A 1 400 ? -36.284 14.747 19.037 1.00 93.94 400 TYR A CA 1
ATOM 3008 C C . TYR A 1 400 ? -36.525 15.887 18.046 1.00 93.94 400 TYR A C 1
ATOM 3010 O O . TYR A 1 400 ? -36.633 17.049 18.437 1.00 93.94 400 TYR A O 1
ATOM 3018 N N . LEU A 1 401 ? -36.619 15.554 16.762 1.00 92.62 401 LEU A N 1
ATOM 3019 C CA . LEU A 1 401 ? -36.909 16.497 15.693 1.00 92.62 401 LEU A CA 1
ATOM 3020 C C . LEU A 1 401 ? -38.375 16.361 15.264 1.00 92.62 401 LEU A C 1
ATOM 3022 O O . LEU A 1 401 ? -38.734 15.463 14.500 1.00 92.62 401 LEU A O 1
ATOM 3026 N N . SER A 1 402 ? -39.223 17.285 15.722 1.00 88.38 402 SER A N 1
ATOM 3027 C CA . SER A 1 402 ? -40.679 17.234 15.508 1.00 88.38 402 SER A CA 1
ATOM 3028 C C . SER A 1 402 ? -41.109 17.261 14.039 1.00 88.38 402 SER A C 1
ATOM 3030 O O . SER A 1 402 ? -42.160 16.724 13.713 1.00 88.38 402 SER A O 1
ATOM 3032 N N . SER A 1 403 ? -40.317 17.864 13.146 1.00 86.56 403 SER A N 1
ATOM 3033 C CA . SER A 1 403 ? -40.653 17.978 11.719 1.00 86.56 403 SER A CA 1
ATOM 3034 C C . SER A 1 403 ? -40.577 16.656 10.953 1.00 86.56 403 SER A C 1
ATOM 3036 O O . SER A 1 403 ? -41.230 16.520 9.924 1.00 86.56 403 SER A O 1
ATOM 3038 N N . ALA A 1 404 ? -39.778 15.701 11.432 1.00 86.44 404 ALA A N 1
ATOM 3039 C CA . ALA A 1 404 ? -39.532 14.426 10.759 1.00 86.44 404 ALA A CA 1
ATOM 3040 C C . ALA A 1 404 ? -39.756 13.206 11.670 1.00 86.44 404 ALA A C 1
ATOM 3042 O O . ALA A 1 404 ? -39.589 12.077 11.218 1.00 86.44 404 ALA A O 1
ATOM 3043 N N . SER A 1 405 ? -40.135 13.419 12.936 1.00 88.56 405 SER A N 1
ATOM 3044 C CA . SER A 1 405 ? -40.350 12.365 13.938 1.00 88.56 405 SER A CA 1
ATOM 3045 C C . SER A 1 405 ? -39.145 11.430 14.125 1.00 88.56 405 SER A C 1
ATOM 3047 O O . SER A 1 405 ? -39.306 10.231 14.344 1.00 88.56 405 SER A O 1
ATOM 3049 N N . VAL A 1 406 ? -37.929 11.982 14.058 1.00 91.25 406 VAL A N 1
ATOM 3050 C CA . VAL A 1 406 ? -36.658 11.249 14.211 1.00 91.25 406 VAL A CA 1
ATOM 3051 C C . VAL A 1 406 ? -35.801 11.820 15.340 1.00 91.25 406 VAL A C 1
ATOM 3053 O O . VAL A 1 406 ? -35.986 12.965 15.755 1.00 91.25 406 VAL A O 1
ATOM 3056 N N . TYR A 1 407 ? -34.851 11.020 15.830 1.00 91.69 407 TYR A N 1
ATOM 3057 C CA . TYR A 1 407 ? -33.868 11.430 16.834 1.00 91.69 407 TYR A CA 1
ATOM 3058 C C . TYR A 1 407 ? -32.508 11.701 16.186 1.00 91.69 407 TYR A C 1
ATOM 3060 O O . TYR A 1 407 ? -31.882 10.778 15.663 1.00 91.69 407 TYR A O 1
ATOM 3068 N N . GLU A 1 408 ? -32.039 12.947 16.259 1.00 91.50 408 GLU A N 1
ATOM 3069 C CA . GLU A 1 408 ? -30.834 13.413 15.558 1.00 91.50 408 GLU A CA 1
ATOM 3070 C C . GLU A 1 408 ? -29.866 14.188 16.458 1.00 91.50 408 GLU A C 1
ATOM 3072 O O . GLU A 1 408 ? -30.239 14.660 17.534 1.00 91.50 408 GLU A O 1
ATOM 3077 N N . ASP A 1 409 ? -28.601 14.306 16.029 1.00 91.69 409 ASP A N 1
ATOM 3078 C CA . ASP A 1 409 ? -27.567 15.037 16.777 1.00 91.69 409 ASP A CA 1
ATOM 3079 C C . ASP A 1 409 ? -27.939 16.518 16.904 1.00 91.69 409 ASP A C 1
ATOM 3081 O O . ASP A 1 409 ? -28.044 17.239 15.910 1.00 91.69 409 ASP A O 1
ATOM 3085 N N . LYS A 1 410 ? -28.062 16.995 18.144 1.00 89.12 410 LYS A N 1
ATOM 3086 C CA . LYS A 1 410 ? -28.381 18.395 18.459 1.00 89.12 410 LYS A CA 1
ATOM 3087 C C . LYS A 1 410 ? -27.363 19.383 17.903 1.00 89.12 410 LYS A C 1
ATOM 3089 O O . LYS A 1 410 ? -27.710 20.514 17.581 1.00 89.12 410 LYS A O 1
ATOM 3094 N N . ASN A 1 411 ? -26.104 18.962 17.782 1.00 88.56 411 ASN A N 1
ATOM 3095 C CA . ASN A 1 411 ? -25.065 19.816 17.210 1.00 88.56 411 ASN A CA 1
ATOM 3096 C C . ASN A 1 411 ? -25.240 19.998 15.696 1.00 88.56 411 ASN A C 1
ATOM 3098 O O . ASN A 1 411 ? -24.856 21.034 15.162 1.00 88.56 411 ASN A O 1
ATOM 3102 N N . ALA A 1 412 ? -25.792 18.993 15.011 1.00 88.88 412 ALA A N 1
ATOM 3103 C CA . ALA A 1 412 ? -26.059 19.046 13.577 1.00 88.88 412 ALA A CA 1
ATOM 3104 C C . ALA A 1 412 ? -27.410 19.716 13.277 1.00 88.88 412 ALA A C 1
ATOM 3106 O O . ALA A 1 412 ? -27.520 20.464 12.307 1.00 88.88 412 ALA A O 1
ATOM 3107 N N . TYR A 1 413 ? -28.412 19.489 14.133 1.00 90.44 413 TYR A N 1
ATOM 3108 C CA . TYR A 1 413 ? -29.765 20.024 13.999 1.00 90.44 413 TYR A CA 1
ATOM 3109 C C . TYR A 1 413 ? -30.170 20.798 15.259 1.00 90.44 413 TYR A C 1
ATOM 3111 O O . TYR A 1 413 ? -30.741 20.217 16.182 1.00 90.44 413 TYR A O 1
ATOM 3119 N N . PRO A 1 414 ? -29.950 22.126 15.291 1.00 87.62 414 PRO A N 1
ATOM 3120 C CA . PRO A 1 414 ? -30.316 22.960 16.439 1.00 87.62 414 PRO A CA 1
ATOM 3121 C C . PRO A 1 414 ? -31.818 22.974 16.767 1.00 87.62 414 PRO A C 1
ATOM 3123 O O . PRO A 1 414 ? -32.204 23.373 17.860 1.00 87.62 414 PRO A O 1
ATOM 3126 N N . SER A 1 415 ? -32.674 22.551 15.831 1.00 89.44 415 SER A N 1
ATOM 3127 C CA . SER A 1 415 ? -34.119 22.394 16.029 1.00 89.44 415 SER A CA 1
ATOM 3128 C C . SER A 1 415 ? -34.513 21.115 16.781 1.00 89.44 415 SER A C 1
ATOM 3130 O O . SER A 1 415 ? -35.687 20.956 17.110 1.00 89.44 415 SER A O 1
ATOM 3132 N N . ALA A 1 416 ? -33.575 20.197 17.038 1.00 91.38 416 ALA A N 1
ATOM 3133 C CA . ALA A 1 416 ? -33.829 18.975 17.792 1.00 91.38 416 ALA A CA 1
ATOM 3134 C C . ALA A 1 416 ? -33.900 19.272 19.301 1.00 91.38 416 ALA A C 1
ATOM 3136 O O . ALA A 1 416 ? -32.940 19.758 19.901 1.00 91.38 416 ALA A O 1
ATOM 3137 N N . THR A 1 417 ? -35.029 18.954 19.932 1.00 91.38 417 THR A N 1
ATOM 3138 C CA . THR A 1 417 ? -35.301 19.276 21.341 1.00 91.38 417 THR A CA 1
ATOM 3139 C C . THR A 1 417 ? -35.020 18.099 22.273 1.00 91.38 417 THR A C 1
ATOM 3141 O O . THR A 1 417 ? -35.205 16.941 21.900 1.00 91.38 417 THR A O 1
ATOM 3144 N N . ASP A 1 418 ? -34.598 18.374 23.509 1.00 88.75 418 ASP A N 1
ATOM 3145 C CA . ASP A 1 418 ? -34.503 17.353 24.560 1.00 88.75 418 ASP A CA 1
ATOM 3146 C C . ASP A 1 418 ? -35.877 16.744 24.871 1.00 88.75 418 ASP A C 1
ATOM 3148 O O . ASP A 1 418 ? -36.892 17.440 24.900 1.00 88.75 418 ASP A O 1
ATOM 3152 N N . VAL A 1 419 ? -35.893 15.441 25.152 1.00 89.25 419 VAL A N 1
ATOM 3153 C CA . VAL A 1 419 ? -37.071 14.785 25.722 1.00 89.25 419 VAL A CA 1
ATOM 3154 C C . VAL A 1 419 ? -36.990 14.922 27.246 1.00 89.25 419 VAL A C 1
ATOM 3156 O O . VAL A 1 419 ? -35.951 14.579 27.818 1.00 89.25 419 VAL A O 1
ATOM 3159 N N . PRO A 1 420 ? -38.042 15.415 27.925 1.00 89.62 420 PRO A N 1
ATOM 3160 C CA . PRO A 1 420 ? -38.038 15.541 29.378 1.00 89.62 420 PRO A CA 1
ATOM 3161 C C . PRO A 1 420 ? -37.669 14.220 30.065 1.00 89.62 420 PRO A C 1
ATOM 3163 O O . PRO A 1 420 ? -38.153 13.161 29.675 1.00 89.62 420 PRO A O 1
ATOM 3166 N N . ASN A 1 421 ? -36.808 14.291 31.082 1.00 91.12 421 ASN A N 1
ATOM 3167 C CA . ASN A 1 421 ? -36.334 13.167 31.904 1.00 91.12 421 ASN A CA 1
ATOM 3168 C C . ASN A 1 421 ? -35.570 12.045 31.167 1.00 91.12 421 ASN A C 1
ATOM 3170 O O . ASN A 1 421 ? -35.238 11.034 31.792 1.00 91.12 421 ASN A O 1
ATOM 3174 N N . ILE A 1 422 ? -35.251 12.204 29.875 1.00 93.12 422 ILE A N 1
ATOM 3175 C CA . ILE A 1 422 ? -34.581 11.179 29.064 1.00 93.12 422 ILE A CA 1
ATOM 3176 C C . ILE A 1 422 ? -33.336 11.767 28.396 1.00 93.12 422 ILE A C 1
ATOM 3178 O O . ILE A 1 422 ? -33.396 12.784 27.707 1.00 93.12 422 ILE A O 1
ATOM 3182 N N . LYS A 1 423 ? -32.195 11.084 28.534 1.00 93.75 423 LYS A N 1
ATOM 3183 C CA . LYS A 1 423 ? -30.967 11.402 27.792 1.00 93.75 423 LYS A CA 1
ATOM 3184 C C . LYS A 1 423 ? -30.645 10.304 26.793 1.00 93.75 423 LYS A C 1
ATOM 3186 O O . LYS A 1 423 ? -30.519 9.141 27.156 1.00 93.75 423 LYS A O 1
ATOM 3191 N N . ILE A 1 424 ? -30.478 10.682 25.528 1.00 94.81 424 ILE A N 1
ATOM 3192 C CA . ILE A 1 424 ? -30.152 9.747 24.450 1.00 94.81 424 ILE A CA 1
ATOM 3193 C C . ILE A 1 424 ? -28.721 10.008 23.982 1.00 94.81 424 ILE A C 1
ATOM 3195 O O . ILE A 1 424 ? -28.368 11.133 23.613 1.00 94.81 424 ILE A O 1
ATOM 3199 N N . PHE A 1 425 ? -27.895 8.967 24.011 1.00 95.31 425 PHE A N 1
ATOM 3200 C CA . PHE A 1 425 ? -26.480 9.013 23.666 1.00 95.31 425 PHE A CA 1
ATOM 3201 C C . PHE A 1 425 ? -26.169 8.023 22.551 1.00 95.31 425 PHE A C 1
ATOM 3203 O O . PHE A 1 425 ? -26.463 6.835 22.667 1.00 95.31 425 PHE A O 1
ATOM 3210 N N . ARG A 1 426 ? -25.523 8.507 21.492 1.00 94.88 426 ARG A N 1
ATOM 3211 C CA . ARG A 1 426 ? -25.044 7.688 20.379 1.00 94.88 426 ARG A CA 1
ATOM 3212 C C . ARG A 1 426 ? -23.525 7.788 20.307 1.00 94.88 426 ARG A C 1
ATOM 3214 O O . ARG A 1 426 ? -22.963 8.882 20.277 1.00 94.88 426 ARG A O 1
ATOM 3221 N N . PHE A 1 427 ? -22.862 6.638 20.280 1.00 93.56 427 PHE A N 1
ATOM 3222 C CA . PHE A 1 427 ? -21.420 6.539 20.061 1.00 93.56 427 PHE A CA 1
ATOM 3223 C C . PHE A 1 427 ? -21.176 5.990 18.661 1.00 93.56 427 PHE A C 1
ATOM 3225 O O . PHE A 1 427 ? -21.543 4.854 18.371 1.00 93.56 427 PHE A O 1
ATOM 3232 N N . GLU A 1 428 ? -20.591 6.796 17.779 1.00 91.38 428 GLU A N 1
ATOM 3233 C CA . GLU A 1 428 ? -20.500 6.495 16.346 1.00 91.38 428 GLU A CA 1
ATOM 3234 C C . GLU A 1 428 ? -19.281 5.624 16.003 1.00 91.38 428 GLU A C 1
ATOM 3236 O O . GLU A 1 428 ? -18.555 5.904 15.055 1.00 91.38 428 GLU A O 1
ATOM 3241 N N . GLU A 1 429 ? -19.028 4.576 16.797 1.00 91.81 429 GLU A N 1
ATOM 3242 C CA . GLU A 1 429 ? -17.935 3.618 16.585 1.00 91.81 429 GLU A CA 1
ATOM 3243 C C . GLU A 1 429 ? -18.166 2.310 17.366 1.00 91.81 429 GLU A C 1
ATOM 3245 O O . GLU A 1 429 ? -19.023 2.223 18.246 1.00 91.81 429 GLU A O 1
ATOM 3250 N N . ASN A 1 430 ? -17.384 1.271 17.069 1.00 92.69 430 ASN A N 1
ATOM 3251 C CA . ASN A 1 430 ? -17.343 0.052 17.883 1.00 92.69 430 ASN A CA 1
ATOM 3252 C C . ASN A 1 430 ? -16.803 0.331 19.294 1.00 92.69 430 ASN A C 1
ATOM 3254 O O . ASN A 1 430 ? -15.942 1.189 19.455 1.00 92.69 430 ASN A O 1
ATOM 3258 N N . ILE A 1 431 ? -17.226 -0.428 20.311 1.00 92.69 431 ILE A N 1
ATOM 3259 C CA . ILE A 1 431 ? -16.757 -0.241 21.699 1.00 92.69 431 ILE A CA 1
ATOM 3260 C C . ILE A 1 431 ? -15.820 -1.389 22.080 1.00 92.69 431 ILE A C 1
ATOM 3262 O O . ILE A 1 431 ? -16.251 -2.530 22.247 1.00 92.69 431 ILE A O 1
ATOM 3266 N N . TYR A 1 432 ? -14.530 -1.099 22.227 1.00 92.12 432 TYR A N 1
ATOM 3267 C CA . TYR A 1 432 ? -13.512 -2.109 22.518 1.00 92.12 432 TYR A CA 1
ATOM 3268 C C . TYR A 1 432 ? -12.336 -1.528 23.317 1.00 92.12 432 TYR A C 1
ATOM 3270 O O . TYR A 1 432 ? -12.256 -0.321 23.543 1.00 92.12 432 TYR A O 1
ATOM 3278 N N . TYR A 1 433 ? -11.398 -2.369 23.757 1.00 91.50 433 TYR A N 1
ATOM 3279 C CA . TYR A 1 433 ? -10.356 -2.005 24.722 1.00 91.50 433 TYR A CA 1
ATOM 3280 C C . TYR A 1 433 ? -9.581 -0.723 24.380 1.00 91.50 433 TYR A C 1
ATOM 3282 O O . TYR A 1 433 ? -9.172 -0.013 25.292 1.00 91.50 433 TYR A O 1
ATOM 3290 N N . ALA A 1 434 ? -9.375 -0.407 23.095 1.00 90.25 434 ALA A N 1
ATOM 3291 C CA . ALA A 1 434 ? -8.563 0.742 22.699 1.00 90.25 434 ALA A CA 1
ATOM 3292 C C . ALA A 1 434 ? -9.312 2.084 22.743 1.00 90.25 434 ALA A C 1
ATOM 3294 O O . ALA A 1 434 ? -8.662 3.125 22.701 1.00 90.25 434 ALA A O 1
ATOM 3295 N N . ASN A 1 435 ? -10.649 2.085 22.794 1.00 92.38 435 ASN A N 1
ATOM 3296 C CA . ASN A 1 435 ? -11.449 3.315 22.799 1.00 92.38 435 ASN A CA 1
ATOM 3297 C C . ASN A 1 435 ? -12.468 3.405 23.948 1.00 92.38 435 ASN A C 1
ATOM 3299 O O . ASN A 1 435 ? -13.142 4.425 24.081 1.00 92.38 435 ASN A O 1
ATOM 3303 N N . VAL A 1 436 ? -12.530 2.401 24.825 1.00 92.25 436 VAL A N 1
ATOM 3304 C CA . VAL A 1 436 ? -13.378 2.383 26.029 1.00 92.25 436 VAL A CA 1
ATOM 3305 C C . VAL A 1 436 ? -13.189 3.620 26.915 1.00 92.25 436 VAL A C 1
ATOM 3307 O O . VAL A 1 436 ? -14.169 4.187 27.396 1.00 92.25 436 VAL A O 1
ATOM 3310 N N . ASP A 1 437 ? -11.957 4.088 27.117 1.00 91.88 437 ASP A N 1
ATOM 3311 C CA . ASP A 1 437 ? -11.717 5.278 27.946 1.00 91.88 437 ASP A CA 1
ATOM 3312 C C . ASP A 1 437 ? -12.243 6.556 27.286 1.00 91.88 437 ASP A C 1
ATOM 3314 O O . ASP A 1 437 ? -12.707 7.475 27.964 1.00 91.88 437 ASP A O 1
ATOM 3318 N N . VAL A 1 438 ? -12.203 6.612 25.953 1.00 92.12 438 VAL A N 1
ATOM 3319 C CA . VAL A 1 438 ? -12.784 7.713 25.177 1.00 92.12 438 VAL A CA 1
ATOM 3320 C C . VAL A 1 438 ? -14.306 7.654 25.259 1.00 92.12 438 VAL A C 1
ATOM 3322 O O . VAL A 1 438 ? -14.926 8.684 25.514 1.00 92.12 438 VAL A O 1
ATOM 3325 N N . PHE A 1 439 ? -14.895 6.460 25.139 1.00 93.56 439 PHE A N 1
ATOM 3326 C CA . PHE A 1 439 ? -16.323 6.236 25.363 1.00 93.56 439 PHE A CA 1
ATOM 3327 C C . PHE A 1 439 ? -16.749 6.762 26.737 1.00 93.56 439 PHE A C 1
ATOM 3329 O O . PHE A 1 439 ? -17.623 7.618 26.794 1.00 93.56 439 PHE A O 1
ATOM 3336 N N . LYS A 1 440 ? -16.086 6.352 27.830 1.00 92.38 440 LYS A N 1
ATOM 3337 C CA . LYS A 1 440 ? -16.413 6.810 29.194 1.00 92.38 440 LYS A CA 1
ATOM 3338 C C . LYS A 1 440 ? -16.329 8.330 29.330 1.00 92.38 440 LYS A C 1
ATOM 3340 O O . LYS A 1 440 ? -17.255 8.958 29.837 1.00 92.38 440 LYS A O 1
ATOM 3345 N N . LYS A 1 441 ? -15.242 8.936 28.838 1.00 92.31 441 LYS A N 1
ATOM 3346 C CA . LYS A 1 441 ? -15.044 10.395 28.883 1.00 92.31 441 LYS A CA 1
ATOM 3347 C C . LYS A 1 441 ? -16.133 11.143 28.116 1.00 92.31 441 LYS A C 1
ATOM 3349 O O . LYS A 1 441 ? -16.662 12.130 28.622 1.00 92.31 441 LYS A O 1
ATOM 3354 N N . LEU A 1 442 ? -16.467 10.692 26.906 1.00 92.69 442 LEU A N 1
ATOM 3355 C CA . LEU A 1 442 ? -17.513 11.309 26.089 1.00 92.69 442 LEU A CA 1
ATOM 3356 C C . LEU A 1 442 ? -18.900 11.081 26.687 1.00 92.69 442 LEU A C 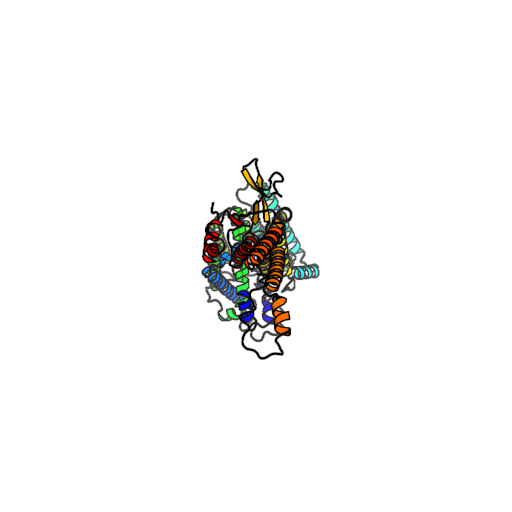1
ATOM 3358 O O . LEU A 1 442 ? -19.699 12.010 26.700 1.00 92.69 442 LEU A O 1
ATOM 3362 N N . PHE A 1 443 ? -19.160 9.895 27.228 1.00 93.44 443 PHE A N 1
ATOM 3363 C CA . PHE A 1 443 ? -20.409 9.556 27.893 1.00 93.44 443 PHE A CA 1
ATOM 3364 C C . PHE A 1 443 ? -20.664 10.481 29.087 1.00 93.44 443 PHE A C 1
ATOM 3366 O O . PHE A 1 443 ? -21.657 11.201 29.098 1.00 93.44 443 PHE A O 1
ATOM 3373 N N . VAL A 1 444 ? -19.715 10.578 30.025 1.00 91.56 444 VAL A N 1
ATOM 3374 C CA . VAL A 1 444 ? -19.808 11.487 31.184 1.00 91.56 444 VAL A CA 1
ATOM 3375 C C . VAL A 1 444 ? -19.951 12.945 30.742 1.00 91.56 444 VAL A C 1
ATOM 3377 O O . VAL A 1 444 ? -20.781 13.675 31.280 1.00 91.56 444 VAL A O 1
ATOM 3380 N N . LYS A 1 445 ? -19.195 13.369 29.718 1.00 91.56 445 LYS A N 1
ATOM 3381 C CA . LYS A 1 445 ? -19.297 14.727 29.169 1.00 91.56 445 LYS A CA 1
ATOM 3382 C C . LYS A 1 445 ? -20.688 15.025 28.598 1.00 91.56 445 LYS A C 1
ATOM 3384 O O . LYS A 1 445 ? -21.143 16.151 28.729 1.00 91.56 445 LYS A O 1
ATOM 3389 N N . ARG A 1 446 ? -21.348 14.057 27.950 1.00 90.25 446 ARG A N 1
ATOM 3390 C CA . ARG A 1 446 ? -22.679 14.242 27.339 1.00 90.25 446 ARG A CA 1
ATOM 3391 C C . ARG A 1 446 ? -23.835 14.087 28.316 1.00 90.25 446 ARG A C 1
ATOM 3393 O O . ARG A 1 446 ? -24.877 14.686 28.081 1.00 90.25 446 ARG A O 1
ATOM 3400 N N . MET A 1 447 ? -23.651 13.323 29.388 1.00 89.75 447 MET A N 1
ATOM 3401 C CA . MET A 1 447 ? -24.624 13.265 30.481 1.00 89.75 447 MET A CA 1
ATOM 3402 C C . MET A 1 447 ? -24.555 14.494 31.392 1.00 89.75 447 MET A C 1
ATOM 3404 O O . MET A 1 447 ? -25.475 14.701 32.174 1.00 89.75 447 MET A O 1
ATOM 3408 N N . GLU A 1 448 ? -23.479 15.291 31.300 1.00 88.44 448 GLU A N 1
ATOM 3409 C CA . GLU A 1 448 ? -23.217 16.467 32.152 1.00 88.44 448 GLU A CA 1
ATOM 3410 C C . GLU A 1 448 ? -23.272 16.136 33.653 1.00 88.44 448 GLU A C 1
ATOM 3412 O O . GLU A 1 448 ? -23.543 16.982 34.501 1.00 88.44 448 GLU A O 1
ATOM 3417 N N . TYR A 1 449 ? -22.993 14.875 33.986 1.00 87.94 449 TYR A N 1
ATOM 3418 C CA . TYR A 1 449 ? -23.172 14.330 35.319 1.00 87.94 449 TYR A CA 1
ATOM 3419 C C . TYR A 1 449 ? -22.085 13.285 35.605 1.00 87.94 449 TYR A C 1
ATOM 3421 O O . TYR A 1 449 ? -21.973 12.259 34.927 1.00 87.94 449 TYR A O 1
ATOM 3429 N N . ARG A 1 450 ? -21.232 13.568 36.597 1.00 89.50 450 ARG A N 1
ATOM 3430 C CA . ARG A 1 450 ? -20.085 12.725 36.972 1.00 89.50 450 ARG A CA 1
ATOM 3431 C C . ARG A 1 450 ? -20.498 11.681 38.006 1.00 89.50 450 ARG A C 1
ATOM 3433 O O . ARG A 1 450 ? -20.301 11.894 39.195 1.00 89.50 450 ARG A O 1
ATOM 3440 N N . VAL A 1 451 ? -21.048 10.561 37.543 1.00 88.50 451 VAL A N 1
ATOM 3441 C CA . VAL A 1 451 ? -21.599 9.511 38.420 1.00 88.50 451 VAL A CA 1
ATOM 3442 C C . VAL A 1 451 ? -20.621 9.025 39.484 1.00 88.50 451 VAL A C 1
ATOM 3444 O O . VAL A 1 451 ? -21.009 8.954 40.641 1.00 88.50 451 VAL A O 1
ATOM 3447 N N . ASP A 1 452 ? -19.361 8.760 39.132 1.00 88.12 452 ASP A N 1
ATOM 3448 C CA . ASP A 1 452 ? -18.377 8.211 40.078 1.00 88.12 452 ASP A CA 1
ATOM 3449 C C . ASP A 1 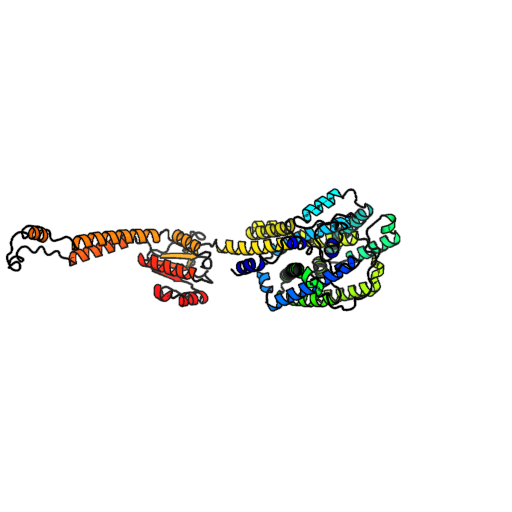452 ? -18.184 9.102 41.319 1.00 88.12 452 ASP A C 1
ATOM 3451 O O . ASP A 1 452 ? -18.144 8.617 42.451 1.00 88.12 452 ASP A O 1
ATOM 3455 N N . ASP A 1 453 ? -18.108 10.423 41.115 1.00 88.81 453 ASP A N 1
ATOM 3456 C CA . ASP A 1 453 ? -17.943 11.389 42.205 1.00 88.81 453 ASP A CA 1
ATOM 3457 C C . ASP A 1 453 ? -19.205 11.448 43.081 1.00 88.81 453 ASP A C 1
ATOM 3459 O O . ASP A 1 453 ? -19.116 11.580 44.302 1.00 88.81 453 ASP A O 1
ATOM 3463 N N . GLN A 1 454 ? -20.380 11.337 42.454 1.00 89.25 454 GLN A N 1
ATOM 3464 C CA . GLN A 1 454 ? -21.679 11.431 43.120 1.00 89.25 454 GLN A CA 1
ATOM 3465 C C . GLN A 1 454 ? -21.995 10.166 43.918 1.00 89.25 454 GLN A C 1
ATOM 3467 O O . GLN A 1 454 ? -22.428 10.270 45.060 1.00 89.25 454 GLN A O 1
ATOM 3472 N N . ILE A 1 455 ? -21.697 8.980 43.376 1.00 88.94 455 ILE A N 1
ATOM 3473 C CA . ILE A 1 455 ? -21.787 7.708 44.105 1.00 88.94 455 ILE A CA 1
ATOM 3474 C C . ILE A 1 455 ? -20.870 7.738 45.321 1.00 88.94 455 ILE A C 1
ATOM 3476 O O . ILE A 1 455 ? -21.285 7.361 46.414 1.00 88.94 455 ILE A O 1
ATOM 3480 N N . LYS A 1 456 ? -19.631 8.216 45.162 1.00 91.38 456 LYS A N 1
ATOM 3481 C CA . LYS A 1 456 ? -18.692 8.303 46.281 1.00 91.38 456 LYS A CA 1
ATOM 3482 C C . LYS A 1 456 ? -19.208 9.240 47.375 1.00 91.38 456 LYS A C 1
ATOM 3484 O O . LYS A 1 456 ? -19.258 8.836 48.531 1.00 91.38 456 LYS A O 1
ATOM 3489 N N . ALA A 1 457 ? -19.638 10.449 47.011 1.00 90.44 457 ALA A N 1
ATOM 3490 C CA . ALA A 1 457 ? -20.195 11.409 47.963 1.00 90.44 457 ALA A CA 1
ATOM 3491 C C . ALA A 1 457 ? -21.460 10.872 48.655 1.00 90.44 457 ALA A C 1
ATOM 3493 O O . ALA A 1 457 ? -21.603 11.010 49.868 1.00 90.44 457 ALA A O 1
ATOM 3494 N N . MET A 1 458 ? -22.336 10.204 47.900 1.00 90.75 458 MET A N 1
ATOM 3495 C CA . MET A 1 458 ? -23.528 9.548 48.427 1.00 90.75 458 MET A CA 1
ATOM 3496 C C . MET A 1 458 ? -23.171 8.450 49.427 1.00 90.75 458 MET A C 1
ATOM 3498 O O . MET A 1 458 ? -23.729 8.422 50.520 1.00 90.75 458 MET A O 1
ATOM 3502 N N . ASN A 1 459 ? -22.240 7.562 49.084 1.00 90.75 459 ASN A N 1
ATOM 3503 C CA . ASN A 1 459 ? -21.836 6.461 49.954 1.00 90.75 459 ASN A CA 1
ATOM 3504 C C . ASN A 1 459 ? -21.112 6.964 51.213 1.00 90.75 459 ASN A C 1
ATOM 3506 O O . ASN A 1 459 ? -21.342 6.426 52.295 1.00 90.75 459 ASN A O 1
ATOM 3510 N N . ASP A 1 460 ? -20.317 8.032 51.113 1.00 92.12 460 ASP A N 1
ATOM 3511 C CA . ASP A 1 460 ? -19.700 8.687 52.272 1.00 92.12 460 ASP A CA 1
ATOM 3512 C C . ASP A 1 460 ? -20.759 9.317 53.207 1.00 92.12 460 ASP A C 1
ATOM 3514 O O . ASP A 1 460 ? -20.684 9.145 54.429 1.00 92.12 460 ASP A O 1
ATOM 3518 N N . GLU A 1 461 ? -21.785 9.987 52.661 1.00 91.19 461 GLU A N 1
ATOM 3519 C CA . GLU A 1 461 ? -22.895 10.564 53.440 1.00 91.19 461 GLU A CA 1
ATOM 3520 C C . GLU A 1 461 ? -23.755 9.465 54.085 1.00 91.19 461 GLU A C 1
ATOM 3522 O O . GLU A 1 461 ? -24.019 9.519 55.287 1.00 91.19 461 GLU A O 1
ATOM 3527 N N . VAL A 1 462 ? -24.106 8.411 53.343 1.00 89.75 462 VAL A N 1
ATOM 3528 C CA . VAL A 1 462 ? -24.844 7.250 53.869 1.00 89.75 462 VAL A CA 1
ATOM 3529 C C . VAL A 1 462 ? -24.065 6.567 54.995 1.00 89.75 462 VAL A C 1
ATOM 3531 O O . VAL A 1 462 ? -24.636 6.330 56.058 1.00 89.75 462 VAL A O 1
ATOM 3534 N N . MET A 1 463 ? -22.757 6.337 54.838 1.00 91.44 463 MET A N 1
ATOM 3535 C CA . MET A 1 463 ? -21.924 5.777 55.910 1.00 91.44 463 MET A CA 1
ATOM 3536 C C . MET A 1 463 ? -21.867 6.680 57.146 1.00 91.44 463 MET A C 1
ATOM 3538 O O . MET A 1 463 ? -21.796 6.186 58.272 1.00 91.44 463 MET A O 1
ATOM 3542 N N . SER A 1 464 ? -21.874 8.003 56.969 1.00 91.56 464 SER A N 1
ATOM 3543 C CA . SER A 1 464 ? -21.880 8.943 58.094 1.00 91.56 464 SER A CA 1
ATOM 3544 C C . SER A 1 464 ? -23.183 8.861 58.895 1.00 91.56 464 SER A C 1
ATOM 3546 O O . SER A 1 464 ? -23.138 8.798 60.125 1.00 91.56 464 SER A O 1
ATOM 3548 N N . ILE A 1 465 ? -24.321 8.743 58.199 1.00 90.31 465 ILE A N 1
ATOM 3549 C CA . ILE A 1 465 ? -25.645 8.537 58.794 1.00 90.31 465 ILE A CA 1
ATOM 3550 C C . ILE A 1 465 ? -25.676 7.183 59.508 1.00 90.31 465 ILE A C 1
ATOM 3552 O O . ILE A 1 465 ? -26.087 7.100 60.663 1.00 90.31 465 ILE A O 1
ATOM 3556 N N . GLU A 1 466 ? -25.180 6.118 58.875 1.00 89.50 466 GLU A N 1
ATOM 3557 C CA . GLU A 1 466 ? -25.116 4.796 59.502 1.00 89.50 466 GLU A CA 1
ATOM 3558 C C . GLU A 1 466 ? -24.306 4.823 60.800 1.00 89.50 466 GLU A C 1
ATOM 3560 O O . GLU A 1 466 ? -24.766 4.298 61.815 1.00 89.50 466 GLU A O 1
ATOM 3565 N N . ARG A 1 467 ? -23.142 5.482 60.812 1.00 88.81 467 ARG A N 1
ATOM 3566 C CA . ARG A 1 467 ? -22.321 5.631 62.024 1.00 88.81 467 ARG A CA 1
ATOM 3567 C C . ARG A 1 467 ? -23.022 6.456 63.097 1.00 88.81 467 ARG A C 1
ATOM 3569 O O . ARG A 1 467 ? -23.006 6.058 64.259 1.00 88.81 467 ARG A O 1
ATOM 3576 N N . GLU A 1 468 ? -23.646 7.574 62.725 1.00 88.75 468 GLU A N 1
ATOM 3577 C CA . GLU A 1 468 ? -24.373 8.439 63.659 1.00 88.75 468 GLU A CA 1
ATOM 3578 C C . GLU A 1 468 ? -25.509 7.672 64.350 1.00 88.75 468 GLU A C 1
ATOM 3580 O O . GLU A 1 468 ? -25.615 7.679 65.578 1.00 88.75 468 GLU A O 1
ATOM 3585 N N . TYR A 1 469 ? -26.339 6.972 63.577 1.00 85.56 469 TYR A N 1
ATOM 3586 C CA . TYR A 1 469 ? -27.501 6.259 64.104 1.00 85.56 469 TYR A CA 1
ATOM 3587 C C . TYR A 1 469 ? -27.115 4.973 64.840 1.00 85.56 469 TYR A C 1
ATOM 3589 O O . TYR A 1 469 ? -27.714 4.663 65.868 1.00 85.56 469 TYR A O 1
ATOM 3597 N N . THR A 1 470 ? -26.057 4.280 64.410 1.00 84.00 470 THR A N 1
ATOM 3598 C CA . THR A 1 470 ? -25.492 3.150 65.168 1.00 84.00 470 THR A CA 1
ATOM 3599 C C . THR A 1 470 ? -24.945 3.618 66.518 1.00 84.00 470 THR A C 1
ATOM 3601 O O . THR A 1 470 ? -25.175 2.973 67.537 1.00 84.00 470 THR A O 1
ATOM 3604 N N . ALA A 1 471 ? -24.282 4.778 66.567 1.00 82.81 471 ALA A N 1
ATOM 3605 C CA . ALA A 1 471 ? -23.830 5.367 67.825 1.00 82.81 471 ALA A CA 1
ATOM 3606 C C . ALA A 1 471 ? -24.998 5.803 68.726 1.00 82.81 471 ALA A C 1
ATOM 3608 O O . ALA A 1 471 ? -24.880 5.708 69.944 1.00 82.81 471 ALA A O 1
ATOM 3609 N N . ARG A 1 472 ? -26.125 6.264 68.159 1.00 80.62 472 ARG A N 1
ATOM 3610 C CA . ARG A 1 472 ? -27.350 6.594 68.914 1.00 80.62 472 ARG A CA 1
ATOM 3611 C C . ARG A 1 472 ? -28.011 5.357 69.524 1.00 80.62 472 ARG A C 1
ATOM 3613 O O . ARG A 1 472 ? -28.392 5.431 70.685 1.00 80.62 472 ARG A O 1
ATOM 3620 N N . LEU A 1 473 ? -28.097 4.251 68.782 1.00 75.38 473 LEU A N 1
ATOM 3621 C CA . LEU A 1 473 ? -28.612 2.964 69.275 1.00 75.38 473 LEU A CA 1
ATOM 3622 C C . LEU A 1 473 ? -27.705 2.372 70.362 1.00 75.38 473 LEU A C 1
ATOM 3624 O O . LEU A 1 473 ? -28.180 1.866 71.370 1.00 75.38 473 LEU A O 1
ATOM 3628 N N . ASN A 1 474 ? -26.389 2.524 70.204 1.00 72.12 474 ASN A N 1
ATOM 3629 C CA . ASN A 1 474 ? -25.402 2.045 71.170 1.00 72.12 474 ASN A CA 1
ATOM 3630 C C . ASN A 1 474 ? -25.141 3.023 72.328 1.00 72.12 474 ASN A C 1
ATOM 3632 O O . ASN A 1 474 ? -24.231 2.774 73.125 1.00 72.12 474 ASN A O 1
ATOM 3636 N N . LYS A 1 475 ? -25.880 4.142 72.445 1.00 67.19 475 LYS A N 1
ATOM 3637 C CA . LYS A 1 475 ? -25.730 5.031 73.603 1.00 67.19 475 LYS A CA 1
ATOM 3638 C C . LYS A 1 475 ? -26.154 4.252 74.849 1.00 67.19 475 LYS A C 1
ATOM 3640 O O . LYS A 1 475 ? -27.324 3.896 74.965 1.00 67.19 475 LYS A O 1
ATOM 3645 N N . PRO A 1 476 ? -25.245 4.016 75.808 1.00 54.53 476 PRO A N 1
ATOM 3646 C CA . PRO A 1 476 ? -25.619 3.378 77.054 1.00 54.53 476 PRO A CA 1
ATOM 3647 C C . PRO A 1 476 ? -26.656 4.268 77.726 1.00 54.53 476 PRO A C 1
ATOM 3649 O O . PRO A 1 476 ? -26.434 5.474 77.884 1.00 54.53 476 PRO A O 1
ATOM 3652 N N . ASN A 1 477 ? -27.797 3.680 78.087 1.00 55.81 477 ASN A N 1
ATOM 3653 C CA . ASN A 1 477 ? -28.838 4.382 78.816 1.00 55.81 477 ASN A CA 1
ATOM 3654 C C . ASN A 1 477 ? -28.167 5.083 80.011 1.00 55.81 477 ASN A C 1
ATOM 3656 O O . ASN A 1 477 ? -27.516 4.440 80.840 1.00 55.81 477 ASN A O 1
ATOM 3660 N N . LYS A 1 478 ? -28.223 6.420 80.048 1.00 48.38 478 LYS A N 1
ATOM 3661 C CA . LYS A 1 478 ? -27.460 7.252 80.999 1.00 48.38 478 LYS A CA 1
ATOM 3662 C C . LYS A 1 478 ? -27.785 6.876 82.453 1.00 48.38 478 LYS A C 1
ATOM 3664 O O . LYS A 1 478 ? -26.953 7.061 83.341 1.00 48.38 478 LYS A O 1
ATOM 3669 N N . TYR A 1 479 ? -28.963 6.286 82.656 1.00 48.38 479 TYR A N 1
ATOM 3670 C CA . TYR A 1 479 ? -29.402 5.650 83.890 1.00 48.38 479 TYR A CA 1
ATOM 3671 C C . TYR A 1 479 ? -28.603 4.384 84.220 1.00 48.38 479 TYR A C 1
ATOM 3673 O O . TYR A 1 479 ? -28.035 4.330 85.300 1.00 48.38 479 TYR A O 1
ATOM 3681 N N . ILE A 1 480 ? -28.431 3.435 83.292 1.00 51.94 480 ILE A N 1
ATOM 3682 C CA . ILE A 1 480 ? -27.688 2.173 83.504 1.00 51.94 480 ILE A CA 1
ATOM 3683 C C . ILE A 1 480 ? -26.211 2.422 83.856 1.00 51.94 480 ILE A C 1
ATOM 3685 O O . ILE A 1 480 ? -25.650 1.717 84.694 1.00 51.94 480 ILE A O 1
ATOM 3689 N N . MET A 1 481 ? -25.568 3.442 83.274 1.00 51.38 481 MET A N 1
ATOM 3690 C CA . MET A 1 481 ? -24.185 3.802 83.630 1.00 51.38 481 MET A CA 1
ATOM 3691 C C . MET A 1 481 ? -24.066 4.459 85.011 1.00 51.38 481 MET A C 1
ATOM 3693 O O . MET A 1 481 ? -23.180 4.080 85.776 1.00 51.38 481 MET A O 1
ATOM 3697 N N . LYS A 1 482 ? -24.967 5.393 85.364 1.00 49.44 482 LYS A N 1
ATOM 3698 C CA . LYS A 1 482 ? -25.021 5.960 86.726 1.00 49.44 482 LYS A CA 1
ATOM 3699 C C . LYS A 1 482 ? -25.364 4.892 87.772 1.00 49.44 482 LYS A C 1
ATOM 3701 O O . LYS A 1 482 ? -24.792 4.912 88.856 1.00 49.44 482 LYS A O 1
ATOM 3706 N N . PHE A 1 483 ? -26.234 3.941 87.432 1.00 51.59 483 PHE A N 1
ATOM 3707 C CA . PHE A 1 483 ? -26.616 2.825 88.300 1.00 51.59 483 PHE A CA 1
ATOM 3708 C C . PHE A 1 483 ? -25.453 1.844 88.514 1.00 51.59 483 PHE A C 1
ATOM 3710 O O . PHE A 1 483 ? -25.157 1.487 89.650 1.00 51.59 483 PHE A O 1
ATOM 3717 N N . LYS A 1 484 ? -24.714 1.473 87.456 1.00 50.47 484 LYS A N 1
ATOM 3718 C CA . LYS A 1 484 ? -23.518 0.612 87.567 1.00 50.47 484 LYS A CA 1
ATOM 3719 C C . LYS A 1 484 ? -22.378 1.246 88.370 1.00 50.47 484 LYS A C 1
ATOM 3721 O O . LYS A 1 484 ? -21.659 0.520 89.045 1.00 50.47 484 LYS A O 1
ATOM 3726 N N . GLN A 1 485 ? -22.217 2.571 88.326 1.00 51.97 485 GLN A N 1
ATOM 3727 C CA . GLN A 1 485 ? -21.240 3.274 89.168 1.00 51.97 485 GLN A CA 1
ATOM 3728 C C . GLN A 1 485 ? -21.647 3.331 90.647 1.00 51.97 485 GLN A C 1
ATOM 3730 O O . GLN A 1 485 ? -20.770 3.351 91.503 1.00 51.97 485 GLN A O 1
ATOM 3735 N N . HIS A 1 486 ? -22.946 3.339 90.965 1.00 48.69 486 HIS A N 1
ATOM 3736 C CA . HIS A 1 486 ? -23.421 3.316 92.355 1.00 48.69 486 HIS A CA 1
ATOM 3737 C C . HIS A 1 486 ? -23.339 1.921 93.002 1.00 48.69 486 HIS A C 1
ATOM 3739 O O . HIS A 1 486 ? -23.179 1.829 94.212 1.00 48.69 486 HIS A O 1
ATOM 3745 N N . PHE A 1 487 ? -23.392 0.844 92.211 1.00 52.44 487 PHE A N 1
ATOM 3746 C CA . PHE A 1 487 ? -23.414 -0.544 92.703 1.00 52.44 487 PHE A CA 1
ATOM 3747 C C . PHE A 1 487 ? -22.064 -1.278 92.665 1.00 52.44 487 PHE A C 1
ATOM 3749 O O . PHE A 1 487 ? -22.014 -2.486 92.875 1.00 52.44 487 PHE A O 1
ATOM 3756 N N . GLN A 1 488 ? -20.948 -0.579 92.444 1.00 49.78 488 GLN A N 1
ATOM 3757 C CA . GLN A 1 488 ? -19.621 -1.207 92.522 1.00 49.78 488 GLN A CA 1
ATOM 3758 C C . GLN A 1 488 ? -19.151 -1.527 93.954 1.00 49.78 488 GLN A C 1
ATOM 3760 O O . GLN A 1 488 ? -18.111 -2.163 94.091 1.00 49.78 488 GLN A O 1
ATOM 3765 N N . ASN A 1 489 ? -19.905 -1.148 94.997 1.00 46.53 489 ASN A N 1
ATOM 3766 C CA . ASN A 1 489 ? -19.470 -1.299 96.391 1.00 46.53 489 ASN A CA 1
ATOM 3767 C C . ASN A 1 489 ? -20.315 -2.212 97.296 1.00 46.53 489 ASN A C 1
ATOM 3769 O O . ASN A 1 489 ? -19.871 -2.443 98.413 1.00 46.53 489 ASN A O 1
ATOM 3773 N N . ASP A 1 490 ? -21.443 -2.788 96.860 1.00 47.91 490 ASP A N 1
ATOM 3774 C CA . ASP A 1 490 ? -22.259 -3.638 97.746 1.00 47.91 490 ASP A CA 1
ATOM 3775 C C . ASP A 1 490 ? -22.596 -5.008 97.138 1.00 47.91 490 ASP A C 1
ATOM 3777 O O . ASP A 1 490 ? -23.292 -5.128 96.130 1.00 47.91 490 ASP A O 1
ATOM 3781 N N . ASN A 1 491 ? -22.133 -6.065 97.814 1.00 47.25 491 ASN A N 1
ATOM 3782 C CA . ASN A 1 491 ? -22.496 -7.458 97.555 1.00 47.25 491 ASN A CA 1
ATOM 3783 C C . ASN A 1 491 ? -23.907 -7.738 98.091 1.00 47.25 491 ASN A C 1
ATOM 3785 O O . ASN A 1 491 ? -24.052 -8.186 99.227 1.00 47.25 491 ASN A O 1
ATOM 3789 N N . THR A 1 492 ? -24.953 -7.519 97.292 1.00 45.34 492 THR A N 1
ATOM 3790 C CA . THR A 1 492 ? -26.284 -8.073 97.602 1.00 45.34 492 THR A CA 1
ATOM 3791 C C . THR A 1 492 ? -27.028 -8.587 96.368 1.00 45.34 492 THR A C 1
ATOM 3793 O O . THR A 1 492 ? -27.205 -7.912 95.358 1.00 45.34 492 THR A O 1
ATOM 3796 N N . THR A 1 493 ? -27.482 -9.831 96.489 1.00 45.78 493 THR A N 1
ATOM 3797 C CA . THR A 1 493 ? -28.373 -10.574 95.598 1.00 45.78 493 THR A CA 1
ATOM 3798 C C . THR A 1 493 ? -29.815 -10.086 95.747 1.00 45.78 493 THR A C 1
ATOM 3800 O O . THR A 1 493 ? -30.557 -10.621 96.563 1.00 45.78 493 THR A O 1
ATOM 3803 N N . ASN A 1 494 ? -30.212 -9.066 94.982 1.00 51.94 494 ASN A N 1
ATOM 3804 C CA . ASN A 1 494 ? -31.560 -8.928 94.400 1.00 51.94 494 ASN A CA 1
ATOM 3805 C C . ASN A 1 494 ? -31.631 -7.630 93.582 1.00 51.94 494 ASN A C 1
ATOM 3807 O O . ASN A 1 494 ? -31.921 -6.560 94.115 1.00 51.94 494 ASN A O 1
ATOM 3811 N N . ILE A 1 495 ? -31.321 -7.713 92.289 1.00 48.47 495 ILE A N 1
ATOM 3812 C CA . ILE A 1 495 ? -31.279 -6.546 91.389 1.00 48.47 495 ILE A CA 1
ATOM 3813 C C . ILE A 1 495 ? -32.535 -6.489 90.497 1.00 48.47 495 ILE A C 1
ATOM 3815 O O . ILE A 1 495 ? -32.916 -5.416 90.034 1.00 48.47 495 ILE A O 1
ATOM 3819 N N . ASP A 1 496 ? -33.257 -7.603 90.356 1.00 44.38 496 ASP A N 1
ATOM 3820 C CA . ASP A 1 496 ? -34.333 -7.735 89.367 1.00 44.38 496 ASP A CA 1
ATOM 3821 C C . ASP A 1 496 ? -35.646 -7.030 89.763 1.00 44.38 496 ASP A C 1
ATOM 3823 O O . ASP A 1 496 ? -36.484 -6.765 88.910 1.00 44.38 496 ASP A O 1
ATOM 3827 N N . ALA A 1 497 ? -35.822 -6.642 91.033 1.00 43.50 497 ALA A N 1
ATOM 3828 C CA . ALA A 1 497 ? -37.093 -6.110 91.547 1.00 43.50 497 ALA A CA 1
ATOM 3829 C C . ALA A 1 497 ? -37.195 -4.567 91.622 1.00 43.50 497 ALA A C 1
ATOM 3831 O O . ALA A 1 497 ? -38.167 -4.047 92.164 1.00 43.50 497 ALA A O 1
ATOM 3832 N N . LYS A 1 498 ? -36.209 -3.807 91.117 1.00 43.28 498 LYS A N 1
ATOM 3833 C CA . LYS A 1 498 ? -36.226 -2.320 91.147 1.00 43.28 498 LYS A CA 1
ATOM 3834 C C . LYS A 1 498 ? -36.135 -1.639 89.775 1.00 43.28 498 LYS A C 1
ATOM 3836 O O . LYS A 1 498 ? -36.003 -0.420 89.714 1.00 43.28 498 LYS A O 1
ATOM 3841 N N . LEU A 1 499 ? -36.220 -2.401 88.686 1.00 43.88 499 LEU A N 1
ATOM 3842 C CA . LEU A 1 499 ? -36.042 -1.907 87.314 1.00 43.88 499 LEU A CA 1
ATOM 3843 C C . LEU A 1 499 ? -37.310 -1.317 86.662 1.00 43.88 499 LEU A C 1
ATOM 3845 O O . LEU A 1 499 ? -37.221 -0.807 85.553 1.00 43.88 499 LEU A O 1
ATOM 3849 N N . GLU A 1 500 ? -38.470 -1.330 87.323 1.00 43.72 500 GLU A N 1
ATOM 3850 C CA . GLU A 1 500 ? -39.756 -1.047 86.658 1.00 43.72 500 GLU A CA 1
ATOM 3851 C C . GLU A 1 500 ? -40.292 0.393 86.738 1.00 43.72 500 GLU A C 1
ATOM 3853 O O . GLU A 1 500 ? -41.399 0.633 86.263 1.00 43.72 500 GLU A O 1
ATOM 3858 N N . GLN A 1 501 ? -39.567 1.375 87.291 1.00 42.88 501 GLN A N 1
ATOM 3859 C CA . GLN A 1 501 ? -40.192 2.682 87.577 1.00 42.88 501 GLN A CA 1
ATOM 3860 C C . GLN A 1 501 ? -39.692 3.926 86.841 1.00 42.88 501 GLN A C 1
ATOM 3862 O O . GLN A 1 501 ? -40.204 4.993 87.132 1.00 42.88 501 GLN A O 1
ATOM 3867 N N . ASP A 1 502 ? -38.822 3.812 85.836 1.00 40.50 502 ASP A N 1
ATOM 3868 C CA . ASP A 1 502 ? -38.591 4.894 84.858 1.00 40.50 502 ASP A CA 1
ATOM 3869 C C . ASP A 1 502 ? -38.059 4.302 83.535 1.00 40.50 502 ASP A C 1
ATOM 3871 O O . ASP A 1 502 ? -36.908 4.504 83.136 1.00 40.50 502 ASP A O 1
ATOM 3875 N N . ASN A 1 503 ? -38.889 3.511 82.846 1.00 40.84 503 ASN A N 1
ATOM 3876 C CA . ASN A 1 503 ? -38.597 3.053 81.486 1.00 40.84 503 ASN A CA 1
ATOM 3877 C C . ASN A 1 503 ? -38.724 4.233 80.512 1.00 40.84 503 ASN A C 1
ATOM 3879 O O . ASN A 1 503 ? -39.779 4.477 79.931 1.00 40.84 503 ASN A O 1
ATOM 3883 N N . ILE A 1 504 ? -37.626 4.955 80.285 1.00 48.16 504 ILE A N 1
ATOM 3884 C CA . ILE A 1 504 ? -37.447 5.651 79.008 1.00 48.16 504 ILE A CA 1
ATOM 3885 C C . ILE A 1 504 ? -37.149 4.553 77.985 1.00 48.16 504 ILE A C 1
ATOM 3887 O O . ILE A 1 504 ? -35.988 4.203 77.761 1.00 48.16 504 ILE A O 1
ATOM 3891 N N . GLU A 1 505 ? -38.201 3.962 77.417 1.00 51.06 505 GLU A N 1
ATOM 3892 C CA . GLU A 1 505 ? -38.077 3.119 76.232 1.00 51.06 505 GLU A CA 1
ATOM 3893 C C . GLU A 1 505 ? -37.479 3.977 75.117 1.00 51.06 505 GLU A C 1
ATOM 3895 O O . GLU A 1 505 ? -38.081 4.935 74.625 1.00 51.06 505 GLU A O 1
ATOM 3900 N N . ILE A 1 506 ? -36.242 3.663 74.744 1.00 56.50 506 ILE A N 1
ATOM 3901 C CA . ILE A 1 506 ? -35.703 4.118 73.473 1.00 56.50 506 ILE A CA 1
ATOM 3902 C C . ILE A 1 506 ? -36.512 3.363 72.421 1.00 56.50 506 ILE A C 1
ATOM 3904 O O . ILE A 1 506 ? -36.354 2.155 72.281 1.00 56.50 506 ILE A O 1
ATOM 3908 N N . ASP A 1 507 ? -37.401 4.064 71.718 1.00 67.75 507 ASP A N 1
ATOM 3909 C CA . ASP A 1 507 ? -38.148 3.497 70.597 1.00 67.75 507 ASP A CA 1
ATOM 3910 C C . ASP A 1 507 ? -37.174 3.234 69.435 1.00 67.75 507 ASP A C 1
ATOM 3912 O O . ASP A 1 507 ? -36.920 4.085 68.575 1.00 67.75 507 ASP A O 1
ATOM 3916 N N . GLU A 1 508 ? -36.545 2.059 69.468 1.00 70.81 508 GLU A N 1
ATOM 3917 C CA . GLU A 1 508 ? -35.576 1.608 68.470 1.00 70.81 508 GLU A CA 1
ATOM 3918 C C . GLU A 1 508 ? -36.181 1.620 67.061 1.00 70.81 508 GLU A C 1
ATOM 3920 O O . GLU A 1 508 ? -35.493 1.979 66.101 1.00 70.81 508 GLU A O 1
ATOM 3925 N N . ASN A 1 509 ? -37.478 1.315 66.938 1.00 78.00 509 ASN A N 1
ATOM 3926 C CA . ASN A 1 509 ? -38.187 1.324 65.660 1.00 78.00 509 ASN A CA 1
ATOM 3927 C C . ASN A 1 509 ? -38.248 2.737 65.080 1.00 78.00 509 ASN A C 1
ATOM 3929 O O . ASN A 1 509 ? -37.906 2.934 63.913 1.00 78.00 509 ASN A O 1
ATOM 3933 N N . LYS A 1 510 ? -38.564 3.738 65.905 1.00 81.69 510 LYS A N 1
ATOM 3934 C CA . LYS A 1 510 ? -38.572 5.144 65.485 1.00 81.69 510 LYS A CA 1
ATOM 3935 C C . LYS A 1 510 ? -37.192 5.639 65.040 1.00 81.69 510 LYS A C 1
ATOM 3937 O O . LYS A 1 510 ? -37.079 6.354 64.046 1.00 81.69 510 LYS A O 1
ATOM 3942 N N . ILE A 1 511 ? -36.120 5.228 65.721 1.00 80.69 511 ILE A N 1
ATOM 3943 C CA . ILE A 1 511 ? -34.740 5.578 65.330 1.00 80.69 511 ILE A CA 1
ATOM 3944 C C . ILE A 1 511 ? -34.359 4.924 63.994 1.00 80.69 511 ILE A C 1
ATOM 3946 O O . ILE A 1 511 ? -33.678 5.542 63.169 1.00 80.69 511 ILE A O 1
ATOM 3950 N N . ILE A 1 512 ? -34.788 3.680 63.764 1.00 82.88 512 ILE A N 1
ATOM 3951 C CA . ILE A 1 512 ? -34.569 2.967 62.500 1.00 82.88 512 ILE A CA 1
ATOM 3952 C C . ILE A 1 512 ? -35.357 3.624 61.359 1.00 82.88 512 ILE A C 1
ATOM 3954 O O . ILE A 1 512 ? -34.801 3.793 60.272 1.00 82.88 512 ILE A O 1
ATOM 3958 N N . GLU A 1 513 ? -36.604 4.035 61.590 1.00 86.31 513 GLU A N 1
ATOM 3959 C CA . GLU A 1 513 ? -37.408 4.771 60.609 1.00 86.31 513 GLU A CA 1
ATOM 3960 C C . GLU A 1 513 ? -36.769 6.115 60.241 1.00 86.31 513 GLU A C 1
ATOM 3962 O O . GLU A 1 513 ? -36.566 6.384 59.056 1.00 86.31 513 GLU A O 1
ATOM 3967 N N . GLU A 1 514 ? -36.343 6.912 61.227 1.00 86.56 514 GLU A N 1
ATOM 3968 C CA . GLU A 1 514 ? -35.633 8.177 60.989 1.00 86.56 514 GLU A CA 1
ATOM 3969 C C . GLU A 1 514 ? -34.324 7.978 60.209 1.00 86.56 514 GLU A C 1
ATOM 3971 O O . GLU A 1 514 ? -33.993 8.767 59.318 1.00 86.56 514 GLU A O 1
ATOM 3976 N N . LYS A 1 515 ? -33.570 6.915 60.519 1.00 88.75 515 LYS A N 1
ATOM 3977 C CA . LYS A 1 515 ? -32.360 6.547 59.771 1.00 88.75 515 LYS A CA 1
ATOM 3978 C C . LYS A 1 515 ? -32.697 6.258 58.308 1.00 88.75 515 LYS A C 1
ATOM 3980 O O . LYS A 1 515 ? -32.014 6.747 57.409 1.00 88.75 515 LYS A O 1
ATOM 3985 N N . ASN A 1 516 ? -33.734 5.458 58.069 1.00 88.38 516 ASN A N 1
ATOM 3986 C CA . ASN A 1 516 ? -34.142 5.053 56.728 1.00 88.38 516 ASN A CA 1
ATOM 3987 C C . ASN A 1 516 ? -34.649 6.247 55.904 1.00 88.38 516 ASN A C 1
ATOM 3989 O O . ASN A 1 516 ? -34.291 6.361 54.730 1.00 88.38 516 ASN A O 1
ATOM 3993 N N . GLU A 1 517 ? -35.409 7.159 56.514 1.00 91.25 517 GLU A N 1
ATOM 3994 C CA . GLU A 1 517 ? -35.825 8.431 55.907 1.00 91.25 517 GLU A CA 1
ATOM 3995 C C . GLU A 1 517 ? -34.608 9.282 55.515 1.00 91.25 517 GLU A C 1
ATOM 3997 O O . GLU A 1 517 ? -34.481 9.666 54.352 1.00 91.25 517 GLU A O 1
ATOM 4002 N N . LYS A 1 518 ? -33.631 9.473 56.413 1.00 89.31 518 LYS A N 1
ATOM 4003 C CA . LYS A 1 518 ? -32.411 10.235 56.088 1.00 89.31 518 LYS A CA 1
ATOM 4004 C C . LYS A 1 518 ? -31.560 9.602 54.991 1.00 89.31 518 LYS A C 1
ATOM 4006 O O . LYS A 1 518 ? -31.036 10.310 54.133 1.00 89.31 518 LYS A O 1
ATOM 4011 N N . ILE A 1 519 ? -31.422 8.276 54.978 1.00 87.56 519 ILE A N 1
ATOM 4012 C CA . ILE A 1 519 ? -30.716 7.569 53.896 1.00 87.56 519 ILE A CA 1
ATOM 4013 C C . ILE A 1 519 ? -31.447 7.776 52.561 1.00 87.56 519 ILE A C 1
ATOM 4015 O O . ILE A 1 519 ? -30.813 7.966 51.520 1.00 87.56 519 ILE A O 1
ATOM 4019 N N . LYS A 1 520 ? -32.783 7.767 52.573 1.00 88.44 520 LYS A N 1
ATOM 4020 C CA . LYS A 1 520 ? -33.612 8.015 51.389 1.00 88.44 520 LYS A CA 1
ATOM 4021 C C . LYS A 1 520 ? -33.475 9.457 50.890 1.00 88.44 520 LYS A C 1
ATOM 4023 O O . LYS A 1 520 ? -33.369 9.661 49.680 1.00 88.44 520 LYS A O 1
ATOM 4028 N N . GLU A 1 521 ? -33.412 10.437 51.789 1.00 89.62 521 GLU A N 1
ATOM 4029 C CA . GLU A 1 521 ? -33.133 11.838 51.453 1.00 89.62 521 GLU A CA 1
ATOM 4030 C C . GLU A 1 521 ? -31.735 12.021 50.854 1.00 89.62 521 GLU A C 1
ATOM 4032 O O . GLU A 1 521 ? -31.609 12.645 49.798 1.00 89.62 521 GLU A O 1
ATOM 4037 N N . ALA A 1 522 ? -30.705 11.414 51.453 1.00 86.88 522 ALA A N 1
ATOM 4038 C CA . ALA A 1 522 ? -29.341 11.446 50.925 1.00 86.88 522 ALA A CA 1
ATOM 4039 C C . ALA A 1 522 ? -29.285 10.873 49.499 1.00 86.88 522 ALA A C 1
ATOM 4041 O O . ALA A 1 522 ? -28.769 11.515 48.589 1.00 86.88 522 ALA A O 1
ATOM 4042 N N . ARG A 1 523 ? -29.917 9.719 49.246 1.00 86.69 523 ARG A N 1
ATOM 4043 C CA . ARG A 1 523 ? -30.002 9.140 47.890 1.00 86.69 523 ARG A CA 1
ATOM 4044 C C . ARG A 1 523 ? -30.748 10.039 46.900 1.00 86.69 523 ARG A C 1
ATOM 4046 O O . ARG A 1 523 ? -30.370 10.116 45.735 1.00 86.69 523 ARG A O 1
ATOM 4053 N N . LYS A 1 524 ? -31.800 10.735 47.343 1.00 87.44 524 LYS A N 1
ATOM 4054 C CA . LYS A 1 524 ? -32.570 11.663 46.498 1.00 87.44 524 LYS A CA 1
ATOM 4055 C C . LYS A 1 524 ? -31.775 12.924 46.151 1.00 87.44 524 LYS A C 1
ATOM 4057 O O . LYS A 1 524 ? -31.879 13.404 45.028 1.00 87.44 524 LYS A O 1
ATOM 4062 N N . LYS A 1 525 ? -30.970 13.436 47.084 1.00 88.81 525 LYS A N 1
ATOM 4063 C CA . LYS A 1 525 ? -30.117 14.624 46.912 1.00 88.81 525 LYS A CA 1
ATOM 4064 C C . LYS A 1 525 ? -29.098 14.460 45.785 1.00 88.81 525 LYS A C 1
ATOM 4066 O O . LYS A 1 525 ? -28.836 15.415 45.064 1.00 88.81 525 LYS A O 1
ATOM 4071 N N . TYR A 1 526 ? -28.550 13.259 45.626 1.00 87.19 526 TYR A N 1
ATOM 4072 C CA . TYR A 1 526 ? -27.562 12.974 44.589 1.00 87.19 526 TYR A CA 1
ATOM 4073 C C . TYR A 1 526 ? -28.178 12.556 43.254 1.00 87.19 526 TYR A C 1
ATOM 4075 O O . TYR A 1 526 ? -27.439 12.364 42.300 1.00 87.19 526 TYR A O 1
ATOM 4083 N N . ARG A 1 527 ? -29.500 12.432 43.120 1.00 87.38 527 ARG A N 1
ATOM 4084 C CA . ARG A 1 527 ? -30.122 11.987 41.864 1.00 87.38 527 ARG A CA 1
ATOM 4085 C C . ARG A 1 527 ? -29.990 13.048 40.750 1.00 87.38 527 ARG A C 1
ATOM 4087 O O . ARG A 1 527 ? -30.186 14.229 41.029 1.00 87.38 527 ARG A O 1
ATOM 4094 N N . PRO A 1 528 ? -29.681 12.669 39.495 1.00 87.94 528 PRO A N 1
ATOM 4095 C CA . PRO A 1 528 ? -29.663 13.611 38.373 1.00 87.94 528 PRO A CA 1
ATOM 4096 C C . PRO A 1 528 ? -31.073 14.063 37.951 1.00 87.94 528 PRO A C 1
ATOM 4098 O O . PRO A 1 528 ? -32.072 13.440 38.298 1.00 87.94 528 PRO A O 1
ATOM 4101 N N . ASN A 1 529 ? -31.144 15.110 37.119 1.00 88.56 529 ASN A N 1
ATOM 4102 C CA . ASN A 1 529 ? -32.391 15.668 36.560 1.00 88.56 529 ASN A CA 1
ATOM 4103 C C . ASN A 1 529 ? -33.025 14.806 35.442 1.00 88.56 529 ASN A C 1
ATOM 4105 O O . ASN A 1 529 ? -33.797 15.311 34.627 1.00 88.56 529 ASN A O 1
ATOM 4109 N N . PHE A 1 530 ? -32.653 13.533 35.334 1.00 91.56 530 PHE A N 1
ATOM 4110 C CA . PHE A 1 530 ? -33.182 12.602 34.343 1.00 91.56 530 PHE A CA 1
ATOM 4111 C C . PHE A 1 530 ? -33.309 11.209 34.954 1.00 91.56 530 PHE A C 1
ATOM 4113 O O . PHE A 1 530 ? -32.488 10.803 35.775 1.00 91.56 530 PHE A O 1
ATOM 4120 N N . ASP A 1 531 ? -34.318 10.467 34.511 1.00 92.81 531 ASP A N 1
ATOM 4121 C CA . ASP A 1 531 ? -34.650 9.146 35.049 1.00 92.81 531 ASP A CA 1
ATOM 4122 C C . ASP A 1 531 ? -34.156 8.014 34.141 1.00 92.81 531 ASP A C 1
ATOM 4124 O O . ASP A 1 531 ? -33.882 6.903 34.606 1.00 92.81 531 ASP A O 1
ATOM 4128 N N . HIS A 1 532 ? -34.009 8.299 32.841 1.00 93.94 532 HIS A N 1
ATOM 4129 C CA . HIS A 1 532 ? -33.644 7.308 31.836 1.00 93.94 532 HIS A CA 1
ATOM 4130 C C . HIS A 1 532 ? -32.487 7.768 30.950 1.00 93.94 532 HIS A C 1
ATOM 4132 O O . HIS A 1 532 ? -32.443 8.903 30.470 1.00 93.94 532 HIS A O 1
ATOM 4138 N N . ILE A 1 533 ? -31.584 6.833 30.665 1.00 94.94 533 ILE A N 1
ATOM 4139 C CA . ILE A 1 533 ? -30.561 6.957 29.633 1.00 94.94 533 ILE A CA 1
ATOM 4140 C C . ILE A 1 533 ? -30.824 5.911 28.561 1.00 94.94 533 ILE A C 1
ATOM 4142 O O . ILE A 1 533 ? -30.962 4.730 28.863 1.00 94.94 533 ILE A O 1
ATOM 4146 N N . ILE A 1 534 ? -30.816 6.333 27.304 1.00 95.06 534 ILE A N 1
ATOM 4147 C CA . ILE A 1 534 ? -30.869 5.444 26.148 1.00 95.06 534 ILE A CA 1
ATOM 4148 C C . ILE A 1 534 ? -29.524 5.517 25.431 1.00 95.06 534 ILE A C 1
ATOM 4150 O O . ILE A 1 534 ? -29.100 6.585 24.989 1.00 95.06 534 ILE A O 1
ATOM 4154 N N . ILE A 1 535 ? -28.851 4.378 25.310 1.00 95.25 535 ILE A N 1
ATOM 4155 C CA . ILE A 1 535 ? -27.632 4.222 24.521 1.00 95.25 535 ILE A CA 1
ATOM 4156 C C . ILE A 1 535 ? -28.021 3.634 23.169 1.00 95.25 535 ILE A C 1
ATOM 4158 O O . ILE A 1 535 ? -28.414 2.470 23.070 1.00 95.25 535 ILE A O 1
ATOM 4162 N N . ASP A 1 536 ? -27.879 4.436 22.121 1.00 94.62 536 ASP A N 1
ATOM 4163 C CA . ASP A 1 536 ? -28.107 4.005 20.749 1.00 94.62 536 ASP A CA 1
ATOM 4164 C C . ASP A 1 536 ? -26.896 3.226 20.229 1.00 94.62 536 ASP A C 1
ATOM 4166 O O . ASP A 1 536 ? -25.822 3.783 19.984 1.00 94.62 536 ASP A O 1
ATOM 4170 N N . CYS A 1 537 ? -27.077 1.912 20.084 1.00 93.88 537 CYS A N 1
ATOM 4171 C CA . CYS A 1 537 ? -26.070 0.977 19.594 1.00 93.88 537 CYS A CA 1
ATOM 4172 C C . CYS A 1 537 ? -26.139 0.751 18.077 1.00 93.88 537 CYS A C 1
ATOM 4174 O O . CYS A 1 537 ? -25.417 -0.112 17.576 1.00 93.88 537 CYS A O 1
ATOM 4176 N N . SER A 1 538 ? -26.941 1.519 17.328 1.00 92.00 538 SER A N 1
ATOM 4177 C CA . SER A 1 538 ? -27.016 1.399 15.862 1.00 92.00 538 SER A CA 1
ATOM 4178 C C . SER A 1 538 ? -25.651 1.443 15.138 1.00 92.00 538 SER A C 1
ATOM 4180 O O . SER A 1 538 ? -25.473 0.659 14.186 1.00 92.00 538 SER A O 1
ATOM 4182 N N . PRO A 1 539 ? -24.645 2.242 15.575 1.00 92.06 539 PRO A N 1
ATOM 4183 C CA . PRO A 1 539 ? -23.324 2.271 14.939 1.00 92.06 539 PRO A CA 1
ATOM 4184 C C . PRO A 1 539 ? -22.393 1.138 15.403 1.00 92.06 539 PRO A C 1
ATOM 4186 O O . PRO A 1 539 ? -21.370 0.876 14.767 1.00 92.06 539 PRO A O 1
ATOM 4189 N N . VAL A 1 540 ? -22.730 0.448 16.497 1.00 93.19 540 VAL A N 1
ATOM 4190 C CA . VAL A 1 540 ? -21.871 -0.559 17.128 1.00 93.19 540 VAL A CA 1
ATOM 4191 C C . VAL A 1 540 ? -22.019 -1.888 16.385 1.00 93.19 540 VAL A C 1
ATOM 4193 O O . VAL A 1 540 ? -23.032 -2.580 16.487 1.00 93.19 540 VAL A O 1
ATOM 4196 N N . ASN A 1 541 ? -20.988 -2.277 15.633 1.00 92.56 541 ASN A N 1
ATOM 4197 C CA . ASN A 1 541 ? -20.953 -3.554 14.910 1.00 92.56 541 ASN A CA 1
ATOM 4198 C C . ASN A 1 541 ? -20.339 -4.685 15.740 1.00 92.56 541 ASN A C 1
ATOM 4200 O O . ASN A 1 541 ? -20.668 -5.860 15.541 1.00 92.56 541 ASN A O 1
ATOM 4204 N N . TYR A 1 542 ? -19.442 -4.324 16.654 1.00 92.00 542 TYR A N 1
ATOM 4205 C CA . TYR A 1 542 ? -18.646 -5.237 17.455 1.00 92.00 542 TYR A CA 1
ATOM 4206 C C . TYR A 1 542 ? -18.361 -4.643 18.837 1.00 92.00 542 TYR A C 1
ATOM 4208 O O . TYR A 1 542 ? -18.069 -3.451 18.962 1.00 92.00 542 TYR A O 1
ATOM 4216 N N . MET A 1 543 ? -18.385 -5.500 19.860 1.00 93.06 543 MET A N 1
ATOM 4217 C CA . MET A 1 543 ? -17.820 -5.201 21.170 1.00 93.06 543 MET A CA 1
ATOM 4218 C C . MET A 1 543 ? -16.885 -6.306 21.644 1.00 93.06 543 MET A C 1
ATOM 4220 O O . MET A 1 543 ? -17.136 -7.492 21.427 1.00 93.06 543 MET A O 1
ATOM 4224 N N . ASP A 1 544 ? -15.813 -5.918 22.328 1.00 92.94 544 ASP A N 1
ATOM 4225 C CA . ASP A 1 544 ? -14.952 -6.873 23.019 1.00 92.94 544 ASP A CA 1
ATOM 4226 C C . ASP A 1 544 ? -15.332 -7.023 24.501 1.00 92.94 544 ASP A C 1
ATOM 4228 O O . ASP A 1 544 ? -16.282 -6.418 25.007 1.00 92.94 544 ASP A O 1
ATOM 4232 N N . MET A 1 545 ? -14.567 -7.848 25.219 1.00 92.38 545 MET A N 1
ATOM 4233 C CA . MET A 1 545 ? -14.783 -8.080 26.645 1.00 92.38 545 MET A CA 1
ATOM 4234 C C . MET A 1 545 ? -14.725 -6.781 27.467 1.00 92.38 545 MET A C 1
ATOM 4236 O O . MET A 1 545 ? -15.497 -6.629 28.414 1.00 92.38 545 MET A O 1
ATOM 4240 N N . MET A 1 546 ? -13.819 -5.856 27.138 1.00 93.50 546 MET A N 1
ATOM 4241 C CA . MET A 1 546 ? -13.634 -4.615 27.894 1.00 93.50 546 MET A CA 1
ATOM 4242 C C . MET A 1 546 ? -14.764 -3.615 27.618 1.00 93.50 546 MET A C 1
ATOM 4244 O O . MET A 1 546 ? -15.245 -2.964 28.548 1.00 93.50 546 MET A O 1
ATOM 4248 N N . GLY A 1 547 ? -15.233 -3.545 26.370 1.00 93.50 547 GLY A N 1
ATOM 4249 C CA . GLY A 1 547 ? -16.412 -2.776 25.978 1.00 93.50 547 GLY A CA 1
ATOM 4250 C C . GLY A 1 547 ? -17.658 -3.226 26.731 1.00 93.50 547 GLY A C 1
ATOM 4251 O O . GLY A 1 547 ? -18.323 -2.414 27.372 1.00 93.50 547 GLY A O 1
ATOM 4252 N N . ILE A 1 548 ? -17.915 -4.536 26.764 1.00 93.62 548 ILE A N 1
ATOM 4253 C CA . ILE A 1 548 ? -19.082 -5.081 27.469 1.00 93.62 548 ILE A CA 1
ATOM 4254 C C . ILE A 1 548 ? -18.967 -4.882 28.982 1.00 93.62 548 ILE A C 1
ATOM 4256 O O . ILE A 1 548 ? -19.925 -4.437 29.607 1.00 93.62 548 ILE A O 1
ATOM 4260 N N . LYS A 1 549 ? -17.800 -5.150 29.586 1.00 93.75 549 LYS A N 1
ATOM 4261 C CA . LYS A 1 549 ? -17.580 -4.883 31.019 1.00 93.75 549 LYS A CA 1
ATOM 4262 C C . LYS A 1 549 ? -17.811 -3.417 31.368 1.00 93.75 549 LYS A C 1
ATOM 4264 O O . LYS A 1 549 ? -18.378 -3.129 32.416 1.00 93.75 549 LYS A O 1
ATOM 4269 N N . THR A 1 550 ? -17.413 -2.508 30.483 1.00 93.81 550 THR A N 1
ATOM 4270 C CA . THR A 1 550 ? -17.660 -1.078 30.667 1.00 93.81 550 THR A CA 1
ATOM 4271 C C . THR A 1 550 ? -19.145 -0.759 30.645 1.00 93.81 550 THR A C 1
ATOM 4273 O O . THR A 1 550 ? -19.601 -0.079 31.551 1.00 93.81 550 THR A O 1
ATOM 4276 N N . LEU A 1 551 ? -19.914 -1.299 29.695 1.00 93.38 551 LEU A N 1
ATOM 4277 C CA . LEU A 1 551 ? -21.368 -1.111 29.681 1.00 93.38 551 LEU A CA 1
ATOM 4278 C C . LEU A 1 551 ? -22.052 -1.699 30.919 1.00 93.38 551 LEU A C 1
ATOM 4280 O O . LEU A 1 551 ? -22.972 -1.085 31.450 1.00 93.38 551 LEU A O 1
ATOM 4284 N N . ILE A 1 552 ? -21.602 -2.864 31.397 1.00 93.19 552 ILE A N 1
ATOM 4285 C CA . ILE A 1 552 ? -22.098 -3.460 32.647 1.00 93.19 552 ILE A CA 1
ATOM 4286 C C . ILE A 1 552 ? -21.818 -2.527 33.825 1.00 93.19 552 ILE A C 1
ATOM 4288 O O . ILE A 1 552 ? -22.699 -2.320 34.655 1.00 93.19 552 ILE A O 1
ATOM 4292 N N . GLN A 1 553 ? -20.606 -1.974 33.904 1.00 92.44 553 GLN A N 1
ATOM 4293 C CA . GLN A 1 553 ? -20.237 -1.052 34.972 1.00 92.44 553 GLN A CA 1
ATOM 4294 C C . GLN A 1 553 ? -21.082 0.222 34.902 1.00 92.44 553 GLN A C 1
ATOM 4296 O O . GLN A 1 553 ? -21.753 0.539 35.871 1.00 92.44 553 GLN A O 1
ATOM 4301 N N . THR A 1 554 ? -21.183 0.851 33.727 1.00 91.69 554 THR A N 1
ATOM 4302 C CA . THR A 1 554 ? -22.043 2.022 33.511 1.00 91.69 554 THR A CA 1
ATOM 4303 C C . THR A 1 554 ? -23.493 1.737 33.900 1.00 91.69 554 THR A C 1
ATOM 4305 O O . THR A 1 554 ? -24.120 2.554 34.561 1.00 91.69 554 THR A O 1
ATOM 4308 N N . PHE A 1 555 ? -24.035 0.568 33.556 1.00 92.31 555 PHE A N 1
ATOM 4309 C CA . PHE A 1 555 ? -25.378 0.191 33.991 1.00 92.31 555 PHE A CA 1
ATOM 4310 C C . PHE A 1 555 ? -25.492 0.121 35.524 1.00 92.31 555 PHE A C 1
ATOM 4312 O O . PHE A 1 555 ? -26.453 0.642 36.085 1.00 92.31 555 PHE A O 1
ATOM 4319 N N . LYS A 1 556 ? -24.526 -0.505 36.209 1.00 92.00 556 LYS A N 1
ATOM 4320 C CA . LYS A 1 556 ? -24.519 -0.611 37.678 1.00 92.00 556 LYS A CA 1
ATOM 4321 C C . LYS A 1 556 ? -24.423 0.756 38.348 1.00 92.00 556 LYS A C 1
ATOM 4323 O O . LYS A 1 556 ? -25.233 1.031 39.227 1.00 92.00 556 LYS A O 1
ATOM 4328 N N . ASP A 1 557 ? -23.499 1.595 37.890 1.00 91.88 557 ASP A N 1
ATOM 4329 C CA . ASP A 1 557 ? -23.248 2.916 38.465 1.00 91.88 557 ASP A CA 1
ATOM 4330 C C . ASP A 1 557 ? -24.515 3.784 38.380 1.00 91.88 557 ASP A C 1
ATOM 4332 O O . ASP A 1 557 ? -24.990 4.335 39.370 1.00 91.88 557 ASP A O 1
ATOM 4336 N N . TYR A 1 558 ? -25.147 3.842 37.205 1.00 91.44 558 TYR A N 1
ATOM 4337 C CA . TYR A 1 558 ? -26.370 4.628 37.035 1.00 91.44 558 TYR A CA 1
ATOM 4338 C C . TYR A 1 558 ? -27.576 4.019 37.762 1.00 91.44 558 TYR A C 1
ATOM 4340 O O . TYR A 1 558 ? -28.408 4.758 38.287 1.00 91.44 558 TYR A O 1
ATOM 4348 N N . LYS A 1 559 ? -27.657 2.688 37.878 1.00 90.00 559 LYS A N 1
ATOM 4349 C CA . LYS A 1 559 ? -28.709 2.028 38.663 1.00 90.00 559 LYS A CA 1
ATOM 4350 C C . LYS A 1 559 ? -28.591 2.328 40.160 1.00 90.00 559 LYS A C 1
ATOM 4352 O O . LYS A 1 559 ? -29.619 2.450 40.822 1.00 90.00 559 LYS A O 1
ATOM 4357 N N . GLU A 1 560 ? -27.375 2.482 40.686 1.00 88.88 560 GLU A N 1
ATOM 4358 C CA . GLU A 1 560 ? -27.122 2.819 42.097 1.00 88.88 560 GLU A CA 1
ATOM 4359 C C . GLU A 1 560 ? -27.704 4.192 42.477 1.00 88.88 560 GLU A C 1
ATOM 4361 O O . GLU A 1 560 ? -28.289 4.344 43.548 1.00 88.88 560 GLU A O 1
ATOM 4366 N N . ILE A 1 561 ? -27.659 5.156 41.553 1.00 88.44 561 ILE A N 1
ATOM 4367 C CA . ILE A 1 561 ? -28.283 6.485 41.690 1.00 88.44 561 ILE A CA 1
ATOM 4368 C C . ILE A 1 561 ? -29.733 6.533 41.170 1.00 88.44 561 ILE A C 1
ATOM 4370 O O . ILE A 1 561 ? -30.307 7.606 40.997 1.00 88.44 561 ILE A O 1
ATOM 4374 N N . GLY A 1 562 ? -30.353 5.382 40.899 1.00 87.56 562 GLY A N 1
ATOM 4375 C CA . GLY A 1 562 ? -31.755 5.287 40.486 1.00 87.56 562 GLY A CA 1
ATOM 4376 C C . GLY A 1 562 ? -32.050 5.728 39.048 1.00 87.56 562 GLY A C 1
ATOM 4377 O O . GLY A 1 562 ? -33.197 6.050 38.747 1.00 87.56 562 GLY A O 1
ATOM 4378 N N . VAL A 1 563 ? -31.062 5.757 38.156 1.00 91.81 563 VAL A N 1
ATOM 4379 C CA . VAL A 1 563 ? -31.260 6.006 36.721 1.00 91.81 563 VAL A CA 1
ATOM 4380 C C . VAL A 1 563 ? -31.303 4.679 35.970 1.00 91.81 563 VAL A C 1
ATOM 4382 O O . VAL A 1 563 ? -30.452 3.811 36.159 1.00 91.81 563 VAL A O 1
ATOM 4385 N N . THR A 1 564 ? -32.275 4.519 35.074 1.00 91.94 564 THR A N 1
ATOM 4386 C CA . THR A 1 564 ? -32.377 3.319 34.233 1.00 91.94 564 THR A CA 1
ATOM 4387 C C . THR A 1 564 ? -31.614 3.520 32.928 1.00 91.94 564 THR A C 1
ATOM 4389 O O . THR A 1 564 ? -31.882 4.472 32.201 1.00 91.94 564 THR A O 1
ATOM 4392 N N . VAL A 1 565 ? -30.695 2.609 32.599 1.00 93.44 565 VAL A N 1
ATOM 4393 C CA . VAL A 1 565 ? -29.959 2.622 31.325 1.00 93.44 565 VAL A CA 1
ATOM 4394 C C . VAL A 1 565 ? -30.528 1.555 30.391 1.00 93.44 565 VAL A C 1
ATOM 4396 O O . VAL A 1 565 ? -30.609 0.387 30.764 1.00 93.44 565 VAL A O 1
ATOM 4399 N N . LEU A 1 566 ? -30.895 1.954 29.176 1.00 94.25 566 LEU A N 1
ATOM 4400 C CA . LEU A 1 566 ? -31.443 1.100 28.125 1.00 94.25 566 LEU A CA 1
ATOM 4401 C C . LEU A 1 566 ? -30.511 1.100 26.911 1.00 94.25 566 LEU A C 1
ATOM 4403 O O . LEU A 1 566 ? -29.953 2.137 26.555 1.00 94.25 566 LEU A O 1
ATOM 4407 N N . LEU A 1 567 ? -30.365 -0.042 26.246 1.00 94.56 567 LEU A N 1
ATOM 4408 C CA . LEU A 1 567 ? -29.697 -0.151 24.950 1.00 94.56 567 LEU A CA 1
ATOM 4409 C C . LEU A 1 567 ? -30.755 -0.272 23.850 1.00 94.56 567 LEU A C 1
ATOM 4411 O O . LEU A 1 567 ? -31.655 -1.105 23.957 1.00 94.56 567 LEU A O 1
ATOM 4415 N N . CYS A 1 568 ? -30.633 0.501 22.772 1.00 93.62 568 CYS A N 1
ATOM 4416 C CA . CYS A 1 568 ? -31.498 0.376 21.595 1.00 93.62 568 CYS A CA 1
ATOM 4417 C C . CYS A 1 568 ? -30.695 0.087 20.317 1.00 93.62 568 CYS A C 1
ATOM 4419 O O . CYS A 1 568 ? -29.481 0.291 20.275 1.00 93.62 568 CYS A O 1
ATOM 4421 N N . HIS A 1 569 ? -31.368 -0.433 19.283 1.00 92.44 569 HIS A N 1
ATOM 4422 C CA . HIS A 1 569 ? -30.774 -0.807 17.986 1.00 92.44 569 HIS A CA 1
ATOM 4423 C C . HIS A 1 569 ? -29.562 -1.749 18.094 1.00 92.44 569 HIS A C 1
ATOM 4425 O O . HIS A 1 569 ? -28.589 -1.649 17.342 1.00 92.44 569 HIS A O 1
ATOM 4431 N N . VAL A 1 570 ? -29.601 -2.686 19.045 1.00 92.62 570 VAL A N 1
ATOM 4432 C CA . VAL A 1 570 ? -28.509 -3.644 19.241 1.00 92.62 570 VAL A CA 1
ATOM 4433 C C . VAL A 1 570 ? -28.512 -4.678 18.114 1.00 92.62 570 VAL A C 1
ATOM 4435 O O . VAL A 1 570 ? -29.433 -5.485 17.993 1.00 92.62 570 VAL A O 1
ATOM 4438 N N . ARG A 1 571 ? -27.441 -4.711 17.313 1.00 91.50 571 ARG A N 1
ATOM 4439 C CA . ARG A 1 571 ? -27.298 -5.683 16.216 1.00 91.50 571 ARG A CA 1
ATOM 4440 C C . ARG A 1 571 ? -27.231 -7.134 16.730 1.00 91.50 571 ARG A C 1
ATOM 4442 O O . ARG A 1 571 ? -26.637 -7.380 17.784 1.00 91.50 571 ARG A O 1
ATOM 4449 N N . PRO A 1 572 ? -27.697 -8.140 15.959 1.00 91.12 572 PRO A N 1
ATOM 4450 C CA . PRO A 1 572 ? -27.686 -9.548 16.384 1.00 91.12 572 PRO A CA 1
ATOM 4451 C C . PRO A 1 572 ? -26.301 -10.125 16.725 1.00 91.12 572 PRO A C 1
ATOM 4453 O O . PRO A 1 572 ? -26.188 -11.079 17.500 1.00 91.12 572 PRO A O 1
ATOM 4456 N N . THR A 1 573 ? -25.227 -9.601 16.128 1.00 90.31 573 THR A N 1
ATOM 4457 C CA . THR A 1 573 ? -23.843 -9.987 16.454 1.00 90.31 573 THR A CA 1
ATOM 4458 C C . THR A 1 573 ? -23.463 -9.525 17.855 1.00 90.31 573 THR A C 1
ATOM 4460 O O . THR A 1 573 ? -23.010 -10.330 18.667 1.00 90.31 573 THR A O 1
ATOM 4463 N N . VAL A 1 574 ? -23.731 -8.259 18.157 1.00 92.31 574 VAL A N 1
ATOM 4464 C CA . VAL A 1 574 ? -23.463 -7.620 19.447 1.00 92.31 574 VAL A CA 1
ATOM 4465 C C . VAL A 1 574 ? -24.353 -8.202 20.545 1.00 92.31 574 VAL A C 1
ATOM 4467 O O . VAL A 1 574 ? -23.865 -8.531 21.624 1.00 92.31 574 VAL A O 1
ATOM 4470 N N . TYR A 1 575 ? -25.632 -8.445 20.253 1.00 91.94 575 TYR A N 1
ATOM 4471 C CA . TYR A 1 575 ? -26.564 -9.098 21.176 1.00 91.94 575 TYR A CA 1
ATOM 4472 C C . TYR A 1 575 ? -26.045 -10.466 21.647 1.00 91.94 575 TYR A C 1
ATOM 4474 O O . TYR A 1 575 ? -26.040 -10.767 22.841 1.00 91.94 575 TYR A O 1
ATOM 4482 N N . ARG A 1 576 ? -25.508 -11.282 20.726 1.00 90.62 576 ARG A N 1
ATOM 4483 C CA . ARG A 1 576 ? -24.879 -12.571 21.063 1.00 90.62 576 ARG A CA 1
ATOM 4484 C C . ARG A 1 576 ? -23.638 -12.415 21.946 1.00 90.62 576 ARG A C 1
ATOM 4486 O O . ARG A 1 576 ? -23.401 -13.269 22.798 1.00 90.62 576 ARG A O 1
ATOM 4493 N N . GLN A 1 577 ? -22.854 -11.351 21.770 1.00 91.31 577 GLN A N 1
ATOM 4494 C CA . GLN A 1 577 ? -21.706 -11.065 22.637 1.00 91.31 577 GLN A CA 1
ATOM 4495 C C . GLN A 1 577 ? -22.156 -10.661 24.049 1.00 91.31 577 GLN A C 1
ATOM 4497 O O . GLN A 1 577 ? -21.617 -11.180 25.026 1.00 91.31 577 GLN A O 1
ATOM 4502 N N . LEU A 1 578 ? -23.187 -9.816 24.162 1.00 91.31 578 LEU A N 1
ATOM 4503 C CA . LEU A 1 578 ? -23.787 -9.414 25.441 1.00 91.31 578 LEU A CA 1
ATOM 4504 C C . LEU A 1 578 ? -24.352 -10.614 26.216 1.00 91.31 578 LEU A C 1
ATOM 4506 O O . LEU A 1 578 ? -24.127 -10.725 27.422 1.00 91.31 578 LEU A O 1
ATOM 4510 N N . LEU A 1 579 ? -25.020 -11.544 25.522 1.00 89.75 579 LEU A N 1
ATOM 4511 C CA . LEU A 1 579 ? -25.518 -12.791 26.112 1.00 89.75 579 LEU A CA 1
ATOM 4512 C C . LEU A 1 579 ? -24.392 -13.645 26.703 1.00 89.75 579 LEU A C 1
ATOM 4514 O O . LEU A 1 579 ? -24.491 -14.082 27.845 1.00 89.75 579 LEU A O 1
ATOM 4518 N N . ARG A 1 580 ? -23.306 -13.855 25.949 1.00 89.75 580 ARG A N 1
ATOM 4519 C CA . ARG A 1 580 ? -22.153 -14.661 26.397 1.00 89.75 580 ARG A CA 1
ATOM 4520 C C . ARG A 1 580 ? -21.432 -14.064 27.606 1.00 89.75 580 ARG A C 1
ATOM 4522 O O . ARG A 1 580 ? -20.787 -14.792 28.349 1.00 89.75 580 ARG A O 1
ATOM 4529 N N . MET A 1 581 ? -21.537 -12.753 27.787 1.00 87.88 581 MET A N 1
ATOM 4530 C CA . MET A 1 581 ? -20.891 -11.994 28.858 1.00 87.88 581 MET A CA 1
ATOM 4531 C C . MET A 1 581 ? -21.815 -11.731 30.057 1.00 87.88 581 MET A C 1
ATOM 4533 O O . MET A 1 581 ? -21.490 -10.897 30.900 1.00 87.88 581 MET A O 1
ATOM 4537 N N . ASN A 1 582 ? -22.960 -12.421 30.142 1.00 88.31 582 ASN A N 1
ATOM 4538 C CA . ASN A 1 582 ? -23.933 -12.307 31.234 1.00 88.31 582 ASN A CA 1
ATOM 4539 C C . ASN A 1 582 ? -24.478 -10.885 31.464 1.00 88.31 582 ASN A C 1
ATOM 4541 O O . ASN A 1 582 ? -24.948 -10.578 32.558 1.00 88.31 582 ASN A O 1
ATOM 4545 N N . TYR A 1 583 ? -24.491 -10.025 30.436 1.00 88.06 583 TYR A N 1
ATOM 4546 C CA . TYR A 1 583 ? -25.061 -8.674 30.546 1.00 88.06 583 TYR A CA 1
ATOM 4547 C C . TYR A 1 583 ? -26.516 -8.720 31.043 1.00 88.06 583 TYR A C 1
ATOM 4549 O O . TYR A 1 583 ? -26.888 -7.995 31.960 1.00 88.06 583 TYR A O 1
ATOM 4557 N N . MET A 1 584 ? -27.310 -9.657 30.512 1.00 86.12 584 MET A N 1
ATOM 4558 C CA . MET A 1 584 ? -28.727 -9.836 30.862 1.00 86.12 584 MET A CA 1
ATOM 4559 C C . MET A 1 584 ? -28.964 -10.181 32.334 1.00 86.12 584 MET A C 1
ATOM 4561 O O . MET A 1 584 ? -30.013 -9.844 32.867 1.00 86.12 584 MET A O 1
ATOM 4565 N N . GLN A 1 585 ? -28.016 -10.861 32.988 1.00 85.94 585 GLN A N 1
ATOM 4566 C CA . GLN A 1 585 ? -28.145 -11.202 34.410 1.00 85.94 585 GLN A CA 1
ATOM 4567 C C . GLN A 1 585 ? -28.012 -9.960 35.296 1.00 85.94 585 GLN A C 1
ATOM 4569 O O . GLN A 1 585 ? -28.566 -9.923 36.389 1.00 85.94 585 GLN A O 1
ATOM 4574 N N . VAL A 1 586 ? -27.282 -8.944 34.827 1.00 84.50 586 VAL A N 1
ATOM 4575 C CA . VAL A 1 586 ? -27.077 -7.689 35.557 1.00 84.50 586 VAL A CA 1
ATOM 4576 C C . VAL A 1 586 ? -28.140 -6.657 35.190 1.00 84.50 586 VAL A C 1
ATOM 4578 O O . VAL A 1 586 ? -28.697 -6.004 36.075 1.00 84.50 586 VAL A O 1
ATOM 4581 N N . ALA A 1 587 ? -28.401 -6.500 33.892 1.00 81.88 587 ALA A N 1
ATOM 4582 C CA . ALA A 1 587 ? -29.219 -5.418 33.367 1.00 81.88 587 ALA A CA 1
ATOM 4583 C C . ALA A 1 587 ? -30.707 -5.759 33.203 1.00 81.88 587 ALA A C 1
ATOM 4585 O O . ALA A 1 587 ? -31.525 -4.849 33.125 1.00 81.88 587 ALA A O 1
ATOM 4586 N N . GLY A 1 588 ? -31.068 -7.046 33.190 1.00 83.19 588 GLY A N 1
ATOM 4587 C CA . GLY A 1 588 ? -32.414 -7.494 32.823 1.00 83.19 588 GLY A CA 1
ATOM 4588 C C . GLY A 1 588 ? -32.603 -7.533 31.304 1.00 83.19 588 GLY A C 1
ATOM 4589 O O . GLY A 1 588 ? -31.898 -6.851 30.558 1.00 83.19 588 GLY A O 1
ATOM 4590 N N . ARG A 1 589 ? -33.527 -8.363 30.808 1.00 80.38 589 ARG A N 1
ATOM 4591 C CA . ARG A 1 589 ? -33.759 -8.500 29.351 1.00 80.38 589 ARG A CA 1
ATOM 4592 C C . ARG A 1 589 ? -34.484 -7.288 28.776 1.00 80.38 589 ARG A C 1
ATOM 4594 O O . ARG A 1 589 ? -34.240 -6.913 27.637 1.00 80.38 589 ARG A O 1
ATOM 4601 N N . GLU A 1 590 ? -35.328 -6.675 29.590 1.00 82.31 590 GLU A N 1
ATOM 4602 C CA . GLU A 1 590 ? -36.077 -5.452 29.330 1.00 82.31 590 GLU A CA 1
ATOM 4603 C C . GLU A 1 590 ? -35.184 -4.226 29.100 1.00 82.31 590 GLU A C 1
ATOM 4605 O O . GLU A 1 590 ? -35.637 -3.249 28.518 1.00 82.31 590 GLU A O 1
ATOM 4610 N N . SER A 1 591 ? -33.905 -4.288 29.491 1.00 81.88 591 SER A N 1
ATOM 4611 C CA . SER A 1 591 ? -32.943 -3.208 29.246 1.00 81.88 591 SER A CA 1
ATOM 4612 C C . SER A 1 591 ? -32.469 -3.115 27.793 1.00 81.88 591 SER A C 1
ATOM 4614 O O . SER A 1 591 ? -31.772 -2.165 27.439 1.00 81.88 591 SER A O 1
ATOM 4616 N N . ILE A 1 592 ? -32.810 -4.093 26.944 1.00 86.69 592 ILE A N 1
ATOM 4617 C CA . ILE A 1 592 ? -32.371 -4.151 25.548 1.00 86.69 592 ILE A CA 1
ATOM 4618 C C . ILE A 1 592 ? -33.572 -4.150 24.611 1.00 86.69 592 ILE A C 1
ATOM 4620 O O . ILE A 1 592 ? -34.371 -5.085 24.585 1.00 86.69 592 ILE A O 1
ATOM 4624 N N . HIS A 1 593 ? -33.619 -3.135 23.755 1.00 83.44 593 HIS A N 1
ATOM 4625 C CA . HIS A 1 593 ? -34.592 -3.003 22.684 1.00 83.44 593 HIS A CA 1
ATOM 4626 C C . HIS A 1 593 ? -33.927 -3.318 21.343 1.00 83.44 593 HIS A C 1
ATOM 4628 O O . HIS A 1 593 ? -33.060 -2.587 20.854 1.00 83.44 593 HIS A O 1
ATOM 4634 N N . VAL A 1 594 ? -34.333 -4.443 20.759 1.00 73.12 594 VAL A N 1
ATOM 4635 C CA . VAL A 1 594 ? -33.958 -4.842 19.402 1.00 73.12 594 VAL A CA 1
ATOM 4636 C C . VAL A 1 594 ? -35.066 -4.333 18.482 1.00 73.12 594 VAL A C 1
ATOM 4638 O O . VAL A 1 594 ? -36.219 -4.713 18.674 1.00 73.12 594 VAL A O 1
ATOM 4641 N N . ALA A 1 595 ? -34.727 -3.444 17.551 1.00 56.75 595 ALA A N 1
ATOM 4642 C CA . ALA A 1 595 ? -35.616 -3.015 16.473 1.00 56.75 595 ALA A CA 1
ATOM 4643 C C . ALA A 1 595 ? -35.121 -3.605 15.154 1.00 56.75 595 ALA A C 1
ATOM 4645 O O . ALA A 1 595 ? -33.875 -3.671 14.989 1.00 56.75 595 ALA A O 1
#

Sequence (595 aa):
MILAAINSRVGTLIPPNSIASIANTTTTTNGAITTAYTSDTLETTSLTNNRYLSNDPDQARIILGTALALVSGLVHLAMAILHFGYVTVYLSDSIIQGFTTASAIHIITSQLPPLLGIKIKTVTGQSKVIKNWIEIFKNINKSNAATCIIGGISIALFATVRDQINERFKGRIPIPIPIELIIVILGTSISAAFDFNKRWNVNIVGRLPLGIPSPSVPPMGAISDVIGDGIAIAIVCFVLNISMAKLFATKYKYPVSPNQELFAYGVGNVVTSFFNGFPACVALSRCAVIEGTGGKTQLGGFLASIVVLIIILVVGPLFRTLPNTCLAAIIITAMKNMLLQTKQLPLLWRTNKLEFLAWIITFAGVVLLDVDYGLYVGVATTILLLIIRSQRPHASSLGYLSSASVYEDKNAYPSATDVPNIKIFRFEENIYYANVDVFKKLFVKRMEYRVDDQIKAMNDEVMSIEREYTARLNKPNKYIMKFKQHFQNDNTTNIDAKLEQDNIEIDENKIIEEKNEKIKEARKKYRPNFDHIIIDCSPVNYMDMMGIKTLIQTFKDYKEIGVTVLLCHVRPTVYRQLLRMNYMQVAGRESIHVA

Organism: NCBI:txid392032